Protein AF-A0A511XG27-F1 (afdb_monomer_lite)

Sequence (443 aa):
MTQASDDLPLTAGFSCRASVPPVSAVSIGLAVGVGIIAGVAGLLQQAGVLPDALNRQAVWFHPVAMLLFVAVPAFLGGFGRLFLARELADSTQDNGGLASLPRMDAISLVLMLTSLAIFISGKGTENSVAAGLLVWSLGAVLQATAIITIILDSCARAGSVALRGYDKHPQVAAFSLLVWTQLFAATGLLFAAPVLAASATRALLGFSGMESIFSSFAMPVTLIVLVAAFGLAAQIFDSAVPPSARSRLIAAAVAGITADGGAVVWARGIFAHQPQSMIMLGVSCLAFVASLAFAGLWMRTLWCRTVSLHKRAGVPLLWVSAFFVLLAGGWCMEMKSGQGLHTAVLSGAVFVLFGAFYSWLETASDTRYSTGLARFQFALLFAGALLSAAGGVVAHSPIQIAGDAAMAVSLGVFLAVLVSALKQHEMGTRLQEPLFSGVEKTR

Structure (mmCIF, N/CA/C/O backbone):
data_AF-A0A511XG27-F1
#
_entry.id   AF-A0A511XG27-F1
#
loop_
_atom_site.group_PDB
_atom_site.id
_atom_site.type_symbol
_atom_site.label_atom_id
_atom_site.label_alt_id
_atom_site.label_comp_id
_atom_site.label_asym_id
_atom_site.label_entity_id
_atom_site.label_seq_id
_atom_site.pdbx_PDB_ins_code
_atom_site.Cartn_x
_atom_site.Cartn_y
_atom_site.Cartn_z
_atom_site.occupancy
_atom_site.B_iso_or_equiv
_atom_site.auth_seq_id
_atom_site.auth_comp_id
_atom_site.auth_asym_id
_atom_site.auth_atom_id
_atom_site.pdbx_PDB_model_num
ATOM 1 N N . MET A 1 1 ? -24.959 30.943 36.941 1.00 36.47 1 MET A N 1
ATOM 2 C CA . MET A 1 1 ? -25.927 31.348 35.897 1.00 36.47 1 MET A CA 1
ATOM 3 C C . MET A 1 1 ? -25.118 31.698 34.657 1.00 36.47 1 MET A C 1
ATOM 5 O O . MET A 1 1 ? -24.391 32.670 34.725 1.00 36.47 1 MET A O 1
ATOM 9 N N . THR A 1 2 ? -25.058 30.941 33.569 1.00 34.50 2 THR A N 1
ATOM 10 C CA . THR A 1 2 ? -25.713 29.699 33.137 1.00 34.50 2 THR A CA 1
ATOM 11 C C . THR A 1 2 ? -24.625 28.805 32.537 1.00 34.50 2 THR A C 1
ATOM 13 O O . THR A 1 2 ? -23.905 29.200 31.627 1.00 34.50 2 THR A O 1
ATOM 16 N N . GLN A 1 3 ? -24.472 27.620 33.119 1.00 30.30 3 GLN A N 1
ATOM 17 C CA . GLN A 1 3 ? -23.530 26.580 32.731 1.00 30.30 3 GLN A CA 1
ATOM 18 C C . GLN A 1 3 ? -24.190 25.815 31.578 1.00 30.30 3 GLN A C 1
ATOM 20 O O . GLN A 1 3 ? -25.187 25.132 31.797 1.00 30.30 3 GLN A O 1
ATOM 25 N N . ALA A 1 4 ? -23.722 26.021 30.347 1.00 31.75 4 ALA A N 1
ATOM 26 C CA . ALA A 1 4 ? -24.174 25.234 29.206 1.00 31.75 4 ALA A CA 1
ATOM 27 C C . ALA A 1 4 ? -23.554 23.835 29.321 1.00 31.75 4 ALA A C 1
ATOM 29 O O . ALA A 1 4 ? -22.334 23.696 29.371 1.00 31.75 4 ALA A O 1
ATOM 30 N N . SER A 1 5 ? -24.404 22.822 29.464 1.00 32.06 5 SER A N 1
ATOM 31 C CA . SER A 1 5 ? -24.021 21.417 29.544 1.00 32.06 5 SER A CA 1
ATOM 32 C C . SER A 1 5 ? -23.531 20.931 28.178 1.00 32.06 5 SER A C 1
ATOM 34 O O . SER A 1 5 ? -24.335 20.741 27.264 1.00 32.06 5 SER A O 1
ATOM 36 N N . ASP A 1 6 ? -22.227 20.697 28.058 1.00 31.08 6 ASP A N 1
ATOM 37 C CA . ASP A 1 6 ? -21.594 19.971 26.949 1.00 31.08 6 ASP A CA 1
ATOM 38 C C . ASP A 1 6 ? -21.829 18.450 27.075 1.00 31.08 6 ASP A C 1
ATOM 40 O O . ASP A 1 6 ? -20.898 17.648 27.044 1.00 31.08 6 ASP A O 1
ATOM 44 N N . ASP A 1 7 ? -23.090 18.036 27.202 1.00 32.88 7 ASP A N 1
ATOM 45 C CA . ASP A 1 7 ? -23.492 16.631 27.087 1.00 32.88 7 ASP A CA 1
ATOM 46 C C . ASP A 1 7 ? -23.886 16.345 25.632 1.00 32.88 7 ASP A C 1
ATOM 48 O O . ASP A 1 7 ? -25.049 16.139 25.283 1.00 32.88 7 ASP A O 1
ATOM 52 N N . LEU A 1 8 ? -22.888 16.361 24.745 1.00 33.62 8 LEU A N 1
ATOM 53 C CA . LEU A 1 8 ? -23.013 15.732 23.432 1.00 33.62 8 LEU A CA 1
ATOM 54 C C . LEU A 1 8 ? -22.993 14.210 23.640 1.00 33.62 8 LEU A C 1
ATOM 56 O O . LEU A 1 8 ? -22.051 13.699 24.252 1.00 33.62 8 LEU A O 1
ATOM 60 N N . PRO A 1 9 ? -23.993 13.459 23.143 1.00 31.72 9 PRO A N 1
ATOM 61 C CA . PRO A 1 9 ? -24.032 12.020 23.326 1.00 31.72 9 PRO A CA 1
ATOM 62 C C . PRO A 1 9 ? -22.806 11.381 22.670 1.00 31.72 9 PRO A C 1
ATOM 64 O O . PRO A 1 9 ? -22.596 11.442 21.457 1.00 31.72 9 PRO A O 1
ATOM 67 N N . LEU A 1 10 ? -21.993 10.772 23.530 1.00 33.72 10 LEU A N 1
ATOM 68 C CA . LEU A 1 10 ? -20.873 9.905 23.210 1.00 33.72 10 LEU A CA 1
ATOM 69 C C . LEU A 1 10 ? -21.296 8.845 22.189 1.00 33.72 10 LEU A C 1
ATOM 71 O O . LEU A 1 10 ? -22.101 7.969 22.493 1.00 33.72 10 LEU A O 1
ATOM 75 N N . THR A 1 11 ? -20.713 8.944 20.993 1.00 37.12 11 THR A N 1
ATOM 76 C CA . THR A 1 11 ? -20.371 7.838 20.088 1.00 37.12 11 THR A CA 1
ATOM 77 C C . THR A 1 11 ? -21.288 6.618 20.202 1.00 37.12 11 THR A C 1
ATOM 79 O O . THR A 1 11 ? -20.919 5.597 20.791 1.00 37.12 11 THR A O 1
ATOM 82 N N . ALA A 1 12 ? -22.464 6.696 19.579 1.00 30.20 12 ALA A N 1
ATOM 83 C CA . ALA A 1 12 ? -23.122 5.490 19.110 1.00 30.20 12 ALA A CA 1
ATOM 84 C C . ALA A 1 12 ? -22.134 4.792 18.167 1.00 30.20 12 ALA A C 1
ATOM 86 O O . ALA A 1 12 ? -21.758 5.334 17.127 1.00 30.20 12 ALA A O 1
ATOM 87 N N . GLY A 1 13 ? -21.644 3.621 18.571 1.00 32.28 13 GLY A N 1
ATOM 88 C CA . GLY A 1 13 ? -20.925 2.730 17.678 1.00 32.28 13 GLY A CA 1
ATOM 89 C C . GLY A 1 13 ? -21.887 2.318 16.576 1.00 32.28 13 GLY A C 1
ATOM 90 O O . GLY A 1 13 ? -22.672 1.391 16.759 1.00 32.28 13 GLY A O 1
ATOM 91 N N . PHE A 1 14 ? -21.864 3.044 15.460 1.00 33.59 14 PHE A N 1
ATOM 92 C CA . PHE A 1 14 ? -22.603 2.689 14.262 1.00 33.59 14 PHE A CA 1
ATOM 93 C C . PHE A 1 14 ? -22.034 1.373 13.733 1.00 33.59 14 PHE A C 1
ATOM 95 O O . PHE A 1 14 ? -21.057 1.338 12.990 1.00 33.59 14 PHE A O 1
ATOM 102 N N . SER A 1 15 ? -22.655 0.266 14.133 1.00 36.56 15 SER A N 1
ATOM 103 C CA . SER A 1 15 ? -22.535 -1.012 13.440 1.00 36.56 15 SER A CA 1
ATOM 104 C C . SER A 1 15 ? -23.406 -0.942 12.184 1.00 36.56 15 SER A C 1
ATOM 106 O O . SER A 1 15 ? -24.447 -1.580 12.080 1.00 36.56 15 SER A O 1
ATOM 108 N N . CYS A 1 16 ? -23.020 -0.090 11.232 1.00 41.25 16 CYS A N 1
ATOM 109 C CA . CYS A 1 16 ? -23.530 -0.216 9.878 1.00 41.25 16 CYS A CA 1
ATOM 110 C C . CYS A 1 16 ? -22.747 -1.367 9.239 1.00 41.25 16 CYS A C 1
ATOM 112 O O . CYS A 1 16 ? -21.544 -1.240 8.986 1.00 41.25 16 CYS A O 1
ATOM 114 N N . ARG A 1 17 ? -23.404 -2.514 9.013 1.00 50.72 17 ARG A N 1
ATOM 115 C CA . ARG A 1 17 ? -22.890 -3.597 8.157 1.00 50.72 17 ARG A CA 1
ATOM 116 C C . ARG A 1 17 ? -22.868 -3.094 6.708 1.00 50.72 17 ARG A C 1
ATOM 118 O O . ARG A 1 17 ? -23.647 -3.531 5.872 1.00 50.72 17 ARG A O 1
ATOM 125 N N . ALA A 1 18 ? -21.987 -2.144 6.405 1.00 53.75 18 ALA A N 1
ATOM 126 C CA . ALA A 1 18 ? -21.738 -1.736 5.034 1.00 53.75 18 ALA A CA 1
ATOM 127 C C . ALA A 1 18 ? -21.182 -2.948 4.274 1.00 53.75 18 ALA A C 1
ATOM 129 O O . ALA A 1 18 ? -20.173 -3.541 4.681 1.00 53.75 18 ALA A O 1
ATOM 130 N N . SER A 1 19 ? -21.864 -3.324 3.190 1.00 67.06 19 SER A N 1
ATOM 131 C CA . SER A 1 19 ? -21.411 -4.363 2.268 1.00 67.06 19 SER A CA 1
ATOM 132 C C . SER A 1 19 ? -20.003 -4.035 1.777 1.00 67.06 19 SER A C 1
ATOM 134 O O . SER A 1 19 ? -19.714 -2.883 1.447 1.00 67.06 19 SER A O 1
ATOM 136 N N . VAL A 1 20 ? -19.124 -5.036 1.714 1.00 78.62 20 VAL A N 1
ATOM 137 C CA . VAL A 1 20 ? -17.768 -4.862 1.174 1.00 78.62 20 VAL A CA 1
ATOM 138 C C . VAL A 1 20 ? -17.876 -4.372 -0.275 1.00 78.62 20 VAL A C 1
ATOM 140 O O . VAL A 1 20 ? -18.481 -5.075 -1.089 1.00 78.62 20 VAL A O 1
ATOM 143 N N . PRO A 1 21 ? -17.301 -3.207 -0.633 1.00 83.25 21 PRO A N 1
ATOM 144 C CA . PRO A 1 21 ? -17.323 -2.744 -2.013 1.00 83.25 21 PRO A CA 1
ATOM 145 C C . PRO A 1 21 ? -16.659 -3.785 -2.930 1.00 83.25 21 PRO A C 1
ATOM 147 O O . PRO A 1 21 ? -15.562 -4.251 -2.604 1.00 83.25 21 PRO A O 1
ATOM 150 N N . PRO A 1 22 ? -17.250 -4.136 -4.090 1.00 86.62 22 PRO A N 1
ATOM 151 C CA . PRO A 1 22 ? -16.668 -5.131 -4.995 1.00 86.62 22 PRO A CA 1
ATOM 152 C C . PRO A 1 22 ? -15.227 -4.799 -5.397 1.00 86.62 22 PRO A C 1
ATOM 154 O O . PRO A 1 22 ? -14.367 -5.676 -5.412 1.00 86.62 22 PRO A O 1
ATOM 157 N N . VAL A 1 23 ? -14.944 -3.512 -5.637 1.00 89.00 23 VAL A N 1
ATOM 158 C CA . VAL A 1 23 ? -13.593 -3.015 -5.938 1.00 89.00 23 VAL A CA 1
ATOM 159 C C . VAL A 1 23 ? -12.596 -3.364 -4.828 1.00 89.00 23 VAL A C 1
ATOM 161 O O . VAL A 1 23 ? -11.504 -3.834 -5.125 1.00 89.00 23 VAL A O 1
ATOM 164 N N . SER A 1 24 ? -12.989 -3.240 -3.556 1.00 90.56 24 SER A N 1
ATOM 165 C CA . SER A 1 24 ? -12.135 -3.575 -2.415 1.00 90.56 24 SER A CA 1
ATOM 166 C C . SER A 1 24 ? -11.796 -5.055 -2.370 1.00 90.56 24 SER A C 1
ATOM 168 O O . SER A 1 24 ? -10.633 -5.411 -2.193 1.00 90.56 24 SER A O 1
ATOM 170 N N . ALA A 1 25 ? -12.797 -5.918 -2.555 1.00 90.38 25 ALA A N 1
ATOM 171 C CA . ALA A 1 25 ? -12.593 -7.361 -2.552 1.00 90.38 25 ALA A CA 1
ATOM 172 C C . ALA A 1 25 ? -11.640 -7.790 -3.678 1.00 90.38 25 ALA A C 1
ATOM 174 O O . ALA A 1 25 ? -10.698 -8.543 -3.431 1.00 90.38 25 ALA A O 1
ATOM 175 N N . VAL A 1 26 ? -11.834 -7.260 -4.892 1.00 92.81 26 VAL A N 1
ATOM 176 C CA . VAL A 1 26 ? -10.975 -7.573 -6.043 1.00 92.81 26 VAL A CA 1
ATOM 177 C C . VAL A 1 26 ? -9.558 -7.029 -5.846 1.00 92.81 26 VAL A C 1
ATOM 179 O O . VAL A 1 26 ? -8.601 -7.756 -6.099 1.00 92.81 26 VAL A O 1
ATOM 182 N N . SER A 1 27 ? -9.390 -5.804 -5.337 1.00 94.56 27 SER A N 1
ATOM 183 C CA . SER A 1 27 ? -8.065 -5.242 -5.035 1.00 94.56 27 SER A CA 1
ATOM 184 C C . SER A 1 27 ? -7.311 -6.035 -3.962 1.00 94.56 27 SER A C 1
ATOM 186 O O . SER A 1 27 ? -6.112 -6.261 -4.109 1.00 94.56 27 SER A O 1
ATOM 188 N N . ILE A 1 28 ? -7.994 -6.481 -2.899 1.00 93.75 28 ILE A N 1
ATOM 189 C CA . ILE A 1 28 ? -7.392 -7.338 -1.864 1.00 93.75 28 ILE A CA 1
ATOM 190 C C . ILE A 1 28 ? -7.020 -8.697 -2.461 1.00 93.75 28 ILE A C 1
ATOM 192 O O . ILE A 1 28 ? -5.909 -9.170 -2.240 1.00 93.75 28 ILE A O 1
ATOM 196 N N . GLY A 1 29 ? -7.915 -9.309 -3.243 1.00 92.62 29 GLY A N 1
ATOM 197 C CA . GLY A 1 29 ? -7.654 -10.581 -3.919 1.00 92.62 29 GLY A CA 1
ATOM 198 C C . GLY A 1 29 ? -6.446 -10.509 -4.856 1.00 92.62 29 GLY A C 1
ATOM 199 O O . GLY A 1 29 ? -5.580 -11.380 -4.802 1.00 92.62 29 GLY A O 1
ATOM 200 N N . LEU A 1 30 ? -6.343 -9.435 -5.646 1.00 93.94 30 LEU A N 1
ATOM 201 C CA . LEU A 1 30 ? -5.184 -9.144 -6.491 1.00 93.94 30 LEU A CA 1
ATOM 202 C C . LEU A 1 30 ? -3.902 -9.047 -5.657 1.00 93.94 30 LEU A C 1
ATOM 204 O O . LEU A 1 30 ? -2.934 -9.750 -5.943 1.00 93.94 30 LEU A O 1
ATOM 208 N N . ALA A 1 31 ? -3.906 -8.221 -4.609 1.00 94.69 31 ALA A N 1
ATOM 209 C CA . ALA A 1 31 ? -2.733 -8.002 -3.772 1.00 94.69 31 ALA A CA 1
ATOM 210 C C . ALA A 1 31 ? -2.275 -9.279 -3.051 1.00 94.69 31 ALA A C 1
ATOM 212 O O . ALA A 1 31 ? -1.083 -9.571 -3.010 1.00 94.69 31 ALA A O 1
ATOM 213 N N . VAL A 1 32 ? -3.209 -10.073 -2.518 1.00 93.00 32 VAL A N 1
ATOM 214 C CA . VAL A 1 32 ? -2.899 -11.355 -1.871 1.00 93.00 32 VAL A CA 1
ATOM 215 C C . VAL A 1 32 ? -2.359 -12.355 -2.892 1.00 93.00 32 VAL A C 1
ATOM 217 O O . VAL A 1 32 ? -1.316 -12.958 -2.651 1.00 93.00 32 VAL A O 1
ATOM 220 N N . GLY A 1 33 ? -3.020 -12.509 -4.043 1.00 93.19 33 GLY A N 1
ATOM 221 C CA . GLY A 1 33 ? -2.594 -13.440 -5.088 1.00 93.19 33 GLY A CA 1
ATOM 222 C C . GLY A 1 33 ? -1.198 -13.118 -5.619 1.00 93.19 33 GLY A C 1
ATOM 223 O O . GLY A 1 33 ? -0.326 -13.986 -5.644 1.00 93.19 33 GLY A O 1
ATOM 224 N N . VAL A 1 34 ? -0.953 -11.855 -5.972 1.00 93.50 34 VAL A N 1
ATOM 225 C CA . VAL A 1 34 ? 0.358 -11.404 -6.457 1.00 93.50 34 VAL A CA 1
ATOM 226 C C . VAL A 1 34 ? 1.414 -11.473 -5.356 1.00 93.50 34 VAL A C 1
ATOM 228 O O . VAL A 1 34 ? 2.526 -11.918 -5.625 1.00 93.50 34 VAL A O 1
ATOM 231 N N . GLY A 1 35 ? 1.075 -11.106 -4.118 1.00 91.38 35 GLY A N 1
ATOM 232 C CA . GLY A 1 35 ? 1.983 -11.194 -2.974 1.00 91.38 35 GLY A CA 1
ATOM 233 C C . GLY A 1 35 ? 2.432 -12.627 -2.680 1.00 91.38 35 GLY A C 1
ATOM 234 O O . GLY A 1 35 ? 3.613 -12.852 -2.425 1.00 91.38 35 GLY A O 1
ATOM 235 N N . ILE A 1 36 ? 1.533 -13.612 -2.788 1.00 90.50 36 ILE A N 1
ATOM 236 C CA . ILE A 1 36 ? 1.881 -15.036 -2.658 1.00 90.50 36 ILE A CA 1
ATOM 237 C C . ILE A 1 36 ? 2.824 -15.458 -3.782 1.00 90.50 36 ILE A C 1
ATOM 239 O O . ILE A 1 36 ? 3.865 -16.049 -3.506 1.00 90.50 36 ILE A O 1
ATOM 243 N N . ILE A 1 37 ? 2.494 -15.138 -5.037 1.00 90.19 37 ILE A N 1
ATOM 244 C CA . ILE A 1 37 ? 3.325 -15.504 -6.193 1.00 90.19 37 ILE A CA 1
ATOM 245 C C . ILE A 1 37 ? 4.728 -14.898 -6.055 1.00 90.19 37 ILE A C 1
ATOM 247 O O . ILE A 1 37 ? 5.723 -15.613 -6.167 1.00 90.19 37 ILE A O 1
ATOM 251 N N . ALA A 1 38 ? 4.816 -13.599 -5.762 1.00 87.88 38 ALA A N 1
ATOM 252 C CA . ALA A 1 38 ? 6.081 -12.887 -5.608 1.00 87.88 38 ALA A CA 1
ATOM 253 C C . ALA A 1 38 ? 6.879 -13.352 -4.376 1.00 87.88 38 ALA A C 1
ATOM 255 O O . ALA A 1 38 ? 8.107 -13.418 -4.440 1.00 87.88 38 ALA A O 1
ATOM 256 N N . GLY A 1 39 ? 6.204 -13.683 -3.272 1.00 85.44 39 GLY A N 1
ATOM 257 C CA . GLY A 1 39 ? 6.828 -14.193 -2.050 1.00 85.44 39 GLY A CA 1
ATOM 258 C C . GLY A 1 39 ? 7.381 -15.609 -2.215 1.00 85.44 39 GLY A C 1
ATOM 259 O O . GLY A 1 39 ? 8.527 -15.864 -1.855 1.00 85.44 39 GLY A O 1
ATOM 260 N N . VAL A 1 40 ? 6.611 -16.518 -2.825 1.00 86.00 40 VAL A N 1
ATOM 261 C CA . VAL A 1 40 ? 7.064 -17.886 -3.131 1.00 86.00 40 VAL A CA 1
ATOM 262 C C . VAL A 1 40 ? 8.224 -17.861 -4.125 1.00 86.00 40 VAL A C 1
ATOM 264 O O . VAL A 1 40 ? 9.213 -18.560 -3.918 1.00 86.00 40 VAL A O 1
ATOM 267 N N . ALA A 1 41 ? 8.142 -17.030 -5.169 1.00 86.06 41 ALA A N 1
ATOM 268 C CA . ALA A 1 41 ? 9.240 -16.857 -6.116 1.00 86.06 41 ALA A CA 1
ATOM 269 C C . ALA A 1 41 ? 10.517 -16.352 -5.422 1.00 86.06 41 ALA A C 1
ATOM 271 O O . ALA A 1 41 ? 11.587 -16.909 -5.659 1.00 86.06 41 ALA A O 1
ATOM 272 N N . GLY A 1 42 ? 10.396 -15.364 -4.526 1.00 83.56 42 GLY A N 1
ATOM 273 C CA . GLY A 1 42 ? 11.515 -14.844 -3.734 1.00 83.56 42 GLY A CA 1
ATOM 274 C C . GLY A 1 42 ? 12.153 -15.903 -2.829 1.00 83.56 42 GLY A C 1
ATOM 275 O O . GLY A 1 42 ? 13.371 -16.061 -2.836 1.00 83.56 42 GLY A O 1
ATOM 276 N N . LEU A 1 43 ? 11.340 -16.698 -2.125 1.00 83.19 43 LEU A N 1
ATOM 277 C CA . LEU A 1 43 ? 11.827 -17.779 -1.262 1.00 83.19 43 LEU A CA 1
ATOM 278 C C . LEU A 1 43 ? 12.579 -18.854 -2.059 1.00 83.19 43 LEU A C 1
ATOM 280 O O . LEU A 1 43 ? 13.677 -19.266 -1.687 1.00 83.19 43 LEU A O 1
ATOM 284 N N . LEU A 1 44 ? 12.000 -19.312 -3.171 1.00 86.31 44 LEU A N 1
ATOM 285 C CA . LEU A 1 44 ? 12.618 -20.332 -4.019 1.00 86.31 44 LEU A CA 1
ATOM 286 C C . LEU A 1 44 ? 13.906 -19.823 -4.688 1.00 86.31 44 LEU A C 1
ATOM 288 O O . LEU A 1 44 ? 14.851 -20.592 -4.877 1.00 86.31 44 LEU A O 1
ATOM 292 N N . GLN A 1 45 ? 13.955 -18.530 -5.020 1.00 84.62 45 GLN A N 1
ATOM 293 C CA . GLN A 1 45 ? 15.161 -17.858 -5.488 1.00 84.62 45 GLN A CA 1
ATOM 294 C C . GLN A 1 45 ? 16.257 -17.865 -4.414 1.00 84.62 45 GLN A C 1
ATOM 296 O O . GLN A 1 45 ? 17.391 -18.242 -4.702 1.00 84.62 45 GLN A O 1
ATOM 301 N N . GLN A 1 46 ? 15.940 -17.484 -3.176 1.00 80.12 46 GLN A N 1
ATOM 302 C CA . GLN A 1 46 ? 16.915 -17.455 -2.080 1.00 80.12 46 GLN A CA 1
ATOM 303 C C . GLN A 1 46 ? 17.422 -18.847 -1.703 1.00 80.12 46 GLN A C 1
ATOM 305 O O . GLN A 1 46 ? 18.591 -18.994 -1.348 1.00 80.12 46 GLN A O 1
ATOM 310 N N . ALA A 1 47 ? 16.564 -19.861 -1.825 1.00 80.69 47 ALA A N 1
ATOM 311 C CA . ALA A 1 47 ? 16.923 -21.261 -1.639 1.00 80.69 47 ALA A CA 1
ATOM 312 C C . ALA A 1 47 ? 17.795 -21.829 -2.778 1.00 80.69 47 ALA A C 1
ATOM 314 O O . ALA A 1 47 ? 18.258 -22.962 -2.675 1.00 80.69 47 ALA A O 1
ATOM 315 N N . GLY A 1 48 ? 18.009 -21.081 -3.869 1.00 83.06 48 GLY A N 1
ATOM 316 C CA . GLY A 1 48 ? 18.798 -21.533 -5.019 1.00 83.06 48 GLY A CA 1
ATOM 317 C C . GLY A 1 48 ? 18.132 -22.651 -5.827 1.00 83.06 48 GLY A C 1
ATOM 318 O O . GLY A 1 48 ? 18.818 -23.395 -6.520 1.00 83.06 48 GLY A O 1
ATOM 319 N N . VAL A 1 49 ? 16.805 -22.793 -5.727 1.00 87.88 49 VAL A N 1
ATOM 320 C CA . VAL A 1 49 ? 16.040 -23.879 -6.373 1.00 87.88 49 VAL A CA 1
ATOM 321 C C . VAL A 1 49 ? 15.443 -23.434 -7.716 1.00 87.88 49 VAL A C 1
ATOM 323 O O . VAL A 1 49 ? 15.030 -24.264 -8.525 1.00 87.88 49 VAL A O 1
ATOM 326 N N . LEU A 1 50 ? 15.391 -22.123 -7.987 1.00 86.75 50 LEU A N 1
ATOM 327 C CA . LEU A 1 50 ? 14.844 -21.596 -9.238 1.00 86.75 50 LEU A CA 1
ATOM 328 C C . LEU A 1 50 ? 15.813 -21.802 -10.422 1.00 86.75 50 LEU A C 1
ATOM 330 O O . LEU A 1 50 ? 16.972 -21.404 -10.323 1.00 86.75 50 LEU A O 1
ATOM 334 N N . PRO A 1 51 ? 15.338 -22.304 -11.579 1.00 88.00 51 PRO A N 1
ATOM 335 C CA . PRO A 1 51 ? 16.108 -22.291 -12.824 1.00 88.00 51 PRO A CA 1
ATOM 336 C C . PRO A 1 51 ? 16.569 -20.875 -13.203 1.00 88.00 51 PRO A C 1
ATOM 338 O O . PRO A 1 51 ? 15.800 -19.927 -13.049 1.00 88.00 51 PRO A O 1
ATOM 341 N N . ASP A 1 52 ? 17.758 -20.722 -13.795 1.00 84.50 52 ASP A N 1
ATOM 342 C CA . ASP A 1 52 ? 18.385 -19.413 -14.087 1.00 84.50 52 ASP A CA 1
ATOM 343 C C . ASP A 1 52 ? 17.498 -18.420 -14.853 1.00 84.50 52 ASP A C 1
ATOM 345 O O . ASP A 1 52 ? 17.566 -17.205 -14.643 1.00 84.50 52 ASP A O 1
ATOM 349 N N . ALA A 1 53 ? 16.667 -18.920 -15.773 1.00 81.62 53 ALA A N 1
ATOM 350 C CA . ALA A 1 53 ? 15.728 -18.095 -16.531 1.00 81.62 53 ALA A CA 1
ATOM 351 C C . ALA A 1 53 ? 14.617 -17.518 -15.636 1.00 81.62 53 ALA A C 1
ATOM 353 O O . ALA A 1 53 ? 14.295 -16.336 -15.738 1.00 81.62 53 ALA A O 1
ATOM 354 N N . LEU A 1 54 ? 14.073 -18.335 -14.730 1.00 83.06 54 LEU A N 1
ATOM 355 C CA . LEU A 1 54 ? 13.065 -17.907 -13.763 1.00 83.06 54 LEU A CA 1
ATOM 356 C C . LEU A 1 54 ? 13.687 -17.065 -12.653 1.00 83.06 54 LEU A C 1
ATOM 358 O O . LEU A 1 54 ? 13.047 -16.135 -12.178 1.00 83.06 54 LEU A O 1
ATOM 362 N N . ASN A 1 55 ? 14.929 -17.357 -12.254 1.00 84.25 55 ASN A N 1
ATOM 363 C CA . ASN A 1 55 ? 15.633 -16.611 -11.215 1.00 84.25 55 ASN A CA 1
ATOM 364 C C . ASN A 1 55 ? 15.803 -15.147 -11.633 1.00 84.25 55 ASN A C 1
ATOM 366 O O . ASN A 1 55 ? 15.370 -14.236 -10.932 1.00 84.25 55 ASN A O 1
ATOM 370 N N . ARG A 1 56 ? 16.312 -14.921 -12.852 1.00 80.38 56 ARG A N 1
ATOM 371 C CA . ARG A 1 56 ? 16.375 -13.577 -13.441 1.00 80.38 56 ARG A CA 1
ATOM 372 C C . ARG A 1 56 ? 15.005 -12.912 -13.482 1.00 80.38 56 ARG A C 1
ATOM 374 O O . ARG A 1 56 ? 14.918 -11.722 -13.207 1.00 80.38 56 ARG A O 1
ATOM 381 N N . GLN A 1 57 ? 13.948 -13.672 -13.778 1.00 79.81 57 GLN A N 1
ATOM 382 C CA . GLN A 1 57 ? 12.590 -13.142 -13.791 1.00 79.81 57 GLN A CA 1
ATOM 383 C C . GLN A 1 57 ? 12.094 -12.714 -12.403 1.00 79.81 57 GLN A C 1
ATOM 385 O O . GLN A 1 57 ? 11.506 -11.644 -12.260 1.00 79.81 57 GLN A O 1
ATOM 390 N N . ALA A 1 58 ? 12.357 -13.523 -11.380 1.00 81.56 58 ALA A N 1
ATOM 391 C CA . ALA A 1 58 ? 11.960 -13.262 -10.003 1.00 81.56 58 ALA A CA 1
ATOM 392 C C . ALA A 1 58 ? 12.645 -12.012 -9.428 1.00 81.56 58 ALA A C 1
ATOM 394 O O . ALA A 1 58 ? 11.962 -11.190 -8.813 1.00 81.56 58 ALA A O 1
ATOM 395 N N . VAL A 1 59 ? 13.944 -11.822 -9.712 1.00 80.88 59 VAL A N 1
ATOM 396 C CA . VAL A 1 59 ? 14.733 -10.653 -9.268 1.00 80.88 59 VAL A CA 1
ATOM 397 C C . VAL A 1 59 ? 14.049 -9.339 -9.641 1.00 80.88 59 VAL A C 1
ATOM 399 O O . VAL A 1 59 ? 13.932 -8.446 -8.803 1.00 80.88 59 VAL A O 1
ATOM 402 N N . TRP A 1 60 ? 13.595 -9.206 -10.891 1.00 77.44 60 TRP A N 1
ATOM 403 C CA . TRP A 1 60 ? 12.982 -7.961 -11.356 1.00 77.44 60 TRP A CA 1
ATOM 404 C C . TRP A 1 60 ? 11.483 -7.894 -11.053 1.00 77.44 60 TRP A C 1
ATOM 406 O O . TRP A 1 60 ? 10.966 -6.816 -10.760 1.00 77.44 60 TRP A O 1
ATOM 416 N N . PHE A 1 61 ? 10.770 -9.024 -11.103 1.00 82.19 61 PHE A N 1
ATOM 417 C CA . PHE A 1 61 ? 9.321 -9.044 -10.908 1.00 82.19 61 PHE A CA 1
ATOM 418 C C . PHE A 1 61 ? 8.939 -8.741 -9.462 1.00 82.19 61 PHE A C 1
ATOM 420 O O . PHE A 1 61 ? 7.980 -8.011 -9.237 1.00 82.19 61 PHE A O 1
ATOM 427 N N . HIS A 1 62 ? 9.686 -9.256 -8.482 1.00 83.94 62 HIS A N 1
ATOM 428 C CA . HIS A 1 62 ? 9.356 -9.104 -7.066 1.00 83.94 62 HIS A CA 1
ATOM 429 C C . HIS A 1 62 ? 9.167 -7.636 -6.616 1.00 83.94 62 HIS A C 1
ATOM 431 O O . HIS A 1 62 ? 8.095 -7.322 -6.092 1.00 83.94 62 HIS A O 1
ATOM 437 N N . PRO A 1 63 ? 10.117 -6.700 -6.832 1.00 81.38 63 PRO A N 1
ATOM 438 C CA . PRO A 1 63 ? 9.933 -5.309 -6.406 1.00 81.38 63 PRO A CA 1
ATOM 439 C C . PRO A 1 63 ? 8.784 -4.603 -7.144 1.00 81.38 63 PRO A C 1
ATOM 441 O O . PRO A 1 63 ? 8.035 -3.841 -6.530 1.00 81.38 63 PRO A O 1
ATOM 444 N N . VAL A 1 64 ? 8.594 -4.888 -8.438 1.00 85.69 64 VAL A N 1
ATOM 445 C CA . VAL A 1 64 ? 7.478 -4.355 -9.240 1.00 85.69 64 VAL A CA 1
ATOM 446 C C . VAL A 1 64 ? 6.140 -4.866 -8.703 1.00 85.69 64 VAL A C 1
ATOM 448 O O . VAL A 1 64 ? 5.223 -4.081 -8.469 1.00 85.69 64 VAL A O 1
ATOM 451 N N . ALA A 1 65 ? 6.045 -6.172 -8.457 1.00 88.69 65 ALA A N 1
ATOM 452 C CA . ALA A 1 65 ? 4.880 -6.845 -7.903 1.00 88.69 65 ALA A CA 1
ATOM 453 C C . ALA A 1 65 ? 4.478 -6.243 -6.554 1.00 88.69 65 ALA A C 1
ATOM 455 O O . ALA A 1 65 ? 3.343 -5.794 -6.388 1.00 88.69 65 ALA A O 1
ATOM 456 N N . MET A 1 66 ? 5.422 -6.168 -5.615 1.00 89.62 66 MET A N 1
ATOM 457 C CA . MET A 1 66 ? 5.151 -5.699 -4.257 1.00 89.62 66 MET A CA 1
ATOM 458 C C . MET A 1 66 ? 4.704 -4.234 -4.220 1.00 89.62 66 MET A C 1
ATOM 460 O O . MET A 1 66 ? 3.807 -3.882 -3.456 1.00 89.62 66 MET A O 1
ATOM 464 N N . LEU A 1 67 ? 5.274 -3.375 -5.064 1.00 89.50 67 LEU A N 1
ATOM 465 C CA . LEU A 1 67 ? 4.939 -1.955 -5.059 1.00 89.50 67 LEU A CA 1
ATOM 466 C C . LEU A 1 67 ? 3.659 -1.646 -5.856 1.00 89.50 67 LEU A C 1
ATOM 468 O O . LEU A 1 67 ? 2.740 -1.006 -5.341 1.00 89.50 67 LEU A O 1
ATOM 472 N N . LEU A 1 68 ? 3.588 -2.110 -7.107 1.00 91.88 68 LEU A N 1
ATOM 473 C CA . LEU A 1 68 ? 2.539 -1.719 -8.055 1.00 91.88 68 LEU A CA 1
ATOM 474 C C . LEU A 1 68 ? 1.270 -2.566 -7.936 1.00 91.88 68 LEU A C 1
ATOM 476 O O . LEU A 1 68 ? 0.174 -2.068 -8.186 1.00 91.88 68 LEU A O 1
ATOM 480 N N . PHE A 1 69 ? 1.409 -3.840 -7.572 1.00 94.25 69 PHE A N 1
ATOM 481 C CA . PHE A 1 69 ? 0.313 -4.812 -7.614 1.00 94.25 69 PHE A CA 1
ATOM 482 C C . PHE A 1 69 ? -0.110 -5.319 -6.234 1.00 94.25 69 PHE A C 1
ATOM 484 O O . PHE A 1 69 ? -1.211 -5.847 -6.096 1.00 94.25 69 PHE A O 1
ATOM 491 N N . VAL A 1 70 ? 0.720 -5.116 -5.208 1.00 94.44 70 VAL A N 1
ATOM 492 C CA . VAL A 1 70 ? 0.369 -5.414 -3.815 1.00 94.44 70 VAL A CA 1
ATOM 493 C C . VAL A 1 70 ? 0.072 -4.130 -3.051 1.00 94.44 70 VAL A C 1
ATOM 495 O O . VAL A 1 70 ? -1.065 -3.937 -2.630 1.00 94.44 70 VAL A O 1
ATOM 498 N N . ALA A 1 71 ? 1.046 -3.228 -2.897 1.00 93.81 71 ALA A N 1
ATOM 499 C CA . ALA A 1 71 ? 0.894 -2.069 -2.023 1.00 93.81 71 ALA A CA 1
ATOM 500 C C . ALA A 1 71 ? -0.206 -1.108 -2.502 1.00 93.81 71 ALA A C 1
ATOM 502 O O . ALA A 1 71 ? -1.174 -0.889 -1.775 1.00 93.81 71 ALA A O 1
ATOM 503 N N . VAL A 1 72 ? -0.111 -0.568 -3.722 1.00 94.56 72 VAL A N 1
ATOM 504 C CA . VAL A 1 72 ? -1.110 0.395 -4.229 1.00 94.56 72 VAL A CA 1
ATOM 505 C C . VAL A 1 72 ? -2.532 -0.198 -4.240 1.00 94.56 72 VAL A C 1
ATOM 507 O O . VAL A 1 72 ? -3.428 0.425 -3.655 1.00 94.56 72 VAL A O 1
ATOM 510 N N . PRO A 1 73 ? -2.777 -1.404 -4.797 1.00 95.50 73 PRO A N 1
ATOM 511 C CA . PRO A 1 73 ? -4.102 -2.007 -4.752 1.00 95.50 73 PRO A CA 1
ATOM 512 C C . PRO A 1 73 ? -4.579 -2.281 -3.329 1.00 95.50 73 PRO A C 1
ATOM 514 O O . PRO A 1 73 ? -5.719 -1.955 -3.033 1.00 95.50 73 PRO A O 1
ATOM 517 N N . ALA A 1 74 ? -3.750 -2.800 -2.418 1.00 96.00 74 ALA A N 1
ATOM 518 C CA . ALA A 1 74 ? -4.193 -3.106 -1.056 1.00 96.00 74 ALA A CA 1
ATOM 519 C C . ALA A 1 74 ? -4.511 -1.849 -0.228 1.00 96.00 74 ALA A C 1
ATOM 521 O O . ALA A 1 74 ? -5.527 -1.818 0.470 1.00 96.00 74 ALA A O 1
ATOM 522 N N . PHE A 1 75 ? -3.665 -0.817 -0.311 1.00 96.81 75 PHE A N 1
ATOM 523 C CA . PHE A 1 75 ? -3.778 0.391 0.510 1.00 96.81 75 PHE A CA 1
ATOM 524 C C . PHE A 1 75 ? -4.826 1.377 0.019 1.00 96.81 75 PHE A C 1
ATOM 526 O O . PHE A 1 75 ? -5.548 1.928 0.845 1.00 96.81 75 PHE A O 1
ATOM 533 N N . LEU A 1 76 ? -4.897 1.617 -1.291 1.00 95.00 76 LEU A N 1
ATOM 534 C CA . LEU A 1 76 ? -5.833 2.581 -1.868 1.00 95.00 76 LEU A CA 1
ATOM 535 C C . LEU A 1 76 ? -7.124 1.903 -2.327 1.00 95.00 76 LEU A C 1
ATOM 537 O O . LEU A 1 76 ? -8.205 2.437 -2.109 1.00 95.00 76 LEU A O 1
ATOM 541 N N . GLY A 1 77 ? -7.026 0.729 -2.958 1.00 92.88 77 GLY A N 1
ATOM 542 C CA . GLY A 1 77 ? -8.164 0.008 -3.545 1.00 92.88 77 GLY A CA 1
ATOM 543 C C . GLY A 1 77 ? -8.875 -0.911 -2.551 1.00 92.88 77 GLY A C 1
ATOM 544 O O . GLY A 1 77 ? -10.093 -0.899 -2.435 1.00 92.88 77 GLY A O 1
ATOM 545 N N . GLY A 1 78 ? -8.105 -1.690 -1.799 1.00 94.12 78 GLY A N 1
ATOM 546 C CA . GLY A 1 78 ? -8.567 -2.706 -0.870 1.00 94.12 78 GLY A CA 1
ATOM 547 C C . GLY A 1 78 ? -9.091 -2.107 0.425 1.00 94.12 78 GLY A C 1
ATOM 548 O O . GLY A 1 78 ? -10.231 -1.647 0.496 1.00 94.12 78 GLY A O 1
ATOM 549 N N . PHE A 1 79 ? -8.241 -2.105 1.454 1.00 94.56 79 PHE A N 1
ATOM 550 C CA . PHE A 1 79 ? -8.594 -1.587 2.775 1.00 94.56 79 PHE A CA 1
ATOM 551 C C . PHE A 1 79 ? -8.894 -0.087 2.748 1.00 94.56 79 PHE A C 1
ATOM 553 O O . PHE A 1 79 ? -9.812 0.342 3.441 1.00 94.56 79 PHE A O 1
ATOM 560 N N . GLY A 1 80 ? -8.204 0.686 1.900 1.00 93.31 80 GLY A N 1
ATOM 561 C CA . GLY A 1 80 ? -8.494 2.105 1.677 1.00 93.31 80 GLY A CA 1
ATOM 562 C C . GLY A 1 80 ? -9.954 2.343 1.312 1.00 93.31 80 GLY A C 1
ATOM 563 O O . GLY A 1 80 ? -10.676 2.947 2.098 1.00 93.31 80 GLY A O 1
ATOM 564 N N . ARG A 1 81 ? -10.433 1.807 0.177 1.00 90.62 81 ARG A N 1
ATOM 565 C CA . ARG A 1 81 ? -11.849 1.956 -0.220 1.00 90.62 81 ARG A CA 1
ATOM 566 C C . ARG A 1 81 ? -12.811 1.330 0.779 1.00 90.62 81 ARG A C 1
ATOM 568 O O . ARG A 1 81 ? -13.876 1.894 0.994 1.00 90.62 81 ARG A O 1
ATOM 575 N N . LEU A 1 82 ? -12.466 0.182 1.359 1.00 91.00 82 LEU A N 1
ATOM 576 C CA . LEU A 1 82 ? -13.344 -0.533 2.284 1.00 91.00 82 LEU A CA 1
ATOM 577 C C . LEU A 1 82 ? -13.669 0.317 3.511 1.00 91.00 82 LEU A C 1
ATOM 579 O O . LEU A 1 82 ? -14.828 0.450 3.898 1.00 91.00 82 LEU A O 1
ATOM 583 N N . PHE A 1 83 ? -12.643 0.898 4.121 1.00 89.75 83 PHE A N 1
ATOM 584 C CA . PHE A 1 83 ? -12.815 1.733 5.296 1.00 89.75 83 PHE A CA 1
ATOM 585 C C . PHE A 1 83 ? -13.287 3.141 4.950 1.00 89.75 83 PHE A C 1
ATOM 587 O O . PHE A 1 83 ? -14.112 3.687 5.675 1.00 89.75 83 PHE A O 1
ATOM 594 N N . LEU A 1 84 ? -12.860 3.686 3.810 1.00 87.88 84 LEU A N 1
ATOM 595 C CA . LEU A 1 84 ? -13.357 4.958 3.301 1.00 87.88 84 LEU A CA 1
ATOM 596 C C . LEU A 1 84 ? -14.868 4.913 3.048 1.00 87.88 84 LEU A C 1
ATOM 598 O O . LEU A 1 84 ? -15.585 5.816 3.461 1.00 87.88 84 LEU A O 1
ATOM 602 N N . ALA A 1 85 ? -15.364 3.840 2.426 1.00 83.81 85 ALA A N 1
ATOM 603 C CA . ALA A 1 85 ? -16.793 3.641 2.213 1.00 83.81 85 ALA A CA 1
ATOM 604 C C . ALA A 1 85 ? -17.553 3.577 3.541 1.00 83.81 85 ALA A C 1
ATOM 606 O O . ALA A 1 85 ? -18.627 4.145 3.644 1.00 83.81 85 ALA A O 1
ATOM 607 N N . ARG A 1 86 ? -16.989 2.944 4.577 1.00 80.06 86 ARG A N 1
ATOM 608 C CA . ARG A 1 86 ? -17.613 2.888 5.909 1.00 80.06 86 ARG A CA 1
ATOM 609 C C . ARG A 1 86 ? -17.661 4.243 6.610 1.00 80.06 86 ARG A C 1
ATOM 611 O O . ARG A 1 86 ? -18.634 4.514 7.299 1.00 80.06 86 ARG A O 1
ATOM 618 N N . GLU A 1 87 ? -16.624 5.064 6.467 1.00 79.81 87 GLU A N 1
ATOM 619 C CA . GLU A 1 87 ? -16.567 6.382 7.113 1.00 79.81 87 GLU A CA 1
ATOM 620 C C . GLU A 1 87 ? -17.400 7.444 6.395 1.00 79.81 87 GLU A C 1
ATOM 622 O O . GLU A 1 87 ? -17.884 8.375 7.035 1.00 79.81 87 GLU A O 1
ATOM 627 N N . LEU A 1 88 ? -17.553 7.316 5.077 1.00 77.75 88 LEU A N 1
ATOM 628 C CA . LEU A 1 88 ? -18.306 8.264 4.260 1.00 77.75 88 LEU A CA 1
ATOM 629 C C . LEU A 1 88 ? -19.763 7.830 4.018 1.00 77.75 88 LEU A C 1
ATOM 631 O O . LEU A 1 88 ? -20.541 8.639 3.518 1.00 77.75 88 LEU A O 1
ATOM 635 N N . ALA A 1 89 ? -20.139 6.585 4.342 1.00 69.19 89 ALA A N 1
ATOM 636 C CA . ALA A 1 89 ? -21.491 6.087 4.101 1.00 69.19 89 ALA A CA 1
ATOM 637 C C . ALA A 1 89 ? -22.537 6.703 5.044 1.00 69.19 89 ALA A C 1
ATOM 639 O O . ALA A 1 89 ? -22.384 6.716 6.264 1.00 69.19 89 ALA A O 1
ATOM 640 N N . ASP A 1 90 ? -23.652 7.128 4.458 1.00 59.12 90 ASP A N 1
ATOM 641 C CA . ASP A 1 90 ? -24.893 7.506 5.121 1.00 59.12 90 ASP A CA 1
ATOM 642 C C . ASP A 1 90 ? -25.667 6.253 5.565 1.00 59.12 90 ASP A C 1
ATOM 644 O O . ASP A 1 90 ? -26.143 5.470 4.744 1.00 59.12 90 ASP A O 1
ATOM 648 N N . SER A 1 91 ? -25.839 6.075 6.876 1.00 53.25 91 SER A N 1
ATOM 649 C CA . SER A 1 91 ? -26.576 4.945 7.461 1.00 53.25 91 SER A CA 1
ATOM 650 C C . SER A 1 91 ? -28.070 4.891 7.109 1.00 53.25 91 SER A C 1
ATOM 652 O O . SER A 1 91 ? -28.725 3.911 7.452 1.00 53.25 91 SER A O 1
ATOM 654 N N . THR A 1 92 ? -28.627 5.936 6.488 1.00 47.59 92 THR A N 1
ATOM 655 C CA . THR A 1 92 ? -30.061 6.056 6.178 1.00 47.59 92 THR A CA 1
ATOM 656 C C . THR A 1 92 ? -30.430 5.707 4.733 1.00 47.59 92 THR A C 1
ATOM 658 O O . THR A 1 92 ? -31.615 5.632 4.419 1.00 47.59 92 THR A O 1
ATOM 661 N N . GLN A 1 93 ? -29.452 5.451 3.855 1.00 49.03 93 GLN A N 1
ATOM 662 C CA . GLN A 1 93 ? -29.699 5.049 2.465 1.00 49.03 93 GLN A CA 1
ATOM 663 C C . GLN A 1 93 ? -29.294 3.593 2.207 1.00 49.03 93 GLN A C 1
ATOM 665 O O . GLN A 1 93 ? -28.223 3.168 2.633 1.00 49.03 93 GLN A O 1
ATOM 670 N N . ASP A 1 94 ? -30.087 2.864 1.412 1.00 44.53 94 ASP A N 1
ATOM 671 C CA . ASP A 1 94 ? -29.848 1.448 1.063 1.00 44.53 94 ASP A CA 1
ATOM 672 C C . ASP A 1 94 ? -28.478 1.186 0.397 1.00 44.53 94 ASP A C 1
ATOM 674 O O . ASP A 1 94 ? -27.943 0.086 0.492 1.00 44.53 94 ASP A O 1
ATOM 678 N N . ASN A 1 95 ? -27.871 2.205 -0.228 1.00 47.31 95 ASN A N 1
ATOM 679 C CA . ASN A 1 95 ? -26.523 2.149 -0.820 1.00 47.31 95 ASN A CA 1
ATOM 680 C C . ASN A 1 95 ? -25.481 2.990 -0.060 1.00 47.31 95 ASN A C 1
ATOM 682 O O . ASN A 1 95 ? -24.413 3.295 -0.593 1.00 47.31 95 ASN A O 1
ATOM 686 N N . GLY A 1 96 ? -25.792 3.434 1.157 1.00 50.25 96 GLY A N 1
ATOM 687 C CA . GLY A 1 96 ? -24.888 4.253 1.955 1.00 50.25 96 GLY A CA 1
ATOM 688 C C . GLY A 1 96 ? -24.638 5.665 1.411 1.00 50.25 96 GLY A C 1
ATOM 689 O O . GLY A 1 96 ? -23.693 6.305 1.845 1.00 50.25 96 GLY A O 1
ATOM 690 N N . GLY A 1 97 ? -25.385 6.159 0.417 1.00 51.59 97 GLY A N 1
ATOM 691 C CA . GLY A 1 97 ? -25.252 7.529 -0.109 1.00 51.59 97 GLY A CA 1
ATOM 692 C C . GLY A 1 97 ? -23.905 7.913 -0.743 1.00 51.59 97 GLY A C 1
ATOM 693 O O . GLY A 1 97 ? -23.729 9.073 -1.112 1.00 51.59 97 GLY A O 1
ATOM 694 N N . LEU A 1 98 ? -22.962 6.976 -0.905 1.00 61.03 98 LEU A N 1
ATOM 695 C CA . LEU A 1 98 ? -21.697 7.226 -1.598 1.00 61.03 9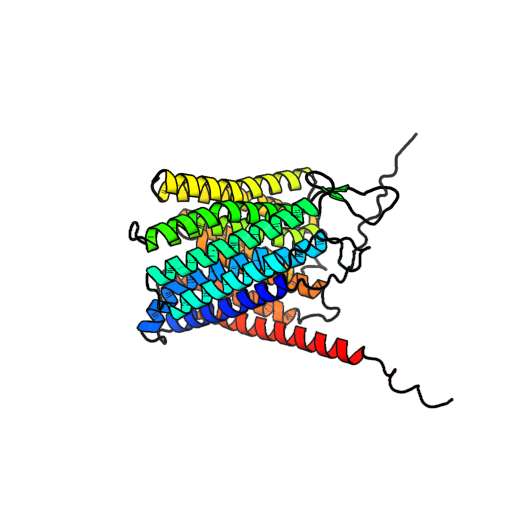8 LEU A CA 1
ATOM 696 C C . LEU A 1 98 ? -21.929 7.357 -3.105 1.00 61.03 98 LEU A C 1
ATOM 698 O O . LEU A 1 98 ? -22.557 6.485 -3.714 1.00 61.03 98 LEU A O 1
ATOM 702 N N . ALA A 1 99 ? -21.287 8.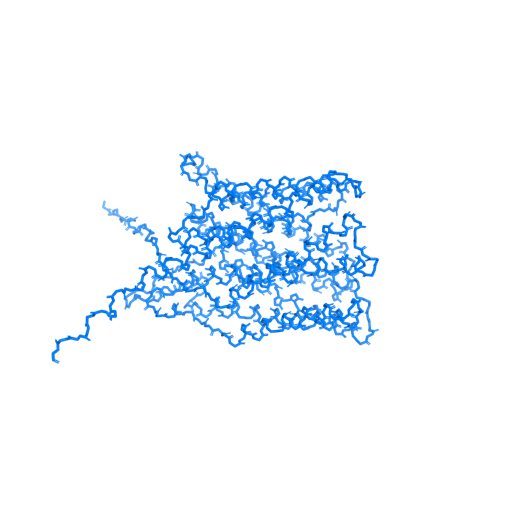340 -3.742 1.00 62.12 99 ALA A N 1
ATOM 703 C CA . ALA A 1 99 ? -20.996 8.224 -5.164 1.00 62.12 99 ALA A CA 1
ATOM 704 C C . ALA A 1 99 ? -20.230 6.918 -5.393 1.00 62.12 99 ALA A C 1
ATOM 706 O O . ALA A 1 99 ? -19.133 6.716 -4.879 1.00 62.12 99 ALA A O 1
ATOM 707 N N . SER A 1 100 ? -20.816 5.999 -6.148 1.00 68.50 100 SER A N 1
ATOM 708 C CA . SER A 1 100 ? -20.088 4.849 -6.663 1.00 68.50 100 SER A CA 1
ATOM 709 C C . SER A 1 100 ? -19.801 5.111 -8.133 1.00 68.50 100 SER A C 1
ATOM 711 O O . SER A 1 100 ? -20.685 5.492 -8.900 1.00 68.50 100 SER A O 1
ATOM 713 N N . LEU A 1 101 ? -18.549 4.906 -8.539 1.00 82.62 101 LEU A N 1
ATOM 714 C CA . LEU A 1 101 ? -18.137 4.954 -9.940 1.00 82.62 101 LEU A CA 1
ATOM 715 C C . LEU A 1 101 ? -17.765 3.536 -10.395 1.00 82.62 101 LEU A C 1
ATOM 717 O O . LEU A 1 101 ? -16.624 3.300 -10.795 1.00 82.62 101 LEU A O 1
ATOM 721 N N . PRO A 1 102 ? -18.710 2.570 -10.353 1.00 84.19 102 PRO A N 1
ATOM 722 C CA . PRO A 1 102 ? -18.406 1.146 -10.497 1.00 84.19 102 PRO A CA 1
ATOM 723 C C . PRO A 1 102 ? -17.757 0.820 -11.843 1.00 84.19 102 PRO A C 1
ATOM 725 O O . PRO A 1 102 ? -16.903 -0.057 -11.922 1.00 84.19 102 PRO A O 1
ATOM 728 N N . ARG A 1 103 ? -18.116 1.553 -12.905 1.00 88.94 103 ARG A N 1
ATOM 729 C CA . ARG A 1 103 ? -17.483 1.410 -14.224 1.00 88.94 103 ARG A CA 1
ATOM 730 C C . ARG A 1 103 ? -16.026 1.860 -14.206 1.00 88.94 103 ARG A C 1
ATOM 732 O O . ARG A 1 103 ? -15.185 1.181 -14.776 1.00 88.94 103 ARG A O 1
ATOM 739 N N . MET A 1 104 ? -15.728 2.983 -13.558 1.00 91.25 104 MET A N 1
ATOM 740 C CA . MET A 1 104 ? -14.368 3.516 -13.493 1.00 91.25 104 MET A CA 1
ATOM 741 C C . MET A 1 104 ? -13.467 2.623 -12.638 1.00 91.25 104 MET A C 1
ATOM 743 O O . MET A 1 104 ? -12.347 2.325 -13.043 1.00 91.25 104 MET A O 1
ATOM 747 N N . ASP A 1 105 ? -13.997 2.117 -11.522 1.00 91.50 105 ASP A N 1
ATOM 748 C CA . ASP A 1 105 ? -13.329 1.121 -10.682 1.00 91.50 105 ASP A CA 1
ATOM 749 C C . ASP A 1 105 ? -13.065 -0.185 -11.443 1.00 91.50 105 ASP A C 1
ATOM 751 O O . ASP A 1 105 ? -11.952 -0.710 -11.412 1.00 91.50 105 ASP A O 1
ATOM 755 N N . ALA A 1 106 ? -14.059 -0.692 -12.178 1.00 92.69 106 ALA A N 1
ATOM 756 C CA . ALA A 1 106 ? -13.898 -1.894 -12.989 1.00 92.69 106 ALA A CA 1
ATOM 757 C C . ALA A 1 106 ? -12.843 -1.702 -14.088 1.00 92.69 106 ALA A C 1
ATOM 759 O O . ALA A 1 106 ? -11.969 -2.550 -14.243 1.00 92.69 106 ALA A O 1
ATOM 760 N N . ILE A 1 107 ? -12.879 -0.581 -14.819 1.00 96.25 107 ILE A N 1
ATOM 761 C CA . ILE A 1 107 ? -11.887 -0.274 -15.862 1.00 96.25 107 ILE A CA 1
ATOM 762 C C . ILE A 1 107 ? -10.490 -0.155 -15.248 1.00 96.25 107 ILE A C 1
ATOM 764 O O . ILE A 1 107 ? -9.544 -0.728 -15.782 1.00 96.25 107 ILE A O 1
ATOM 768 N N . SER A 1 108 ? -10.355 0.540 -14.116 1.00 95.81 108 SER A N 1
ATOM 769 C CA . SER A 1 108 ? -9.086 0.661 -13.397 1.00 95.81 108 SER A CA 1
ATOM 770 C C . SER A 1 108 ? -8.495 -0.710 -13.047 1.00 95.81 108 SER A C 1
ATOM 772 O O . SER A 1 108 ? -7.345 -0.993 -13.391 1.00 95.81 108 SER A O 1
ATOM 774 N N . LEU A 1 109 ? -9.299 -1.598 -12.453 1.00 94.88 109 LEU A N 1
ATOM 775 C CA . LEU A 1 109 ? -8.883 -2.957 -12.104 1.00 94.88 109 LEU A CA 1
ATOM 776 C C . LEU A 1 109 ? -8.528 -3.797 -13.333 1.00 94.88 109 LEU A C 1
ATOM 778 O O . LEU A 1 109 ? -7.518 -4.498 -13.320 1.00 94.88 109 LEU A O 1
ATOM 782 N N . VAL A 1 110 ? -9.325 -3.718 -14.401 1.00 96.94 110 VAL A N 1
ATOM 783 C CA . VAL A 1 110 ? -9.049 -4.420 -15.663 1.00 96.94 110 VAL A CA 1
ATOM 784 C C . VAL A 1 110 ? -7.719 -3.960 -16.251 1.00 96.94 110 VAL A C 1
ATOM 786 O O . VAL A 1 110 ? -6.932 -4.798 -16.686 1.00 96.94 110 VAL A O 1
ATOM 789 N N . LEU A 1 111 ? -7.423 -2.660 -16.226 1.00 97.75 111 LEU A N 1
ATOM 790 C CA . LEU A 1 111 ? -6.139 -2.131 -16.684 1.00 97.75 111 LEU A CA 1
ATOM 791 C C . LEU A 1 111 ? -4.985 -2.635 -15.810 1.00 97.75 111 LEU A C 1
ATOM 793 O O . LEU A 1 111 ? -3.989 -3.113 -16.346 1.00 97.75 111 LEU A O 1
ATOM 797 N N . MET A 1 112 ? -5.121 -2.630 -14.482 1.00 96.00 112 MET A N 1
ATOM 798 C CA . MET A 1 112 ? -4.091 -3.188 -13.597 1.00 96.00 112 MET A CA 1
ATOM 799 C C . MET A 1 112 ? -3.863 -4.688 -13.841 1.00 96.00 112 MET A C 1
ATOM 801 O O . MET A 1 112 ? -2.721 -5.124 -13.954 1.00 96.00 112 MET A O 1
ATOM 805 N N . LEU A 1 113 ? -4.922 -5.483 -14.003 1.00 95.56 113 LEU A N 1
ATOM 806 C CA . LEU A 1 113 ? -4.809 -6.909 -14.332 1.00 95.56 113 LEU A CA 1
ATOM 807 C C . LEU A 1 113 ? -4.171 -7.139 -15.707 1.00 95.56 113 LEU A C 1
ATOM 809 O O . LEU A 1 113 ? -3.325 -8.019 -15.862 1.00 95.56 113 LEU A O 1
ATOM 813 N N . THR A 1 114 ? -4.536 -6.323 -16.695 1.00 96.88 114 THR A N 1
ATOM 814 C CA . THR A 1 114 ? -3.953 -6.375 -18.042 1.00 96.88 114 THR A CA 1
ATOM 815 C C . THR A 1 114 ? -2.464 -6.048 -17.991 1.00 96.88 114 THR A C 1
ATOM 817 O O . THR A 1 114 ? -1.655 -6.749 -18.591 1.00 96.88 114 THR A O 1
ATOM 820 N N . SER A 1 115 ? -2.080 -5.031 -17.221 1.00 95.50 115 SER A N 1
ATOM 821 C CA . SER A 1 115 ? -0.680 -4.689 -16.987 1.00 95.50 115 SER A CA 1
ATOM 822 C C . SER A 1 115 ? 0.098 -5.848 -16.358 1.00 95.50 115 SER A C 1
ATOM 824 O O . SER A 1 115 ? 1.161 -6.216 -16.859 1.00 95.50 115 SER A O 1
ATOM 826 N N . LEU A 1 116 ? -0.454 -6.488 -15.321 1.00 93.38 116 LEU A N 1
ATOM 827 C CA . LEU A 1 116 ? 0.148 -7.671 -14.704 1.00 93.38 116 LEU A CA 1
ATOM 828 C C . LEU A 1 116 ? 0.357 -8.800 -15.727 1.00 93.38 116 LEU A C 1
ATOM 830 O O . LEU A 1 116 ? 1.430 -9.402 -15.773 1.00 93.38 116 LEU A O 1
ATOM 834 N N . ALA A 1 117 ? -0.638 -9.061 -16.580 1.00 93.81 117 ALA A N 1
ATOM 835 C CA . ALA A 1 117 ? -0.535 -10.061 -17.639 1.00 93.81 117 ALA A CA 1
ATOM 836 C C . ALA A 1 117 ? 0.572 -9.724 -18.654 1.00 93.81 117 ALA A C 1
ATOM 838 O O . ALA A 1 117 ? 1.298 -10.625 -19.083 1.00 93.81 117 ALA A O 1
ATOM 839 N N . ILE A 1 118 ? 0.746 -8.441 -18.996 1.00 93.06 118 ILE A N 1
ATOM 840 C CA . ILE A 1 118 ? 1.841 -7.968 -19.855 1.00 93.06 118 ILE A CA 1
ATOM 841 C C . ILE A 1 118 ? 3.198 -8.230 -19.190 1.00 93.06 118 ILE A C 1
ATOM 843 O O . ILE A 1 118 ? 4.083 -8.782 -19.843 1.00 93.06 118 ILE A O 1
ATOM 847 N N . PHE A 1 119 ? 3.363 -7.911 -17.900 1.00 88.38 119 PHE A N 1
ATOM 848 C CA . PHE A 1 119 ? 4.613 -8.180 -17.177 1.00 88.38 119 PHE A CA 1
ATOM 849 C C . PHE A 1 119 ? 4.965 -9.671 -17.166 1.00 88.38 119 PHE A C 1
ATOM 851 O O . PHE A 1 119 ? 6.100 -10.044 -17.462 1.00 88.38 119 PHE A O 1
ATOM 858 N N . ILE A 1 120 ? 3.993 -10.535 -16.868 1.00 87.62 120 ILE A N 1
ATOM 859 C CA . ILE A 1 120 ? 4.214 -11.985 -16.805 1.00 87.62 120 ILE A CA 1
ATOM 860 C C . ILE A 1 120 ? 4.552 -12.547 -18.195 1.00 87.62 120 ILE A C 1
ATOM 862 O O . ILE A 1 120 ? 5.500 -13.321 -18.338 1.00 87.62 120 ILE A O 1
ATOM 866 N N . SER A 1 121 ? 3.810 -12.137 -19.228 1.00 88.19 121 SER A N 1
ATOM 867 C CA . SER A 1 121 ? 3.950 -12.673 -20.592 1.00 88.19 121 SER A CA 1
ATOM 868 C C . SER A 1 121 ? 5.168 -12.119 -21.333 1.00 88.19 121 SER A C 1
ATOM 870 O O . SER A 1 121 ? 5.741 -12.790 -22.189 1.00 88.19 121 SER A O 1
ATOM 872 N N . GLY A 1 122 ? 5.576 -10.895 -21.002 1.00 79.62 122 GLY A N 1
ATOM 873 C CA . GLY A 1 122 ? 6.613 -10.133 -21.690 1.00 79.62 122 GLY A CA 1
ATOM 874 C C . GLY A 1 122 ? 8.050 -10.590 -21.448 1.00 79.62 122 GLY A C 1
ATOM 875 O O . GLY A 1 122 ? 8.974 -10.039 -22.053 1.00 79.62 122 GLY A O 1
ATOM 876 N N . LYS A 1 123 ? 8.249 -11.582 -20.565 1.00 75.88 123 LYS A N 1
ATOM 877 C CA . LYS A 1 123 ? 9.555 -12.161 -20.191 1.00 75.88 123 LYS A CA 1
ATOM 878 C C . LYS A 1 123 ? 10.604 -11.116 -19.770 1.00 75.88 123 LYS A C 1
ATOM 880 O O . LYS A 1 123 ? 11.798 -11.358 -19.911 1.00 75.88 123 LYS A O 1
ATOM 885 N N . GLY A 1 124 ? 10.170 -9.959 -19.266 1.00 71.75 124 GLY A N 1
ATOM 886 C CA . GLY A 1 124 ? 11.061 -8.879 -18.832 1.00 71.75 124 GLY A CA 1
ATOM 887 C C . GLY A 1 124 ? 11.746 -8.117 -19.970 1.00 71.75 124 GLY A C 1
ATOM 888 O O . GLY A 1 124 ? 12.742 -7.445 -19.728 1.00 71.75 124 GLY A O 1
ATOM 889 N N . THR A 1 125 ? 11.246 -8.209 -21.208 1.00 81.81 125 THR A N 1
ATOM 890 C CA . THR A 1 125 ? 11.729 -7.333 -22.290 1.00 81.81 125 THR A CA 1
ATOM 891 C C . THR A 1 125 ? 11.398 -5.881 -21.960 1.00 81.81 125 THR A C 1
ATOM 893 O O . THR A 1 125 ? 10.295 -5.606 -21.481 1.00 81.81 125 THR A O 1
ATOM 896 N N . GLU A 1 126 ? 12.311 -4.957 -22.262 1.00 82.62 126 GLU A N 1
ATOM 897 C CA . GLU A 1 126 ? 12.115 -3.522 -22.025 1.00 82.62 126 GLU A CA 1
ATOM 898 C C . GLU A 1 126 ? 10.747 -3.058 -22.552 1.00 82.62 126 GLU A C 1
ATOM 900 O O . GLU A 1 126 ? 9.907 -2.590 -21.789 1.00 82.62 126 GLU A O 1
ATOM 905 N N . ASN A 1 127 ? 10.429 -3.328 -23.819 1.00 86.56 127 ASN A N 1
ATOM 906 C CA . ASN A 1 127 ? 9.146 -2.924 -24.405 1.00 86.56 127 ASN A CA 1
ATOM 907 C C . ASN A 1 127 ? 7.922 -3.458 -23.645 1.00 86.56 127 ASN A C 1
ATOM 909 O O . ASN A 1 127 ? 6.949 -2.728 -23.458 1.00 86.56 127 ASN A O 1
ATOM 913 N N . SER A 1 128 ? 7.955 -4.708 -23.173 1.00 87.62 128 SER A N 1
ATOM 914 C CA . SER A 1 128 ? 6.845 -5.257 -22.387 1.00 87.62 128 SER A CA 1
ATOM 915 C C . SER A 1 128 ? 6.705 -4.585 -21.023 1.00 87.62 128 SER A C 1
ATOM 917 O O . SER A 1 128 ? 5.592 -4.301 -20.592 1.00 87.62 128 SER A O 1
ATOM 919 N N . VAL A 1 129 ? 7.824 -4.270 -20.369 1.00 86.31 129 VAL A N 1
ATOM 920 C CA . VAL A 1 129 ? 7.844 -3.593 -19.072 1.00 86.31 129 VAL A CA 1
ATOM 921 C C . VAL A 1 129 ? 7.297 -2.175 -19.230 1.00 86.31 129 VAL A C 1
ATOM 923 O O . VAL A 1 129 ? 6.405 -1.794 -18.478 1.00 86.31 129 VAL A O 1
ATOM 926 N N . ALA A 1 130 ? 7.718 -1.414 -20.246 1.00 89.25 130 ALA A N 1
ATOM 927 C CA . ALA A 1 130 ? 7.144 -0.088 -20.483 1.00 89.25 130 ALA A CA 1
ATOM 928 C C . ALA A 1 130 ? 5.663 -0.134 -20.873 1.00 89.25 130 ALA A C 1
ATOM 930 O O . ALA A 1 130 ? 4.884 0.666 -20.358 1.00 89.25 130 ALA A O 1
ATOM 931 N N . ALA A 1 131 ? 5.246 -1.069 -21.730 1.00 92.19 131 ALA A N 1
ATOM 932 C CA . ALA A 1 131 ? 3.831 -1.237 -22.056 1.00 92.19 131 ALA A CA 1
ATOM 933 C C . ALA A 1 131 ? 3.008 -1.569 -20.799 1.00 92.19 131 ALA A C 1
ATOM 935 O O . ALA A 1 131 ? 1.965 -0.961 -20.560 1.00 92.19 131 ALA A O 1
ATOM 936 N N . GLY A 1 132 ? 3.515 -2.471 -19.954 1.00 92.94 132 GLY A N 1
ATOM 937 C CA . GLY A 1 132 ? 2.927 -2.807 -18.661 1.00 92.94 132 GLY A CA 1
ATOM 938 C C . GLY A 1 132 ? 2.806 -1.585 -17.751 1.00 92.94 132 GLY A C 1
ATOM 939 O O . GLY A 1 132 ? 1.716 -1.312 -17.251 1.00 92.94 132 GLY A O 1
ATOM 940 N N . LEU A 1 133 ? 3.877 -0.804 -17.580 1.00 92.44 133 LEU A N 1
ATOM 941 C CA . LEU A 1 133 ? 3.874 0.417 -16.764 1.00 92.44 133 LEU A CA 1
ATOM 942 C C . LEU A 1 133 ? 2.892 1.468 -17.293 1.00 92.44 133 LEU A C 1
ATOM 944 O O . LEU A 1 133 ? 2.186 2.082 -16.501 1.00 92.44 133 LEU A O 1
ATOM 948 N N . LEU A 1 134 ? 2.795 1.651 -18.613 1.00 94.38 134 LEU A N 1
ATOM 949 C CA . LEU A 1 134 ? 1.853 2.587 -19.231 1.00 94.38 134 LEU A CA 1
ATOM 950 C C . LEU A 1 134 ? 0.404 2.190 -18.923 1.00 94.38 134 LEU A C 1
ATOM 952 O O . LEU A 1 134 ? -0.380 3.016 -18.452 1.00 94.38 134 LEU A O 1
ATOM 956 N N . VAL A 1 135 ? 0.063 0.916 -19.135 1.00 97.06 135 VAL A N 1
ATOM 957 C CA . VAL A 1 135 ? -1.274 0.382 -18.835 1.00 97.06 135 VAL A CA 1
ATOM 958 C C . VAL A 1 135 ? -1.570 0.470 -17.332 1.00 97.06 135 VAL A C 1
ATOM 960 O O . VAL A 1 135 ? -2.672 0.866 -16.946 1.00 97.06 135 VAL A O 1
ATOM 963 N N . TRP A 1 136 ? -0.583 0.175 -16.476 1.00 96.81 136 TRP A N 1
ATOM 964 C CA . TRP A 1 136 ? -0.716 0.304 -15.023 1.00 96.81 136 TRP A CA 1
ATOM 965 C C . TRP A 1 136 ? -0.985 1.749 -14.608 1.00 96.81 136 TRP A C 1
ATOM 967 O O . TRP A 1 136 ? -1.919 1.994 -13.850 1.00 96.81 136 TRP A O 1
ATOM 977 N N . SER A 1 137 ? -0.217 2.707 -15.135 1.00 96.62 137 SER A N 1
ATOM 978 C CA . SER A 1 137 ? -0.389 4.133 -14.852 1.00 96.62 137 SER A CA 1
ATOM 979 C C . SER A 1 137 ? -1.790 4.615 -15.200 1.00 96.62 137 SER A C 1
ATOM 981 O O . SER A 1 137 ? -2.377 5.383 -14.444 1.00 96.62 137 SER A O 1
ATOM 983 N N . LEU A 1 138 ? -2.349 4.148 -16.317 1.00 97.44 138 LEU A N 1
ATOM 984 C CA . LEU A 1 138 ? -3.708 4.491 -16.723 1.00 97.44 138 LEU A CA 1
ATOM 985 C C . LEU A 1 138 ? -4.741 3.959 -15.717 1.00 97.44 138 LEU A C 1
ATOM 987 O O . LEU A 1 138 ? -5.628 4.696 -15.287 1.00 97.44 138 LEU A O 1
ATOM 991 N N . GLY A 1 139 ? -4.579 2.708 -15.274 1.00 97.38 139 GLY A N 1
ATOM 992 C CA . GLY A 1 139 ? -5.392 2.128 -14.204 1.00 97.38 139 GLY A CA 1
ATOM 993 C C . GLY A 1 139 ? -5.252 2.885 -12.879 1.00 97.38 139 GLY A C 1
ATOM 994 O O . GLY A 1 139 ? -6.259 3.190 -12.238 1.00 97.38 139 GLY A O 1
ATOM 995 N N . ALA A 1 140 ? -4.027 3.247 -12.496 1.00 97.00 140 ALA A N 1
ATOM 996 C CA . ALA A 1 140 ? -3.714 3.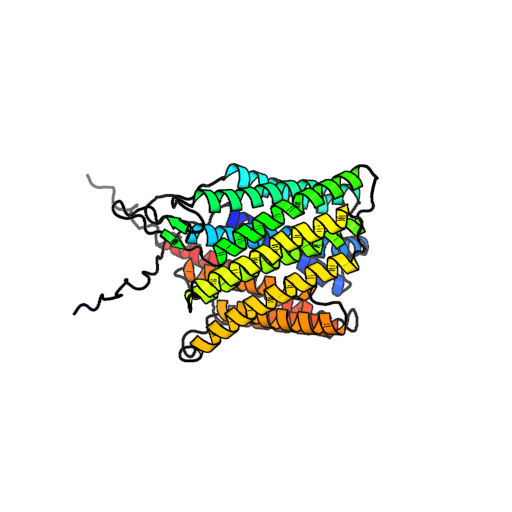988 -11.276 1.00 97.00 140 ALA A CA 1
ATOM 997 C C . ALA A 1 140 ? -4.317 5.402 -11.273 1.00 97.00 140 ALA A C 1
ATOM 999 O O . ALA A 1 140 ? -4.862 5.823 -10.254 1.00 97.00 140 ALA A O 1
ATOM 1000 N N . VAL A 1 141 ? -4.289 6.106 -12.411 1.00 97.44 141 VAL A N 1
ATOM 1001 C CA . VAL A 1 141 ? -4.954 7.409 -12.579 1.00 97.44 141 VAL A CA 1
ATOM 1002 C C . VAL A 1 141 ? -6.458 7.270 -12.372 1.00 97.44 141 VAL A C 1
ATOM 1004 O O . VAL A 1 141 ? -7.019 8.001 -11.563 1.00 97.44 141 VAL A O 1
ATOM 1007 N N . LEU A 1 142 ? -7.109 6.298 -13.022 1.00 96.81 142 LEU A N 1
ATOM 1008 C CA . LEU A 1 142 ? -8.548 6.076 -12.840 1.00 96.81 142 LEU A CA 1
ATOM 1009 C C . LEU A 1 142 ? -8.903 5.725 -11.389 1.00 96.81 142 LEU A C 1
ATOM 1011 O O . LEU A 1 142 ? -9.903 6.219 -10.871 1.00 96.81 142 LEU A O 1
ATOM 1015 N N . GLN A 1 143 ? -8.074 4.922 -10.714 1.00 95.62 143 GLN A N 1
ATOM 1016 C CA . GLN A 1 143 ? -8.265 4.595 -9.300 1.00 95.62 143 GLN A CA 1
ATOM 1017 C C . GLN A 1 143 ? -8.143 5.836 -8.411 1.00 95.62 143 GLN A C 1
ATOM 1019 O O . GLN A 1 143 ? -8.986 6.064 -7.542 1.00 95.62 143 GLN A O 1
ATOM 1024 N N . ALA A 1 144 ? -7.100 6.639 -8.624 1.00 96.56 144 ALA A N 1
ATOM 1025 C CA . ALA A 1 144 ? -6.871 7.875 -7.891 1.00 96.56 144 ALA A CA 1
ATOM 1026 C C . ALA A 1 144 ? -8.028 8.859 -8.093 1.00 96.56 144 ALA A C 1
ATOM 1028 O O . ALA A 1 144 ? -8.579 9.371 -7.119 1.00 96.56 144 ALA A O 1
ATOM 1029 N N . THR A 1 145 ? -8.457 9.061 -9.342 1.00 95.44 145 THR A N 1
ATOM 1030 C CA . THR A 1 145 ? -9.619 9.890 -9.671 1.00 95.44 145 THR A CA 1
ATOM 1031 C C . THR A 1 145 ? -10.877 9.371 -8.984 1.00 95.44 145 THR A C 1
ATOM 1033 O O . THR A 1 145 ? -11.603 10.169 -8.406 1.00 95.44 145 THR A O 1
ATOM 1036 N N . ALA A 1 146 ? -11.113 8.054 -8.956 1.00 92.69 146 ALA A N 1
ATOM 1037 C CA . ALA A 1 146 ? -12.280 7.480 -8.284 1.00 92.69 146 ALA A CA 1
ATOM 1038 C C . ALA A 1 146 ? -12.286 7.815 -6.794 1.00 92.69 146 ALA A C 1
ATOM 1040 O O . ALA A 1 146 ? -13.292 8.286 -6.275 1.00 92.69 146 ALA A O 1
ATOM 1041 N N . ILE A 1 147 ? -11.154 7.624 -6.114 1.00 92.31 147 ILE A N 1
ATOM 1042 C CA . ILE A 1 147 ? -11.015 7.937 -4.687 1.00 92.31 147 ILE A CA 1
ATOM 1043 C C . ILE A 1 147 ? -11.275 9.420 -4.431 1.00 92.31 147 ILE A C 1
ATOM 1045 O O . ILE A 1 147 ? -12.084 9.757 -3.570 1.00 92.31 147 ILE A O 1
ATOM 1049 N N . ILE A 1 148 ? -10.628 10.300 -5.197 1.00 92.69 148 ILE A N 1
ATOM 1050 C CA . ILE A 1 148 ? -10.769 11.751 -5.045 1.00 92.69 148 ILE A CA 1
ATOM 1051 C C . ILE A 1 148 ? -12.219 12.173 -5.280 1.00 92.69 148 ILE A C 1
ATOM 1053 O O . ILE A 1 148 ? -12.780 12.887 -4.453 1.00 92.69 148 ILE A O 1
ATOM 1057 N N . THR A 1 149 ? -12.850 11.712 -6.363 1.00 89.50 149 THR A N 1
ATOM 1058 C CA . THR A 1 149 ? -14.246 12.046 -6.663 1.00 89.50 149 THR A CA 1
ATOM 1059 C C . THR A 1 149 ? -15.172 11.588 -5.549 1.00 89.50 149 THR A C 1
ATOM 1061 O O . THR A 1 149 ? -16.034 12.351 -5.147 1.00 89.50 149 THR A O 1
ATOM 1064 N N . ILE A 1 150 ? -14.971 10.396 -4.994 1.00 85.56 150 ILE A N 1
ATOM 1065 C CA . ILE A 1 150 ? -15.818 9.874 -3.915 1.00 85.56 150 ILE A CA 1
ATOM 1066 C C . ILE A 1 150 ? -15.675 10.701 -2.641 1.00 85.56 150 ILE A C 1
ATOM 1068 O O . ILE A 1 150 ? -16.675 11.043 -2.015 1.00 85.56 150 ILE A O 1
ATOM 1072 N N . ILE A 1 151 ? -14.446 11.072 -2.277 1.00 86.50 151 ILE A N 1
ATOM 1073 C CA . ILE A 1 151 ? -14.192 11.917 -1.105 1.00 86.50 151 ILE A CA 1
ATOM 1074 C C . ILE A 1 151 ? -14.803 13.306 -1.306 1.00 86.50 151 ILE A C 1
ATOM 1076 O O . ILE A 1 151 ? -15.500 13.804 -0.425 1.00 86.50 151 ILE A O 1
ATOM 1080 N N . LEU A 1 152 ? -14.577 13.932 -2.462 1.00 84.19 152 LEU A N 1
ATOM 1081 C CA . LEU A 1 152 ? -15.073 15.280 -2.738 1.00 84.19 152 LEU A CA 1
ATOM 1082 C C . LEU A 1 152 ? -16.596 15.326 -2.919 1.00 84.19 152 LEU A C 1
ATOM 1084 O O . LEU A 1 152 ? -17.216 16.274 -2.449 1.00 84.19 152 LEU A O 1
ATOM 1088 N N . ASP A 1 153 ? -17.205 14.314 -3.537 1.00 76.88 153 ASP A N 1
ATOM 1089 C CA . ASP A 1 153 ? -18.658 14.250 -3.756 1.00 76.88 153 ASP A CA 1
ATOM 1090 C C . ASP A 1 153 ? -19.428 13.889 -2.476 1.00 76.88 153 ASP A C 1
ATOM 1092 O O . ASP A 1 153 ? -20.536 14.372 -2.250 1.00 76.88 153 ASP A O 1
ATOM 1096 N N . SER A 1 154 ? -18.804 13.137 -1.559 1.00 67.00 154 SER A N 1
ATOM 1097 C CA . SER A 1 154 ? -19.360 12.898 -0.217 1.00 67.00 154 SER A CA 1
ATOM 1098 C C . SER A 1 154 ? -19.449 14.167 0.656 1.00 67.00 154 SER A C 1
ATOM 1100 O O . SER A 1 154 ? -20.049 14.153 1.734 1.00 67.00 154 SER A O 1
ATOM 1102 N N . CYS A 1 155 ? -18.881 15.293 0.205 1.00 58.00 155 CYS A N 1
ATOM 1103 C CA . CYS A 1 155 ? -18.908 16.564 0.922 1.00 58.00 155 CYS A CA 1
ATOM 1104 C C . CYS A 1 155 ? -20.133 17.412 0.560 1.00 58.00 155 CYS A C 1
ATOM 1106 O O . CYS A 1 155 ? -20.371 17.717 -0.604 1.00 58.00 155 CYS A O 1
ATOM 1108 N N . ALA A 1 156 ? -20.809 17.967 1.574 1.00 45.06 156 ALA A N 1
ATOM 1109 C CA . ALA A 1 156 ? -21.576 19.209 1.399 1.00 45.06 156 ALA A CA 1
ATOM 1110 C C . ALA A 1 156 ? -20.774 20.477 1.788 1.00 45.06 156 ALA A C 1
ATOM 1112 O O . ALA A 1 156 ? -21.298 21.582 1.650 1.00 45.06 156 ALA A O 1
ATOM 1113 N N . ARG A 1 157 ? -19.513 20.369 2.264 1.00 46.84 157 ARG A N 1
ATOM 1114 C CA . ARG A 1 157 ? -18.581 21.510 2.458 1.00 46.84 157 ARG A CA 1
ATOM 1115 C C . ARG A 1 157 ? -17.125 21.076 2.726 1.00 46.84 157 ARG A C 1
ATOM 1117 O O . ARG A 1 157 ? -16.885 19.964 3.187 1.00 46.84 157 ARG A O 1
ATOM 1124 N N . ALA A 1 158 ? -16.163 21.974 2.472 1.00 48.03 158 ALA A N 1
ATOM 1125 C CA . ALA A 1 158 ? -14.713 21.747 2.588 1.00 48.03 158 ALA A CA 1
ATOM 1126 C C . ALA A 1 158 ? -14.264 21.125 3.930 1.00 48.03 158 ALA A C 1
ATOM 1128 O O . ALA A 1 158 ? -14.394 21.748 4.982 1.00 48.03 158 ALA A O 1
ATOM 1129 N N . GLY A 1 159 ? -13.672 19.925 3.870 1.00 49.78 159 GLY A N 1
ATOM 1130 C CA . GLY A 1 159 ? -13.073 19.236 5.024 1.00 49.78 159 GLY A CA 1
ATOM 1131 C C . GLY A 1 159 ? -14.079 18.609 5.989 1.00 49.78 159 GLY A C 1
ATOM 1132 O O . GLY A 1 159 ? -13.721 18.281 7.126 1.00 49.78 159 GLY A O 1
ATOM 1133 N N . SER A 1 160 ? -15.327 18.453 5.551 1.00 50.78 160 SER A N 1
ATOM 1134 C CA . SER A 1 160 ? -16.398 17.947 6.389 1.00 50.78 160 SER A CA 1
ATOM 1135 C C . SER A 1 160 ? -17.364 17.025 5.654 1.00 50.78 160 SER A C 1
ATOM 1137 O O . SER A 1 160 ? -17.799 17.328 4.544 1.00 50.78 160 SER A O 1
ATOM 1139 N N . VAL A 1 161 ? -17.742 15.933 6.314 1.00 53.66 161 VAL A N 1
ATOM 1140 C CA . VAL A 1 161 ? -18.829 15.049 5.897 1.00 53.66 161 VAL A CA 1
ATOM 1141 C C . VAL A 1 161 ? -20.130 15.673 6.380 1.00 53.66 161 VAL A C 1
ATOM 1143 O O . VAL A 1 161 ? -20.275 15.964 7.569 1.00 53.66 161 VAL A O 1
ATOM 1146 N N . ALA A 1 162 ? -21.079 15.893 5.475 1.00 49.75 162 ALA A N 1
ATOM 1147 C CA . ALA A 1 162 ? -22.452 16.116 5.897 1.00 49.75 162 ALA A CA 1
ATOM 1148 C C . ALA A 1 162 ? -23.056 14.746 6.185 1.00 49.75 162 ALA A C 1
ATOM 1150 O O . ALA A 1 162 ? -23.252 13.968 5.256 1.00 49.75 162 ALA A O 1
ATOM 1151 N N . LEU A 1 163 ? -23.339 14.454 7.454 1.00 49.94 163 LEU A N 1
ATOM 1152 C CA . LEU A 1 163 ? -24.194 13.325 7.808 1.00 49.94 163 LEU A CA 1
ATOM 1153 C C . LEU A 1 163 ? -25.578 13.615 7.212 1.00 49.94 163 LEU A C 1
ATOM 1155 O O . LEU A 1 163 ? -26.354 14.400 7.762 1.00 49.94 163 LEU A O 1
ATOM 1159 N N . ARG A 1 164 ? -25.845 13.070 6.022 1.00 48.97 164 ARG A N 1
ATOM 1160 C CA . ARG A 1 164 ? -27.182 13.068 5.425 1.00 48.97 164 ARG A CA 1
ATOM 1161 C C . ARG A 1 164 ? -28.036 12.054 6.204 1.00 48.97 164 ARG A C 1
ATOM 1163 O O . ARG A 1 164 ? -27.496 11.147 6.826 1.00 48.97 164 ARG A O 1
ATOM 1170 N N . GLY A 1 165 ? -29.336 12.330 6.331 1.00 44.31 165 GLY A N 1
ATOM 1171 C CA . GLY A 1 165 ? -30.261 11.546 7.167 1.00 44.31 165 GLY A CA 1
ATOM 1172 C C . GLY A 1 165 ? -30.872 12.275 8.376 1.00 44.31 165 GLY A C 1
ATOM 1173 O O . GLY A 1 165 ? -31.782 11.740 9.003 1.00 44.31 165 GLY A O 1
ATOM 1174 N N . TYR A 1 166 ? -30.448 13.506 8.697 1.00 41.50 166 TYR A N 1
ATOM 1175 C CA . TYR A 1 166 ? -31.139 14.365 9.674 1.00 41.50 166 TYR A CA 1
ATOM 1176 C C . TYR A 1 166 ? -31.800 15.560 8.979 1.00 41.50 166 TYR A C 1
ATOM 1178 O O . TYR A 1 166 ? -31.185 16.612 8.810 1.00 41.50 166 TYR A O 1
ATOM 1186 N N . ASP A 1 167 ? -33.090 15.428 8.659 1.00 47.53 167 ASP A N 1
ATOM 1187 C CA . ASP A 1 167 ? -33.924 16.445 7.986 1.00 47.53 167 ASP A CA 1
ATOM 1188 C C . ASP A 1 167 ? -34.089 17.774 8.751 1.00 47.53 167 ASP A C 1
ATOM 1190 O O . ASP A 1 167 ? -34.805 18.668 8.305 1.00 47.53 167 ASP A O 1
ATOM 1194 N N . LYS A 1 168 ? -33.444 17.947 9.912 1.00 45.16 168 LYS A N 1
ATOM 1195 C CA . LYS A 1 168 ? -33.565 19.178 10.709 1.00 45.16 168 LYS A CA 1
ATOM 1196 C C . LYS A 1 168 ? -32.253 19.894 11.010 1.00 45.16 168 LYS A C 1
ATOM 1198 O O . LYS A 1 168 ? -32.300 21.103 11.195 1.00 45.16 168 LYS A O 1
ATOM 1203 N N . HIS A 1 169 ? -31.098 19.223 10.966 1.00 43.03 169 HIS A N 1
ATOM 1204 C CA . HIS A 1 169 ? -29.782 19.865 11.074 1.00 43.03 169 HIS A CA 1
ATOM 1205 C C . HIS A 1 169 ? -28.713 18.976 10.415 1.00 43.03 169 HIS A C 1
ATOM 1207 O O . HIS A 1 169 ? -28.399 17.929 10.983 1.00 43.03 169 HIS A O 1
ATOM 1213 N N . PRO A 1 170 ? -28.119 19.356 9.266 1.00 50.44 170 PRO A N 1
ATOM 1214 C CA . PRO A 1 170 ? -26.980 18.621 8.728 1.00 50.44 170 PRO A CA 1
ATOM 1215 C C . PRO A 1 170 ? -25.824 18.719 9.729 1.00 50.44 170 PRO A C 1
ATOM 1217 O O . PRO A 1 170 ? -25.229 19.784 9.900 1.00 50.44 170 PRO A O 1
ATOM 1220 N N . GLN A 1 171 ? -25.526 17.626 10.435 1.00 51.62 171 GLN A N 1
ATOM 1221 C CA . GLN A 1 171 ? -24.345 17.563 11.287 1.00 51.62 171 GLN A CA 1
ATOM 1222 C C . GLN A 1 171 ? -23.115 17.439 10.389 1.00 51.62 171 GLN A C 1
ATOM 1224 O O . GLN A 1 171 ? -22.979 16.512 9.592 1.00 51.62 171 GLN A O 1
ATOM 1229 N N . VAL A 1 172 ? -22.239 18.430 10.499 1.00 56.97 172 VAL A N 1
ATOM 1230 C CA . VAL A 1 172 ? -21.015 18.563 9.717 1.00 56.97 172 VAL A CA 1
ATOM 1231 C C . VAL A 1 172 ? -19.875 17.970 10.547 1.00 56.97 172 VAL A C 1
ATOM 1233 O O . VAL A 1 172 ? -19.448 18.573 11.530 1.00 56.97 172 VAL A O 1
ATOM 1236 N N . ALA A 1 173 ? -19.397 16.778 10.188 1.00 62.00 173 ALA A N 1
ATOM 1237 C CA . ALA A 1 173 ? -18.306 16.100 10.888 1.00 62.00 173 ALA A CA 1
ATOM 1238 C C . ALA A 1 173 ? -16.974 16.322 10.162 1.00 62.00 173 ALA A C 1
ATOM 1240 O O . ALA A 1 173 ? -16.884 16.141 8.952 1.00 62.00 173 ALA A O 1
ATOM 1241 N N . ALA A 1 174 ? -15.916 16.704 10.883 1.00 73.06 174 ALA A N 1
ATOM 1242 C CA . ALA A 1 174 ? -14.589 16.857 10.286 1.00 73.06 174 ALA A CA 1
ATOM 1243 C C . ALA A 1 174 ? -14.050 15.507 9.785 1.00 73.06 174 ALA A C 1
ATOM 1245 O O . ALA A 1 174 ? -14.164 14.502 10.490 1.00 73.06 174 ALA A O 1
ATOM 1246 N N . PHE A 1 175 ? -13.392 15.508 8.622 1.00 79.88 175 PHE A N 1
ATOM 1247 C CA . PHE A 1 175 ? -12.718 14.325 8.076 1.00 79.88 175 PHE A CA 1
ATOM 1248 C C . PHE A 1 175 ? -11.819 13.632 9.110 1.00 79.88 175 PHE A C 1
ATOM 1250 O O . PHE A 1 175 ? -11.140 14.285 9.916 1.00 79.88 175 PHE A O 1
ATOM 1257 N N . SER A 1 176 ? -11.822 12.299 9.087 1.00 87.56 176 SER A N 1
ATOM 1258 C CA . SER A 1 176 ? -10.881 11.472 9.842 1.00 87.56 176 SER A CA 1
ATOM 1259 C C . SER A 1 176 ? -9.470 11.589 9.246 1.00 87.56 176 SER A C 1
ATOM 1261 O O . SER A 1 176 ? -9.280 12.097 8.134 1.00 87.56 176 SER A O 1
ATOM 1263 N N . LEU A 1 177 ? -8.457 11.097 9.966 1.00 90.81 177 LEU A N 1
ATOM 1264 C CA . LEU A 1 177 ? -7.111 10.985 9.395 1.00 90.81 177 LEU A CA 1
ATOM 1265 C C . LEU A 1 177 ? -7.053 9.999 8.229 1.00 90.81 177 LEU A C 1
ATOM 1267 O O . LEU A 1 177 ? -6.281 10.223 7.297 1.00 90.81 177 LEU A O 1
ATOM 1271 N N . LEU A 1 178 ? -7.877 8.950 8.244 1.00 93.19 178 LEU A N 1
ATOM 1272 C CA . LEU A 1 178 ? -7.971 8.009 7.136 1.00 93.19 178 LEU A CA 1
ATOM 1273 C C . LEU A 1 178 ? -8.443 8.714 5.857 1.00 93.19 178 LEU A C 1
ATOM 1275 O O . LEU A 1 178 ? -7.783 8.589 4.832 1.00 93.19 178 LEU A O 1
ATOM 1279 N N . VAL A 1 179 ? -9.525 9.500 5.911 1.00 92.06 179 VAL A N 1
ATOM 1280 C CA . VAL A 1 179 ? -10.028 10.224 4.727 1.00 92.06 179 VAL A CA 1
ATOM 1281 C C . VAL A 1 179 ? -8.965 11.176 4.179 1.00 92.06 179 VAL A C 1
ATOM 1283 O O . VAL A 1 179 ? -8.692 11.164 2.980 1.00 92.06 179 VAL A O 1
ATOM 1286 N N . TRP A 1 180 ? -8.317 11.964 5.046 1.00 93.62 180 TRP A N 1
ATOM 1287 C CA . TRP A 1 180 ? -7.264 12.896 4.625 1.00 93.62 180 TRP A CA 1
ATOM 1288 C C . TRP A 1 180 ? -6.086 12.188 3.960 1.00 93.62 180 TRP A C 1
ATOM 1290 O O . TRP A 1 180 ? -5.648 12.577 2.882 1.00 93.62 180 TRP A O 1
ATOM 1300 N N . THR A 1 181 ? -5.565 11.143 4.593 1.00 96.06 181 THR A N 1
ATOM 1301 C CA . THR A 1 181 ? -4.415 10.400 4.064 1.00 96.06 181 THR A CA 1
ATOM 1302 C C . THR A 1 181 ? -4.751 9.658 2.774 1.00 96.06 181 THR A C 1
ATOM 1304 O O . THR A 1 181 ? -3.915 9.633 1.880 1.00 96.06 181 THR A O 1
ATOM 1307 N N . GLN A 1 182 ? -5.965 9.118 2.623 1.00 96.19 182 GLN A N 1
ATOM 1308 C CA . GLN A 1 182 ? -6.421 8.509 1.368 1.00 96.19 182 GLN A CA 1
ATOM 1309 C C . GLN A 1 182 ? -6.571 9.551 0.254 1.00 96.19 182 GLN A C 1
ATOM 1311 O O . GLN A 1 182 ? -6.144 9.295 -0.871 1.00 96.19 182 GLN A O 1
ATOM 1316 N N . LEU A 1 183 ? -7.102 10.741 0.563 1.00 95.62 183 LEU A N 1
ATOM 1317 C CA . LEU A 1 183 ? -7.191 11.853 -0.387 1.00 95.62 183 LEU A CA 1
ATOM 1318 C C . LEU A 1 183 ? -5.804 12.272 -0.893 1.00 95.62 183 LEU A C 1
ATOM 1320 O O . LEU A 1 183 ? -5.597 12.370 -2.102 1.00 95.62 183 LEU A O 1
ATOM 1324 N N . PHE A 1 184 ? -4.850 12.485 0.015 1.00 97.38 184 PHE A N 1
ATOM 1325 C CA . PHE A 1 184 ? -3.490 12.894 -0.346 1.00 97.38 184 PHE A CA 1
ATOM 1326 C C . PHE A 1 184 ? -2.697 11.767 -1.012 1.00 97.38 184 PHE A C 1
ATOM 1328 O O . PHE A 1 184 ? -1.981 11.998 -1.975 1.00 97.38 184 PHE A O 1
ATOM 1335 N N . ALA A 1 185 ? -2.855 10.517 -0.584 1.00 97.50 185 ALA A N 1
ATOM 1336 C CA . ALA A 1 185 ? -2.219 9.392 -1.261 1.00 97.50 185 ALA A CA 1
ATOM 1337 C C . ALA A 1 185 ? -2.756 9.218 -2.699 1.00 97.50 185 ALA A C 1
ATOM 1339 O O . ALA A 1 185 ? -1.974 9.016 -3.629 1.00 97.50 185 ALA A O 1
ATOM 1340 N N . ALA A 1 186 ? -4.068 9.366 -2.913 1.00 97.25 186 ALA A N 1
ATOM 1341 C CA . ALA A 1 186 ? -4.656 9.364 -4.251 1.00 97.25 186 ALA A CA 1
ATOM 1342 C C . ALA A 1 186 ? -4.193 10.567 -5.092 1.00 97.25 186 ALA A C 1
ATOM 1344 O O . ALA A 1 186 ? -3.874 10.401 -6.266 1.00 97.25 186 ALA A O 1
ATOM 1345 N N . THR A 1 187 ? -4.095 11.759 -4.501 1.00 97.12 187 THR A N 1
ATOM 1346 C CA . THR A 1 187 ? -3.621 12.973 -5.190 1.00 97.12 187 THR A CA 1
ATOM 1347 C C . THR A 1 187 ? -2.145 12.854 -5.585 1.00 97.12 187 THR A C 1
ATOM 1349 O O . THR A 1 187 ? -1.800 13.066 -6.747 1.00 97.12 187 THR A O 1
ATOM 1352 N N . GLY A 1 188 ? -1.280 12.393 -4.680 1.00 96.62 188 GLY A N 1
ATOM 1353 C CA . GLY A 1 188 ? 0.113 12.076 -4.984 1.00 96.62 188 GLY A CA 1
ATOM 1354 C C . GLY A 1 188 ? 0.242 11.042 -6.106 1.00 96.62 188 GLY A C 1
ATOM 1355 O O . GLY A 1 188 ? 1.055 11.220 -7.016 1.00 96.62 188 GLY A O 1
ATOM 1356 N N . LEU A 1 189 ? -0.597 9.997 -6.110 1.00 96.56 189 LEU A N 1
ATOM 1357 C CA . LEU A 1 189 ? -0.628 9.009 -7.195 1.00 96.56 189 LEU A CA 1
ATOM 1358 C C . LEU A 1 189 ? -1.077 9.627 -8.526 1.00 96.56 189 LEU A C 1
ATOM 1360 O O . LEU A 1 189 ? -0.501 9.305 -9.566 1.00 96.56 189 LEU A O 1
ATOM 1364 N N . LEU A 1 190 ? -2.044 10.547 -8.493 1.00 96.38 190 LEU A N 1
ATOM 1365 C CA . LEU A 1 190 ? -2.510 11.289 -9.664 1.00 96.38 190 LEU A CA 1
ATOM 1366 C C . LEU A 1 190 ? -1.407 12.174 -10.268 1.00 96.38 190 LEU A C 1
ATOM 1368 O O . LEU A 1 190 ? -1.384 12.354 -11.481 1.00 96.38 190 LEU A O 1
ATOM 1372 N N . PHE A 1 191 ? -0.467 12.679 -9.462 1.00 94.25 191 PHE A N 1
ATOM 1373 C CA . PHE A 1 191 ? 0.715 13.388 -9.966 1.00 94.25 191 PHE A CA 1
ATOM 1374 C C . PHE A 1 191 ? 1.819 12.446 -10.454 1.00 94.25 191 PHE A C 1
ATOM 1376 O O . PHE A 1 191 ? 2.446 12.708 -11.481 1.00 94.25 191 PHE A O 1
ATOM 1383 N N . ALA A 1 192 ? 2.069 11.346 -9.743 1.00 94.25 192 ALA A N 1
ATOM 1384 C CA . ALA A 1 192 ? 3.192 10.462 -10.037 1.00 94.25 192 ALA A CA 1
ATOM 1385 C C . ALA A 1 192 ? 2.937 9.545 -11.251 1.00 94.25 192 ALA A C 1
ATOM 1387 O O . ALA A 1 192 ? 3.822 9.361 -12.092 1.00 94.25 192 ALA A O 1
ATOM 1388 N N . ALA A 1 193 ? 1.732 8.978 -11.376 1.00 94.94 193 ALA A N 1
ATOM 1389 C CA . ALA A 1 193 ? 1.410 7.993 -12.411 1.00 94.94 193 ALA A CA 1
ATOM 1390 C C . ALA A 1 193 ? 1.501 8.537 -13.857 1.00 94.94 193 ALA A C 1
ATOM 1392 O O . ALA A 1 193 ? 2.038 7.820 -14.710 1.00 94.94 193 ALA A O 1
ATOM 1393 N N . PRO A 1 194 ? 1.073 9.779 -14.174 1.00 94.81 194 PRO A N 1
ATOM 1394 C CA . PRO A 1 194 ? 1.253 10.355 -15.510 1.00 94.81 194 PRO A CA 1
ATOM 1395 C C . PRO A 1 194 ? 2.720 10.558 -15.900 1.00 94.81 194 PRO A C 1
ATOM 1397 O O . PRO A 1 194 ? 3.088 10.343 -17.052 1.00 94.81 194 PRO A O 1
ATOM 1400 N N . VAL A 1 195 ? 3.580 10.926 -14.947 1.00 92.50 195 VAL A N 1
ATOM 1401 C CA . VAL A 1 195 ? 5.023 11.086 -15.196 1.00 92.50 195 VAL A CA 1
ATOM 1402 C C . VAL A 1 195 ? 5.663 9.732 -15.506 1.00 92.50 195 VAL A C 1
ATOM 1404 O O . VAL A 1 195 ? 6.478 9.630 -16.428 1.00 92.50 195 VAL A O 1
ATOM 1407 N N . LEU A 1 196 ? 5.245 8.671 -14.806 1.00 91.38 196 LEU A N 1
ATOM 1408 C CA . LEU A 1 196 ? 5.637 7.301 -15.140 1.00 91.38 196 LEU A CA 1
ATOM 1409 C C . LEU A 1 196 ? 5.151 6.902 -16.540 1.00 91.38 196 LEU A C 1
ATOM 1411 O O . LEU A 1 196 ? 5.936 6.360 -17.313 1.00 91.38 196 LEU A O 1
ATOM 1415 N N . ALA A 1 197 ? 3.900 7.210 -16.895 1.00 93.19 197 ALA A N 1
ATOM 1416 C CA . ALA A 1 197 ? 3.349 6.903 -18.216 1.00 93.19 197 ALA A CA 1
ATOM 1417 C C . ALA A 1 197 ? 4.120 7.615 -19.338 1.00 93.19 197 ALA A C 1
ATOM 1419 O O . ALA A 1 197 ? 4.455 7.001 -20.352 1.00 93.19 197 ALA A O 1
ATOM 1420 N N . ALA A 1 198 ? 4.456 8.893 -19.146 1.00 90.94 198 ALA A N 1
ATOM 1421 C CA . ALA A 1 198 ? 5.264 9.659 -20.090 1.00 90.94 198 ALA A CA 1
ATOM 1422 C C . ALA A 1 198 ? 6.669 9.053 -20.243 1.00 90.94 198 ALA A C 1
ATOM 1424 O O . ALA A 1 198 ? 7.167 8.900 -21.358 1.00 90.94 198 ALA A O 1
ATOM 1425 N N . SER A 1 199 ? 7.283 8.643 -19.133 1.00 88.06 199 SER A N 1
ATOM 1426 C CA . SER A 1 199 ? 8.599 7.994 -19.128 1.00 88.06 199 SER A CA 1
ATOM 1427 C C . SER A 1 199 ? 8.570 6.626 -19.823 1.00 88.06 199 SER A C 1
ATOM 1429 O O . SER A 1 199 ? 9.429 6.335 -20.652 1.00 88.06 199 SER A O 1
ATOM 1431 N N . ALA A 1 200 ? 7.540 5.816 -19.567 1.00 90.19 200 ALA A N 1
ATOM 1432 C CA . ALA A 1 200 ? 7.321 4.540 -20.242 1.00 90.19 200 ALA A CA 1
ATOM 1433 C C . ALA A 1 200 ? 7.087 4.726 -21.752 1.00 90.19 200 ALA A C 1
ATOM 1435 O O . ALA A 1 200 ? 7.657 4.001 -22.563 1.00 90.19 200 ALA A O 1
ATOM 1436 N N . THR A 1 201 ? 6.325 5.752 -22.142 1.00 91.88 201 THR A N 1
ATOM 1437 C CA . THR A 1 201 ? 6.108 6.107 -23.554 1.00 91.88 201 THR A CA 1
ATOM 1438 C C . THR A 1 201 ? 7.425 6.470 -24.238 1.00 91.88 201 THR A C 1
ATOM 1440 O O . THR A 1 201 ? 7.707 5.989 -25.331 1.00 91.88 201 THR A O 1
ATOM 1443 N N . ARG A 1 202 ? 8.280 7.267 -23.586 1.00 88.62 202 ARG A N 1
ATOM 1444 C CA . ARG A 1 202 ? 9.610 7.602 -24.118 1.00 88.62 202 ARG A CA 1
ATOM 1445 C C . ARG A 1 202 ? 10.496 6.373 -24.301 1.00 88.62 202 ARG A C 1
ATOM 1447 O O . ARG A 1 202 ? 11.198 6.297 -25.306 1.00 88.62 202 ARG A O 1
ATOM 1454 N N . ALA A 1 203 ? 10.446 5.423 -23.369 1.00 87.69 203 ALA A N 1
ATOM 1455 C CA . ALA A 1 203 ? 11.186 4.172 -23.484 1.00 87.69 203 ALA A CA 1
ATOM 1456 C C . ALA A 1 203 ? 10.683 3.313 -24.659 1.00 87.69 203 ALA A C 1
ATOM 1458 O O . ALA A 1 203 ? 11.497 2.835 -25.441 1.00 87.69 203 ALA A O 1
ATOM 1459 N N . LEU A 1 204 ? 9.362 3.205 -24.862 1.00 89.44 204 LEU A N 1
ATOM 1460 C CA . LEU A 1 204 ? 8.778 2.506 -26.022 1.00 89.44 204 LEU A CA 1
ATOM 1461 C C . LEU A 1 204 ? 9.189 3.117 -27.365 1.00 89.44 204 LEU A C 1
ATOM 1463 O O . LEU A 1 204 ? 9.293 2.410 -28.363 1.00 89.44 204 LEU A O 1
ATOM 1467 N N . LEU A 1 205 ? 9.420 4.429 -27.390 1.00 90.81 205 LEU A N 1
ATOM 1468 C CA . LEU A 1 205 ? 9.883 5.151 -28.573 1.00 90.81 205 LEU A CA 1
ATOM 1469 C C . LEU A 1 205 ? 11.415 5.109 -28.749 1.00 90.81 205 LEU A C 1
ATOM 1471 O O . LEU A 1 205 ? 11.931 5.705 -29.690 1.00 90.81 205 LEU A O 1
ATOM 1475 N N . GLY A 1 206 ? 12.150 4.430 -27.860 1.00 84.75 206 GLY A N 1
ATOM 1476 C CA . GLY A 1 206 ? 13.608 4.287 -27.936 1.00 84.75 206 GLY A CA 1
ATOM 1477 C C . GLY A 1 206 ? 14.403 5.507 -27.455 1.00 84.75 206 GLY A C 1
ATOM 1478 O O . GLY A 1 206 ? 15.600 5.596 -27.715 1.00 84.75 206 GLY A O 1
ATOM 1479 N N . PHE A 1 207 ? 13.773 6.455 -26.752 1.00 79.00 207 PHE A N 1
ATOM 1480 C CA . PHE A 1 207 ? 14.419 7.704 -26.320 1.00 79.00 207 PHE A CA 1
ATOM 1481 C C . PHE A 1 207 ? 15.079 7.645 -24.930 1.00 79.00 207 PHE A C 1
ATOM 1483 O O . PHE A 1 207 ? 15.669 8.641 -24.503 1.00 79.00 207 PHE A O 1
ATOM 1490 N N . SER A 1 208 ? 14.939 6.549 -24.177 1.00 69.62 208 SER A N 1
ATOM 1491 C CA . SER A 1 208 ? 15.474 6.429 -22.808 1.00 69.62 208 SER A CA 1
ATOM 1492 C C . SER A 1 208 ? 15.556 4.980 -22.320 1.00 69.62 208 SER A C 1
ATOM 1494 O O . SER A 1 208 ? 14.667 4.190 -22.628 1.00 69.62 208 SER A O 1
ATOM 1496 N N . GLY A 1 209 ? 16.561 4.667 -21.492 1.00 66.56 209 GLY A N 1
ATOM 1497 C CA . GLY A 1 209 ? 16.699 3.371 -20.810 1.00 66.56 209 GLY A CA 1
ATOM 1498 C C . GLY A 1 209 ? 15.754 3.208 -19.609 1.00 66.56 209 GLY A C 1
ATOM 1499 O O . GLY A 1 209 ? 15.436 4.174 -18.914 1.00 66.56 209 GLY A O 1
ATOM 1500 N N . MET A 1 210 ? 15.301 1.976 -19.361 1.00 61.94 210 MET A N 1
ATOM 1501 C CA . MET A 1 210 ? 14.169 1.672 -18.472 1.00 61.94 210 MET A CA 1
ATOM 1502 C C . MET A 1 210 ? 14.516 1.508 -16.989 1.00 61.94 210 MET A C 1
ATOM 1504 O O . MET A 1 210 ? 13.723 1.894 -16.126 1.00 61.94 210 MET A O 1
ATOM 1508 N N . GLU A 1 211 ? 15.698 0.970 -16.678 1.00 61.91 211 GLU A N 1
ATOM 1509 C CA . GLU A 1 211 ? 16.127 0.693 -15.296 1.00 61.91 211 GLU A CA 1
ATOM 1510 C C . GLU A 1 211 ? 16.191 1.962 -14.428 1.00 61.91 211 GLU A C 1
ATOM 1512 O O . GLU A 1 211 ? 15.842 1.945 -13.245 1.00 61.91 211 GLU A O 1
ATOM 1517 N N . SER A 1 212 ? 16.553 3.096 -15.032 1.00 62.91 212 SER A N 1
ATOM 1518 C CA . SER A 1 212 ? 16.575 4.414 -14.383 1.00 62.91 212 SER A CA 1
ATOM 1519 C C . SER A 1 212 ? 15.174 4.902 -13.987 1.00 62.91 212 SER A C 1
ATOM 1521 O O . SER A 1 212 ? 15.012 5.555 -12.955 1.00 62.91 212 SER A O 1
ATOM 1523 N N . ILE A 1 213 ? 14.150 4.580 -14.781 1.00 66.62 213 ILE A N 1
ATOM 1524 C CA . ILE A 1 213 ? 12.796 5.123 -14.615 1.00 66.62 213 ILE A CA 1
ATOM 1525 C C . ILE A 1 213 ? 12.079 4.426 -13.458 1.00 66.62 213 ILE A C 1
ATOM 1527 O O . ILE A 1 213 ? 11.511 5.095 -12.594 1.00 66.62 213 ILE A O 1
ATOM 1531 N N . PHE A 1 214 ? 12.126 3.090 -13.409 1.00 68.12 214 PHE A N 1
ATOM 1532 C CA . PHE A 1 214 ? 11.444 2.331 -12.357 1.00 68.12 214 PHE A CA 1
ATOM 1533 C C . PHE A 1 214 ? 12.092 2.545 -10.983 1.00 68.12 214 PHE A C 1
ATOM 1535 O O . PHE A 1 214 ? 11.393 2.830 -10.011 1.00 68.12 214 PHE A O 1
ATOM 1542 N N . SER A 1 215 ? 13.427 2.491 -10.912 1.00 69.06 215 SER A N 1
ATOM 1543 C CA . SER A 1 215 ? 14.167 2.772 -9.672 1.00 69.06 215 SER A CA 1
ATOM 1544 C C . SER A 1 215 ? 13.890 4.183 -9.142 1.00 69.06 215 SER A C 1
ATOM 1546 O O . SER A 1 215 ? 13.761 4.377 -7.935 1.00 69.06 215 SER A O 1
ATOM 1548 N N . SER A 1 216 ? 13.703 5.158 -10.036 1.00 72.38 216 SER A N 1
ATOM 1549 C CA . SER A 1 216 ? 13.311 6.516 -9.656 1.00 72.38 216 SER A CA 1
ATOM 1550 C C . SER A 1 216 ? 11.856 6.607 -9.187 1.00 72.38 216 SER A C 1
ATOM 1552 O O . SER A 1 216 ? 11.565 7.375 -8.274 1.00 72.38 216 SER A O 1
ATOM 1554 N N . PHE A 1 217 ? 10.933 5.845 -9.782 1.00 83.31 217 PHE A N 1
ATOM 1555 C CA . PHE A 1 217 ? 9.505 5.862 -9.436 1.00 83.31 217 PHE A CA 1
ATOM 1556 C C . PHE A 1 217 ? 9.177 5.165 -8.109 1.00 83.31 217 PHE A C 1
ATOM 1558 O O . PHE A 1 217 ? 8.165 5.475 -7.480 1.00 83.31 217 PHE A O 1
ATOM 1565 N N . ALA A 1 218 ? 10.035 4.256 -7.646 1.00 86.06 218 ALA A N 1
ATOM 1566 C CA . ALA A 1 218 ? 9.817 3.540 -6.393 1.00 86.06 218 ALA A CA 1
ATOM 1567 C C . ALA A 1 218 ? 9.590 4.486 -5.195 1.00 86.06 218 ALA A C 1
ATOM 1569 O O . ALA A 1 218 ? 8.775 4.225 -4.310 1.00 86.06 218 ALA A O 1
ATOM 1570 N N . MET A 1 219 ? 10.260 5.636 -5.208 1.00 85.38 219 MET A N 1
ATOM 1571 C CA . MET A 1 219 ? 10.266 6.603 -4.115 1.00 85.38 219 MET A CA 1
ATOM 1572 C C . MET A 1 219 ? 8.962 7.390 -3.928 1.00 85.38 219 MET A C 1
ATOM 1574 O O . MET A 1 219 ? 8.420 7.341 -2.821 1.00 85.38 219 MET A O 1
ATOM 1578 N N . PRO A 1 220 ? 8.404 8.091 -4.939 1.00 90.62 220 PRO A N 1
ATOM 1579 C CA . PRO A 1 220 ? 7.112 8.760 -4.777 1.00 90.62 220 PRO A CA 1
ATOM 1580 C C . PRO A 1 220 ? 6.005 7.771 -4.391 1.00 90.62 220 PRO A C 1
ATOM 1582 O O . PRO A 1 220 ? 5.192 8.083 -3.525 1.00 90.62 220 PRO A O 1
ATOM 1585 N N . VAL A 1 221 ? 6.006 6.549 -4.939 1.00 91.81 221 VAL A N 1
ATOM 1586 C CA . VAL A 1 221 ? 5.028 5.526 -4.531 1.00 91.81 221 VAL A CA 1
ATOM 1587 C C . VAL A 1 221 ? 5.245 5.072 -3.096 1.00 91.81 221 VAL A C 1
ATOM 1589 O O . VAL A 1 221 ? 4.273 4.893 -2.373 1.00 91.81 221 VAL A O 1
ATOM 1592 N N . THR A 1 222 ? 6.490 4.945 -2.644 1.00 91.56 222 THR A N 1
ATOM 1593 C CA . THR A 1 222 ? 6.783 4.629 -1.240 1.00 91.56 222 THR A CA 1
ATOM 1594 C C . THR A 1 222 ? 6.222 5.692 -0.299 1.00 91.56 222 THR A C 1
ATOM 1596 O O . THR A 1 222 ? 5.638 5.332 0.719 1.00 91.56 222 THR A O 1
ATOM 1599 N N . LEU A 1 223 ? 6.311 6.983 -0.642 1.00 94.56 223 LEU A N 1
ATOM 1600 C CA . LEU A 1 223 ? 5.672 8.050 0.141 1.00 94.56 223 LEU A CA 1
ATOM 1601 C C . LEU A 1 223 ? 4.144 7.956 0.127 1.00 94.56 223 LEU A C 1
ATOM 1603 O O . LEU A 1 223 ? 3.513 8.101 1.172 1.00 94.56 223 LEU A O 1
ATOM 1607 N N . ILE A 1 224 ? 3.551 7.691 -1.038 1.00 96.19 224 ILE A N 1
ATOM 1608 C CA . ILE A 1 224 ? 2.101 7.503 -1.193 1.00 96.19 224 ILE A CA 1
ATOM 1609 C C . ILE A 1 224 ? 1.619 6.337 -0.318 1.00 96.19 224 ILE A C 1
ATOM 1611 O O . ILE A 1 224 ? 0.659 6.479 0.440 1.00 96.19 224 ILE A O 1
ATOM 1615 N N . VAL A 1 225 ? 2.315 5.200 -0.376 1.00 95.56 225 VAL A N 1
ATOM 1616 C CA . VAL A 1 225 ? 2.031 4.008 0.433 1.00 95.56 225 VAL A CA 1
ATOM 1617 C C . VAL A 1 225 ? 2.245 4.293 1.916 1.00 95.56 225 VAL A C 1
ATOM 1619 O O . VAL A 1 225 ? 1.411 3.901 2.725 1.00 95.56 225 VAL A O 1
ATOM 1622 N N . LEU A 1 226 ? 3.309 5.009 2.287 1.00 95.94 226 LEU A N 1
ATOM 1623 C CA . LEU A 1 226 ? 3.579 5.407 3.669 1.00 95.94 226 LEU A CA 1
ATOM 1624 C C . LEU A 1 226 ? 2.437 6.257 4.238 1.00 95.94 226 LEU A C 1
ATOM 1626 O O . LEU A 1 226 ? 1.955 5.989 5.337 1.00 95.94 226 LEU A O 1
ATOM 1630 N N . VAL A 1 227 ? 1.972 7.252 3.481 1.00 97.12 227 VAL A N 1
ATOM 1631 C CA . VAL A 1 227 ? 0.850 8.109 3.878 1.00 97.12 227 VAL A CA 1
ATOM 1632 C C . VAL A 1 227 ? -0.444 7.302 3.994 1.00 97.12 227 VAL A C 1
ATOM 1634 O O . VAL A 1 227 ? -1.141 7.420 5.002 1.00 97.12 227 VAL A O 1
ATOM 1637 N N . ALA A 1 228 ? -0.743 6.425 3.033 1.00 97.12 228 ALA A N 1
ATOM 1638 C CA . ALA A 1 228 ? -1.905 5.541 3.117 1.00 97.12 228 ALA A CA 1
ATOM 1639 C C . ALA A 1 228 ? -1.821 4.578 4.320 1.00 97.12 228 ALA A C 1
ATOM 1641 O O . ALA A 1 228 ? -2.824 4.332 4.995 1.00 97.12 228 ALA A O 1
ATOM 1642 N N . ALA A 1 229 ? -0.622 4.079 4.636 1.00 96.88 229 ALA A N 1
ATOM 1643 C CA . ALA A 1 229 ? -0.366 3.248 5.805 1.00 96.88 229 ALA A CA 1
ATOM 1644 C C . ALA A 1 229 ? -0.577 4.016 7.111 1.00 96.88 229 ALA A C 1
ATOM 1646 O O . ALA A 1 229 ? -1.211 3.490 8.024 1.00 96.88 229 ALA A O 1
ATOM 1647 N N . PHE A 1 230 ? -0.149 5.278 7.195 1.00 96.31 230 PHE A N 1
ATOM 1648 C CA . PHE A 1 230 ? -0.483 6.128 8.336 1.00 96.31 230 PHE A CA 1
ATOM 1649 C C . PHE A 1 230 ? -1.990 6.319 8.505 1.00 96.31 230 PHE A C 1
ATOM 1651 O O . PHE A 1 230 ? -2.466 6.323 9.636 1.00 96.31 230 PHE A O 1
ATOM 1658 N N . GLY A 1 231 ? -2.744 6.414 7.410 1.00 95.12 231 GLY A N 1
ATOM 1659 C CA . GLY A 1 231 ? -4.206 6.463 7.430 1.00 95.12 231 GLY A CA 1
ATOM 1660 C C . GLY A 1 231 ? -4.857 5.239 8.053 1.00 95.12 231 GLY A C 1
ATOM 1661 O O . GLY A 1 231 ? -5.639 5.356 8.996 1.00 95.12 231 GLY A O 1
ATOM 1662 N N . LEU A 1 232 ? -4.506 4.056 7.544 1.00 95.12 232 LEU A N 1
ATOM 1663 C CA . LEU A 1 232 ? -5.020 2.783 8.062 1.00 95.12 232 LEU A CA 1
ATOM 1664 C C . LEU A 1 232 ? -4.582 2.542 9.512 1.00 95.12 232 LEU A C 1
ATOM 1666 O O . LEU A 1 232 ? -5.367 2.074 10.334 1.00 95.12 232 LEU A O 1
ATOM 1670 N N . ALA A 1 233 ? -3.344 2.905 9.850 1.00 94.06 233 ALA A N 1
ATOM 1671 C CA . ALA A 1 233 ? -2.853 2.872 11.219 1.00 94.06 233 ALA A CA 1
ATOM 1672 C C . ALA A 1 233 ? -3.682 3.797 12.124 1.00 94.06 233 ALA A C 1
ATOM 1674 O O . ALA A 1 233 ? -4.164 3.364 13.171 1.00 94.06 233 ALA A O 1
ATOM 1675 N N . ALA A 1 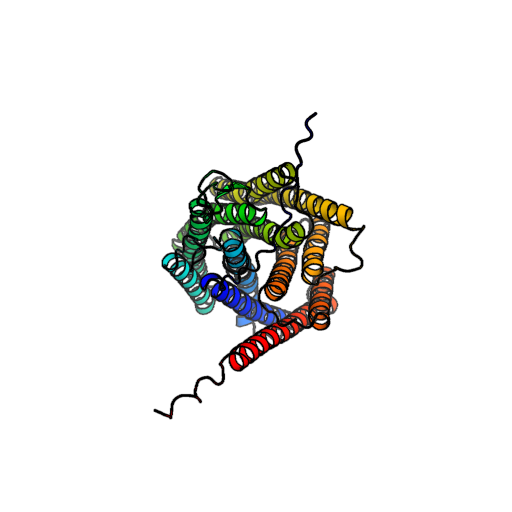234 ? -3.888 5.051 11.708 1.00 90.81 234 ALA A N 1
ATOM 1676 C CA . ALA A 1 234 ? -4.660 6.042 12.450 1.00 90.81 234 ALA A CA 1
ATOM 1677 C C . ALA A 1 234 ? -6.098 5.584 12.685 1.00 90.81 234 ALA A C 1
ATOM 1679 O O . ALA A 1 234 ? -6.578 5.733 13.796 1.00 90.81 234 ALA A O 1
ATOM 1680 N N . GLN A 1 235 ? -6.754 4.936 11.721 1.00 89.19 235 GLN A N 1
ATOM 1681 C CA . GLN A 1 235 ? -8.095 4.383 11.923 1.00 89.19 235 GLN A CA 1
ATOM 1682 C C . GLN A 1 235 ? -8.172 3.428 13.132 1.00 89.19 235 GLN A C 1
ATOM 1684 O O . GLN A 1 235 ? -9.114 3.479 13.927 1.00 89.19 235 GLN A O 1
ATOM 1689 N N . ILE A 1 236 ? -7.155 2.579 13.305 1.00 86.75 236 ILE A N 1
ATOM 1690 C CA . ILE A 1 236 ? -7.091 1.619 14.412 1.00 86.75 236 ILE A CA 1
ATOM 1691 C C . ILE A 1 236 ? -6.894 2.353 15.752 1.00 86.75 236 ILE A C 1
ATOM 1693 O O . ILE A 1 236 ? -7.507 1.969 16.750 1.00 86.75 236 ILE A O 1
ATOM 1697 N N . PHE A 1 237 ? -6.117 3.442 15.797 1.00 80.12 237 PHE A N 1
ATOM 1698 C CA . PHE A 1 237 ? -5.891 4.220 17.030 1.00 80.12 237 PHE A CA 1
ATOM 1699 C C . PHE A 1 237 ? -6.948 5.285 17.331 1.00 80.12 237 PHE A C 1
ATOM 1701 O O . PHE A 1 237 ? -7.217 5.550 18.501 1.00 80.12 237 PHE A O 1
ATOM 1708 N N . ASP A 1 238 ? -7.557 5.894 16.320 1.00 78.12 238 ASP A N 1
ATOM 1709 C CA . ASP A 1 238 ? -8.568 6.943 16.468 1.00 78.12 238 ASP A CA 1
ATOM 1710 C C . ASP A 1 238 ? -9.823 6.366 17.132 1.00 78.12 238 ASP A C 1
ATOM 1712 O O . ASP A 1 238 ? -10.429 7.018 17.983 1.00 78.12 238 ASP A O 1
ATOM 1716 N N . SER A 1 239 ? -10.142 5.095 16.842 1.00 69.81 239 SER A N 1
ATOM 1717 C CA . SER A 1 239 ? -11.173 4.326 17.559 1.00 69.81 239 SER A CA 1
ATOM 1718 C C . SER A 1 239 ? -10.882 4.189 19.062 1.00 69.81 239 SER A C 1
ATOM 1720 O O . SER A 1 239 ? -11.776 3.959 19.879 1.00 69.81 239 SER A O 1
ATOM 1722 N N . ALA A 1 240 ? -9.612 4.329 19.441 1.00 69.19 240 ALA A N 1
ATOM 1723 C CA . ALA A 1 240 ? -9.141 4.231 20.801 1.00 69.19 240 ALA A CA 1
ATOM 1724 C C . ALA A 1 240 ? -9.100 5.605 21.500 1.00 69.19 240 ALA A C 1
ATOM 1726 O O . ALA A 1 240 ? -9.706 5.774 22.562 1.00 69.19 240 ALA A O 1
ATOM 1727 N N . VAL A 1 241 ? -8.376 6.581 20.961 1.00 72.56 241 VAL A N 1
ATOM 1728 C CA . VAL A 1 241 ? -8.357 7.953 21.489 1.00 72.56 241 VAL A CA 1
ATOM 1729 C C . VAL A 1 241 ? -8.379 8.911 20.309 1.00 72.56 241 VAL A C 1
ATOM 1731 O O . VAL A 1 241 ? -7.349 9.059 19.648 1.00 72.56 241 VAL A O 1
ATOM 1734 N N . PRO A 1 242 ? -9.508 9.588 20.046 1.00 76.75 242 PRO A N 1
ATOM 1735 C CA . PRO A 1 242 ? -9.586 10.490 18.916 1.00 76.75 242 PRO A CA 1
ATOM 1736 C C . PRO A 1 242 ? -8.602 11.654 19.111 1.00 76.75 242 PRO A C 1
ATOM 1738 O O . PRO A 1 242 ? -8.558 12.266 20.186 1.00 76.75 242 PRO A O 1
ATOM 1741 N N . PRO A 1 243 ? -7.798 11.999 18.092 1.00 80.62 243 PRO A N 1
ATOM 1742 C CA . PRO A 1 243 ? -6.889 13.125 18.177 1.00 80.62 243 PRO A CA 1
ATOM 1743 C C . PRO A 1 243 ? -7.683 14.431 18.234 1.00 80.62 243 PRO A C 1
ATOM 1745 O O . PRO A 1 243 ? -8.725 14.576 17.585 1.00 80.62 243 PRO A O 1
ATOM 1748 N N . SER A 1 244 ? -7.145 15.416 18.959 1.00 85.94 244 SER A N 1
ATOM 1749 C CA . SER A 1 244 ? -7.685 16.777 18.936 1.00 85.94 244 SER A CA 1
ATOM 1750 C C . SER A 1 244 ? -7.727 17.328 17.506 1.00 85.94 244 SER A C 1
ATOM 1752 O O . SER A 1 244 ? -6.866 17.006 16.681 1.00 85.94 244 SER A O 1
ATOM 1754 N N . ALA A 1 245 ? -8.698 18.200 17.218 1.00 85.06 245 ALA A N 1
ATOM 1755 C CA . ALA A 1 245 ? -8.897 18.772 15.883 1.00 85.06 245 ALA A CA 1
ATOM 1756 C C . ALA A 1 245 ? -7.615 19.413 15.318 1.00 85.06 245 ALA A C 1
ATOM 1758 O O . ALA A 1 245 ? -7.250 19.180 14.168 1.00 85.06 245 ALA A O 1
ATOM 1759 N N . ARG A 1 246 ? -6.865 20.142 16.156 1.00 87.44 246 ARG A N 1
ATOM 1760 C CA . ARG A 1 246 ? -5.582 20.745 15.767 1.00 87.44 246 ARG A CA 1
ATOM 1761 C C . ARG A 1 246 ? -4.540 19.698 15.373 1.00 87.44 246 ARG A C 1
ATOM 1763 O O . ARG A 1 246 ? -3.895 19.849 14.342 1.00 87.44 246 ARG A O 1
ATOM 1770 N N . SER A 1 247 ? -4.363 18.641 16.170 1.00 88.75 247 SER A N 1
ATOM 1771 C CA . SER A 1 247 ? -3.415 17.569 15.836 1.00 88.75 247 SER A CA 1
ATOM 1772 C C . SER A 1 247 ? -3.811 16.840 14.559 1.00 88.75 247 SER A C 1
ATOM 1774 O O . SER A 1 247 ? -2.936 16.476 13.781 1.00 88.75 247 SER A O 1
ATOM 1776 N N . ARG A 1 248 ? -5.117 16.679 14.325 1.00 88.75 248 ARG A N 1
ATOM 1777 C CA . ARG A 1 248 ? -5.644 16.082 13.102 1.00 88.75 248 ARG A CA 1
ATOM 1778 C C . ARG A 1 248 ? -5.281 16.900 11.866 1.00 88.75 248 ARG A C 1
ATOM 1780 O O . ARG A 1 248 ? -4.759 16.346 10.909 1.00 88.75 248 ARG A O 1
ATOM 1787 N N . LEU A 1 249 ? -5.499 18.214 11.913 1.00 88.81 249 LEU A N 1
ATOM 1788 C CA . LEU A 1 249 ? -5.159 19.121 10.814 1.00 88.81 249 LEU A CA 1
ATOM 1789 C C . LEU A 1 249 ? -3.652 19.171 10.549 1.00 88.81 249 LEU A C 1
ATOM 1791 O O . LEU A 1 249 ? -3.242 19.166 9.395 1.00 88.81 249 LEU A O 1
ATOM 1795 N N . ILE A 1 250 ? -2.824 19.173 11.599 1.00 92.12 250 ILE A N 1
ATOM 1796 C CA . ILE A 1 250 ? -1.363 19.125 11.444 1.00 92.12 250 ILE A CA 1
ATOM 1797 C C . ILE A 1 250 ? -0.940 17.814 10.774 1.00 92.12 250 ILE A C 1
ATOM 1799 O O . ILE A 1 250 ? -0.175 17.844 9.816 1.00 92.12 250 ILE A O 1
ATOM 1803 N N . ALA A 1 251 ? -1.449 16.670 11.236 1.00 92.88 251 ALA A N 1
ATOM 1804 C CA . ALA A 1 251 ? -1.131 15.373 10.640 1.00 92.88 251 ALA A CA 1
ATOM 1805 C C . ALA A 1 251 ? -1.624 15.269 9.186 1.00 92.88 251 ALA A C 1
ATOM 1807 O O . ALA A 1 251 ? -0.898 14.761 8.335 1.00 92.88 251 ALA A O 1
ATOM 1808 N N . ALA A 1 252 ? -2.804 15.815 8.877 1.00 92.75 252 ALA A N 1
ATOM 1809 C CA . ALA A 1 252 ? -3.307 15.923 7.510 1.00 92.75 252 ALA A CA 1
ATOM 1810 C C . ALA A 1 252 ? -2.395 16.802 6.634 1.00 92.75 252 ALA A C 1
ATOM 1812 O O . ALA A 1 252 ? -2.028 16.396 5.538 1.00 92.75 252 ALA A O 1
ATOM 1813 N N . ALA A 1 253 ? -1.960 17.964 7.129 1.00 94.62 253 ALA A N 1
ATOM 1814 C CA . ALA A 1 253 ? -1.034 18.833 6.404 1.00 94.62 253 ALA A CA 1
ATOM 1815 C C . ALA A 1 253 ? 0.310 18.140 6.136 1.00 94.62 253 ALA A C 1
ATOM 1817 O O . ALA A 1 253 ? 0.816 18.191 5.018 1.00 94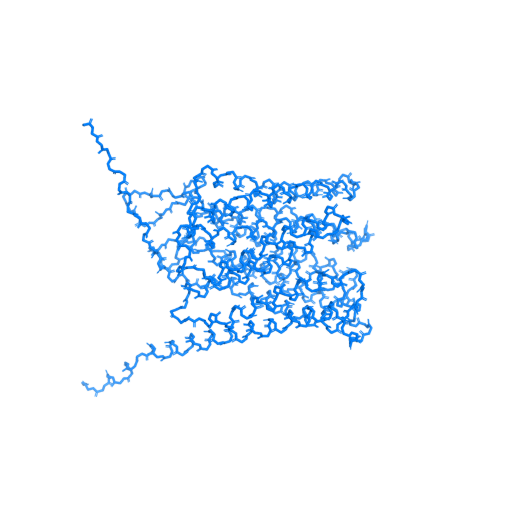.62 253 ALA A O 1
ATOM 1818 N N . VAL A 1 254 ? 0.865 17.441 7.132 1.00 96.56 254 VAL A N 1
ATOM 1819 C CA . VAL A 1 254 ? 2.092 16.648 6.966 1.00 96.56 254 VAL A CA 1
ATOM 1820 C C . VAL A 1 254 ? 1.889 15.534 5.937 1.00 96.56 254 VAL A C 1
ATOM 1822 O O . VAL A 1 254 ? 2.751 15.344 5.082 1.00 96.56 254 VAL A O 1
ATOM 1825 N N . ALA A 1 255 ? 0.751 14.835 5.964 1.00 96.25 255 ALA A N 1
ATOM 1826 C CA . ALA A 1 255 ? 0.412 13.814 4.976 1.00 96.25 255 ALA A CA 1
ATOM 1827 C C . ALA A 1 255 ? 0.360 14.381 3.546 1.00 96.25 255 ALA A C 1
ATOM 1829 O O . ALA A 1 255 ? 0.980 13.805 2.655 1.00 96.25 255 ALA A O 1
ATOM 1830 N N . GLY A 1 256 ? -0.300 15.526 3.341 1.00 96.00 256 GLY A N 1
ATOM 1831 C CA . GLY A 1 256 ? -0.366 16.200 2.039 1.00 96.00 256 GLY A CA 1
ATOM 1832 C C . GLY A 1 256 ? 0.997 16.675 1.542 1.00 96.00 256 GLY A C 1
ATOM 1833 O O . GLY A 1 256 ? 1.395 16.363 0.423 1.00 96.00 256 GLY A O 1
ATOM 1834 N N . ILE A 1 257 ? 1.778 17.341 2.398 1.00 96.44 257 ILE A N 1
ATOM 1835 C CA . ILE A 1 257 ? 3.151 17.763 2.067 1.00 96.44 257 ILE A CA 1
ATOM 1836 C C . ILE A 1 257 ? 4.021 16.554 1.687 1.00 96.44 257 ILE A C 1
ATOM 1838 O O . ILE A 1 257 ? 4.864 16.651 0.798 1.00 96.44 257 ILE A O 1
ATOM 1842 N N . THR A 1 258 ? 3.806 15.409 2.332 1.00 96.25 258 THR A N 1
ATOM 1843 C CA . THR A 1 258 ? 4.583 14.195 2.076 1.00 96.25 258 THR A CA 1
ATOM 1844 C C . THR A 1 258 ? 4.172 13.522 0.771 1.00 96.25 258 THR A C 1
ATOM 1846 O O . THR A 1 258 ? 5.016 13.361 -0.101 1.00 96.25 258 THR A O 1
ATOM 1849 N N . ALA A 1 259 ? 2.902 13.147 0.598 1.00 95.69 259 ALA A N 1
ATOM 1850 C CA . ALA A 1 259 ? 2.457 12.436 -0.603 1.00 95.69 259 ALA A CA 1
ATOM 1851 C C . ALA A 1 259 ? 2.486 13.337 -1.849 1.00 95.69 259 ALA A C 1
ATOM 1853 O O . ALA A 1 259 ? 3.150 13.004 -2.833 1.00 95.69 259 ALA A O 1
ATOM 1854 N N . ASP A 1 260 ? 1.824 14.494 -1.794 1.00 94.88 260 ASP A N 1
ATOM 1855 C CA . ASP A 1 260 ? 1.695 15.387 -2.948 1.00 94.88 260 ASP A CA 1
ATOM 1856 C C . ASP A 1 260 ? 3.001 16.134 -3.193 1.00 94.88 260 ASP A C 1
ATOM 1858 O O . ASP A 1 260 ? 3.529 16.133 -4.305 1.00 94.88 260 ASP A O 1
ATOM 1862 N N . GLY A 1 261 ? 3.562 16.736 -2.139 1.00 93.38 261 GLY A N 1
ATOM 1863 C CA . GLY A 1 261 ? 4.832 17.453 -2.232 1.00 93.38 261 GLY A CA 1
ATOM 1864 C C . GLY A 1 261 ? 5.970 16.528 -2.656 1.00 93.38 261 GLY A C 1
ATOM 1865 O O . GLY A 1 261 ? 6.770 16.905 -3.509 1.00 93.38 261 GLY A O 1
ATOM 1866 N N . GLY A 1 262 ? 6.000 15.290 -2.157 1.00 93.19 262 GLY A N 1
ATOM 1867 C CA . GLY A 1 262 ? 6.960 14.274 -2.581 1.00 93.19 262 GLY A CA 1
ATOM 1868 C C . GLY A 1 262 ? 6.828 13.897 -4.054 1.00 93.19 262 GLY A C 1
ATOM 1869 O O . GLY A 1 262 ? 7.831 13.894 -4.770 1.00 93.19 262 GLY A O 1
ATOM 1870 N N . ALA A 1 263 ? 5.605 13.648 -4.534 1.00 93.69 263 ALA A N 1
ATOM 1871 C CA . ALA A 1 263 ? 5.346 13.364 -5.945 1.00 93.69 263 ALA A CA 1
ATOM 1872 C C . ALA A 1 263 ? 5.740 14.541 -6.856 1.00 93.69 263 ALA A C 1
ATOM 1874 O O . ALA A 1 263 ? 6.374 14.333 -7.891 1.00 93.69 263 ALA A O 1
ATOM 1875 N N . VAL A 1 264 ? 5.431 15.779 -6.456 1.00 92.19 264 VAL A N 1
ATOM 1876 C CA . VAL A 1 264 ? 5.765 16.996 -7.215 1.00 92.19 264 VAL A CA 1
ATOM 1877 C C . VAL A 1 264 ? 7.272 17.263 -7.230 1.00 92.19 264 VAL A C 1
ATOM 1879 O O . VAL A 1 264 ? 7.829 17.537 -8.294 1.00 92.19 264 VAL A O 1
ATOM 1882 N N . VAL A 1 265 ? 7.950 17.173 -6.081 1.00 91.31 265 VAL A N 1
ATOM 1883 C CA . VAL A 1 265 ? 9.411 17.350 -5.980 1.00 91.31 265 VAL A CA 1
ATOM 1884 C C . VAL A 1 265 ? 10.127 16.309 -6.831 1.00 91.31 265 VAL A C 1
ATOM 1886 O O . VAL A 1 265 ? 11.035 16.658 -7.587 1.00 91.31 265 VAL A O 1
ATOM 1889 N N . TRP A 1 266 ? 9.685 15.052 -6.762 1.00 92.38 266 TRP A N 1
ATOM 1890 C CA . TRP A 1 266 ? 10.207 13.983 -7.601 1.00 92.38 266 TRP A CA 1
ATOM 1891 C C . TRP A 1 266 ? 9.998 14.273 -9.091 1.00 92.38 266 TRP A C 1
ATOM 1893 O O . TRP A 1 266 ? 10.970 14.294 -9.846 1.00 92.38 266 TRP A O 1
ATOM 1903 N N . ALA A 1 267 ? 8.766 14.571 -9.513 1.00 89.62 267 ALA A N 1
ATOM 1904 C CA . ALA A 1 267 ? 8.445 14.851 -10.911 1.00 89.62 267 ALA A CA 1
ATOM 1905 C C . ALA A 1 267 ? 9.275 16.020 -11.455 1.00 89.62 267 ALA A C 1
ATOM 1907 O O . ALA A 1 267 ? 9.885 15.919 -12.520 1.00 89.62 267 ALA A O 1
ATOM 1908 N N . ARG A 1 268 ? 9.367 17.116 -10.690 1.00 89.12 268 ARG A N 1
ATOM 1909 C CA . ARG A 1 268 ? 10.208 18.268 -11.031 1.00 89.12 268 ARG A CA 1
ATOM 1910 C C . ARG A 1 268 ? 11.674 17.868 -11.156 1.00 89.12 268 ARG A C 1
ATOM 1912 O O . ARG A 1 268 ? 12.326 18.310 -12.094 1.00 89.12 268 ARG A O 1
ATOM 1919 N N . GLY A 1 269 ? 12.188 17.056 -10.235 1.00 86.69 269 GLY A N 1
ATOM 1920 C CA . GLY A 1 269 ? 13.559 16.555 -10.277 1.00 86.69 269 GLY A CA 1
ATOM 1921 C C . GLY A 1 269 ? 13.856 15.774 -11.558 1.00 86.69 269 GLY A C 1
ATOM 1922 O O . GLY A 1 269 ? 14.873 16.031 -12.199 1.00 86.69 269 GLY A O 1
ATOM 1923 N N . ILE A 1 270 ? 12.934 14.898 -11.970 1.00 84.50 270 ILE A N 1
ATOM 1924 C CA . ILE A 1 270 ? 13.035 14.130 -13.219 1.00 84.50 270 ILE A CA 1
ATOM 1925 C C . ILE A 1 270 ? 13.036 15.053 -14.444 1.00 84.50 270 ILE A C 1
ATOM 1927 O O . ILE A 1 270 ? 13.915 14.932 -15.297 1.00 84.50 270 ILE A O 1
ATOM 1931 N N . PHE A 1 271 ? 12.100 16.005 -14.527 1.00 84.00 271 PHE A N 1
ATOM 1932 C CA . PHE A 1 271 ? 12.022 16.935 -15.662 1.00 84.00 271 PHE A CA 1
ATOM 1933 C C . PHE A 1 271 ? 13.187 17.927 -15.720 1.00 84.00 271 PHE A C 1
ATOM 1935 O O . PHE A 1 271 ? 13.599 18.325 -16.804 1.00 84.00 271 PHE A O 1
ATOM 1942 N N . ALA A 1 272 ? 13.733 18.317 -14.569 1.00 87.06 272 ALA A N 1
ATOM 1943 C CA . ALA A 1 272 ? 14.882 19.211 -14.476 1.00 87.06 272 ALA A CA 1
ATOM 1944 C C . ALA A 1 272 ? 16.232 18.472 -14.530 1.00 87.06 272 ALA A C 1
ATOM 1946 O O . ALA A 1 272 ? 17.257 19.092 -14.244 1.00 87.06 272 ALA A O 1
ATOM 1947 N N . HIS A 1 273 ? 16.232 17.169 -14.845 1.00 83.69 273 HIS A N 1
ATOM 1948 C CA . HIS A 1 273 ? 17.423 16.315 -14.916 1.00 83.69 273 HIS A CA 1
ATOM 1949 C C . HIS A 1 273 ? 18.341 16.439 -13.688 1.00 83.69 273 HIS A C 1
ATOM 1951 O O . HIS A 1 273 ? 19.566 16.426 -13.800 1.00 83.69 273 HIS A O 1
ATOM 1957 N N . GLN A 1 274 ? 17.743 16.591 -12.504 1.00 86.44 274 GLN A N 1
ATOM 1958 C CA . GLN A 1 274 ? 18.486 16.707 -11.253 1.00 86.44 274 GLN A CA 1
ATOM 1959 C C . GLN A 1 274 ? 19.170 15.379 -10.913 1.00 86.44 274 GLN A C 1
ATOM 1961 O O . GLN A 1 274 ? 18.636 14.311 -11.234 1.00 86.44 274 GLN A O 1
ATOM 1966 N N . PRO A 1 275 ? 20.328 15.412 -10.229 1.00 85.56 275 PRO A N 1
ATOM 1967 C CA . PRO A 1 275 ? 20.975 14.190 -9.783 1.00 85.56 275 PRO A CA 1
ATOM 1968 C C . PRO A 1 275 ? 20.044 13.424 -8.840 1.00 85.56 275 PRO A C 1
ATOM 1970 O O . PRO A 1 275 ? 19.431 14.008 -7.941 1.00 85.56 275 PRO A O 1
ATOM 1973 N N . GLN A 1 276 ? 19.967 12.102 -9.022 1.00 82.81 276 GLN A N 1
ATOM 1974 C CA . GLN A 1 276 ? 19.069 11.241 -8.250 1.00 82.81 276 GLN A CA 1
ATOM 1975 C C . GLN A 1 276 ? 19.274 11.424 -6.741 1.00 82.81 276 GLN A C 1
ATOM 1977 O O . GLN A 1 276 ? 18.296 11.531 -6.014 1.00 82.81 276 GLN A O 1
ATOM 1982 N N . SER A 1 277 ? 20.515 11.584 -6.273 1.00 85.06 277 SER A N 1
ATOM 1983 C CA . SER A 1 277 ? 20.834 11.835 -4.859 1.00 85.06 277 SER A CA 1
ATOM 1984 C C . SER A 1 277 ? 20.121 13.056 -4.262 1.00 85.06 277 SER A C 1
ATOM 1986 O O . SER A 1 277 ? 19.675 12.995 -3.118 1.00 85.06 277 SER A O 1
ATOM 1988 N N . MET A 1 278 ? 19.953 14.144 -5.023 1.00 85.94 278 MET A N 1
ATOM 1989 C CA . MET A 1 278 ? 19.238 15.339 -4.560 1.00 85.94 278 MET A CA 1
ATOM 1990 C C . MET A 1 278 ? 17.729 15.085 -4.464 1.00 85.94 278 MET A C 1
ATOM 1992 O O . MET A 1 278 ? 17.091 15.514 -3.502 1.00 85.94 278 MET A O 1
ATOM 1996 N N . ILE A 1 279 ? 17.168 14.351 -5.429 1.00 86.00 279 ILE A N 1
ATOM 1997 C CA . ILE A 1 279 ? 15.759 13.937 -5.406 1.00 86.00 279 ILE A CA 1
ATOM 1998 C C . ILE A 1 279 ? 15.505 13.021 -4.199 1.00 86.00 279 ILE A C 1
ATOM 2000 O O . ILE A 1 279 ? 14.554 13.247 -3.448 1.00 86.00 279 ILE A O 1
ATOM 2004 N N . MET A 1 280 ? 16.386 12.037 -3.976 1.00 84.69 280 MET A N 1
ATOM 2005 C CA . MET A 1 280 ? 16.313 11.113 -2.840 1.00 84.69 280 MET A CA 1
ATOM 2006 C C . MET A 1 280 ? 16.372 11.864 -1.513 1.00 84.69 280 MET A C 1
ATOM 2008 O O . MET A 1 280 ? 15.550 11.607 -0.644 1.00 84.69 280 MET A O 1
ATOM 2012 N N . LEU A 1 281 ? 17.287 12.828 -1.367 1.00 86.94 281 LEU A N 1
ATOM 2013 C CA . LEU A 1 281 ? 17.409 13.616 -0.143 1.00 86.94 281 LEU A CA 1
ATOM 2014 C C . LEU A 1 281 ? 16.104 14.350 0.193 1.00 86.94 281 LEU A C 1
ATOM 2016 O O . LEU A 1 281 ? 15.624 14.262 1.322 1.00 86.94 281 LEU A O 1
ATOM 2020 N N . GLY A 1 282 ? 15.509 15.044 -0.783 1.00 86.44 282 GLY A N 1
ATOM 2021 C CA . GLY A 1 282 ? 14.251 15.767 -0.580 1.00 86.44 282 GLY A CA 1
ATOM 2022 C C . GLY A 1 282 ? 13.106 14.839 -0.169 1.00 86.44 282 GLY A C 1
ATOM 2023 O O . GLY A 1 282 ? 12.402 15.107 0.804 1.00 86.44 282 GLY A O 1
ATOM 2024 N N . VAL A 1 283 ? 12.959 13.713 -0.868 1.00 87.44 283 VAL A N 1
ATOM 2025 C CA . VAL A 1 283 ? 11.934 12.702 -0.582 1.00 87.44 283 VAL A CA 1
ATOM 2026 C C . VAL A 1 283 ? 12.145 12.039 0.786 1.00 87.44 283 VAL A C 1
ATOM 2028 O O . VAL A 1 283 ? 11.187 11.888 1.545 1.00 87.44 283 VAL A O 1
ATOM 2031 N N . SER A 1 284 ? 13.383 11.696 1.146 1.00 87.88 284 SER A N 1
ATOM 2032 C CA . SER A 1 284 ? 13.714 11.121 2.453 1.00 87.88 284 SER A CA 1
ATOM 2033 C C . SER A 1 284 ? 13.444 12.112 3.587 1.00 87.88 284 SER A C 1
ATOM 2035 O O . SER A 1 284 ? 12.872 11.728 4.603 1.00 87.88 284 SER A O 1
ATOM 2037 N N . CYS A 1 285 ? 13.745 13.402 3.417 1.00 90.12 285 CYS A N 1
ATOM 2038 C CA . CYS A 1 285 ? 13.381 14.421 4.406 1.00 90.12 285 CYS A CA 1
ATOM 2039 C C . CYS A 1 285 ? 11.864 14.474 4.647 1.00 90.12 285 CYS A C 1
ATOM 2041 O O . CYS A 1 285 ? 11.425 14.529 5.797 1.00 90.12 285 CYS A O 1
ATOM 2043 N N . LEU A 1 286 ? 11.056 14.402 3.584 1.00 92.69 286 LEU A N 1
ATOM 2044 C CA . LEU A 1 286 ? 9.595 14.351 3.700 1.00 92.69 286 LEU A CA 1
ATOM 2045 C C . LEU A 1 286 ? 9.131 13.086 4.435 1.00 92.69 286 LEU A C 1
ATOM 2047 O O . LEU A 1 286 ? 8.352 13.181 5.385 1.00 92.69 286 LEU A O 1
ATOM 2051 N N . ALA A 1 287 ? 9.663 11.916 4.063 1.00 91.62 287 ALA A N 1
ATOM 2052 C CA . ALA A 1 287 ? 9.382 10.659 4.755 1.00 91.62 287 ALA A CA 1
ATOM 2053 C C . ALA A 1 287 ? 9.726 10.739 6.249 1.00 91.62 287 ALA A C 1
ATOM 2055 O O . ALA A 1 287 ? 8.977 10.225 7.083 1.00 91.62 287 ALA A O 1
ATOM 2056 N N . PHE A 1 288 ? 10.852 11.370 6.596 1.00 91.31 288 PHE A N 1
ATOM 2057 C CA . PHE A 1 288 ? 11.331 11.494 7.973 1.00 91.31 288 PHE A CA 1
ATOM 2058 C C . PHE A 1 288 ? 10.384 12.336 8.812 1.00 91.31 288 PHE A C 1
ATOM 2060 O O . PHE A 1 288 ? 9.933 11.899 9.871 1.00 91.31 288 PHE A O 1
ATOM 2067 N N . VAL A 1 289 ? 10.029 13.519 8.307 1.00 92.81 289 VAL A N 1
ATOM 2068 C CA . VAL A 1 289 ? 9.097 14.430 8.977 1.00 92.81 289 VAL A CA 1
ATOM 2069 C C . VAL A 1 289 ? 7.739 13.758 9.173 1.00 92.81 289 VAL A C 1
ATOM 2071 O O . VAL A 1 289 ? 7.183 13.822 10.271 1.00 92.81 289 VAL A O 1
ATOM 2074 N N . ALA A 1 290 ? 7.233 13.055 8.157 1.00 94.25 290 ALA A N 1
ATOM 2075 C CA . ALA A 1 290 ? 5.988 12.300 8.258 1.00 94.25 290 ALA A CA 1
ATOM 2076 C C . ALA A 1 290 ? 6.063 11.194 9.314 1.00 94.25 290 ALA A C 1
ATOM 2078 O O . ALA A 1 290 ? 5.205 11.113 10.193 1.00 94.25 290 ALA A O 1
ATOM 2079 N N . SER A 1 291 ? 7.126 10.388 9.267 1.00 93.38 291 SER A N 1
ATOM 2080 C CA . SER A 1 291 ? 7.372 9.305 10.222 1.00 93.38 291 SER A CA 1
ATOM 2081 C C . SER A 1 291 ? 7.407 9.821 11.651 1.00 93.38 291 SER A C 1
ATOM 2083 O O . SER A 1 291 ? 6.739 9.264 12.518 1.00 93.38 291 SER A O 1
ATOM 2085 N N . LEU A 1 292 ?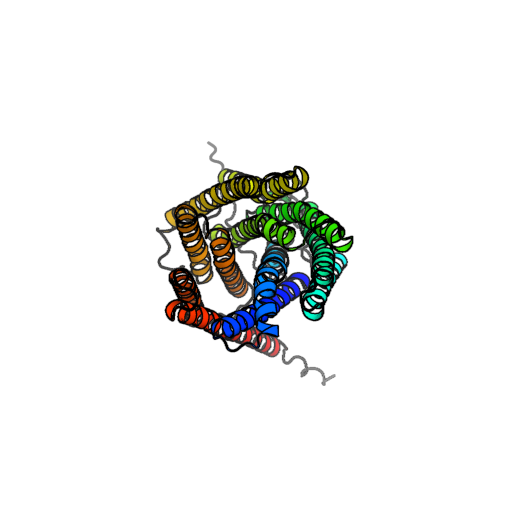 8.128 10.916 11.896 1.00 92.62 292 LEU A N 1
ATOM 2086 C CA . LEU A 1 292 ? 8.246 11.511 13.220 1.00 92.62 292 LEU A CA 1
ATOM 2087 C C . LEU A 1 292 ? 6.912 12.092 13.705 1.00 92.62 292 LEU A C 1
ATOM 2089 O O . LEU A 1 292 ? 6.535 11.881 14.857 1.00 92.62 292 LEU A O 1
ATOM 2093 N N . ALA A 1 293 ? 6.174 12.785 12.834 1.00 93.00 293 ALA A N 1
ATOM 2094 C CA . ALA A 1 293 ? 4.880 13.367 13.177 1.00 93.00 293 ALA A CA 1
ATOM 2095 C C . ALA A 1 293 ? 3.847 12.291 13.551 1.00 93.00 293 ALA A C 1
ATOM 2097 O O . ALA A 1 293 ? 3.202 12.391 14.598 1.00 93.00 293 ALA A O 1
ATOM 2098 N N . PHE A 1 294 ? 3.714 11.242 12.734 1.00 93.31 294 PHE A N 1
ATOM 2099 C CA . PHE A 1 294 ? 2.761 10.160 12.986 1.00 93.31 294 PHE A CA 1
ATOM 2100 C C . PHE A 1 294 ? 3.200 9.244 14.132 1.00 93.31 294 PHE A C 1
ATOM 2102 O O . PHE A 1 294 ? 2.357 8.857 14.939 1.00 93.31 294 PHE A O 1
ATOM 2109 N N . ALA A 1 295 ? 4.498 8.963 14.287 1.00 91.81 295 ALA A N 1
ATOM 2110 C CA . ALA A 1 295 ? 5.008 8.243 15.455 1.00 91.81 295 ALA A CA 1
ATOM 2111 C C . ALA A 1 295 ? 4.811 9.049 16.748 1.00 91.81 295 ALA A C 1
ATOM 2113 O O . ALA A 1 295 ? 4.433 8.490 17.772 1.00 91.81 295 ALA A O 1
ATOM 2114 N N . GLY A 1 296 ? 5.003 10.371 16.712 1.00 90.50 296 GLY A N 1
ATOM 2115 C CA . GLY A 1 296 ? 4.725 11.254 17.844 1.00 90.50 296 GLY A CA 1
ATOM 2116 C C . GLY A 1 296 ? 3.240 11.280 18.207 1.00 90.50 296 GLY A C 1
ATOM 2117 O O . GLY A 1 296 ? 2.887 11.185 19.385 1.00 90.50 296 GLY A O 1
ATOM 2118 N N . LEU A 1 297 ? 2.357 11.338 17.203 1.00 88.88 297 LEU A N 1
ATOM 2119 C CA . LEU A 1 297 ? 0.913 11.220 17.407 1.00 88.88 297 LEU A CA 1
ATOM 2120 C C . LEU A 1 297 ? 0.559 9.872 18.049 1.00 88.88 297 LEU A C 1
ATOM 2122 O O . LEU A 1 297 ? -0.180 9.842 19.034 1.00 88.88 297 LEU A O 1
ATOM 2126 N N . TRP A 1 298 ? 1.142 8.787 17.542 1.00 87.00 298 TRP A N 1
ATOM 2127 C CA . TRP A 1 298 ? 0.980 7.435 18.065 1.00 87.00 298 TRP A CA 1
ATOM 2128 C C . TRP A 1 298 ? 1.450 7.313 19.519 1.00 87.00 298 TRP A C 1
ATOM 2130 O O . TRP A 1 298 ? 0.664 6.932 20.388 1.00 87.00 298 TRP A O 1
ATOM 2140 N N . MET A 1 299 ? 2.681 7.724 19.825 1.00 87.31 299 MET A N 1
ATOM 2141 C CA . MET A 1 299 ? 3.227 7.708 21.185 1.00 87.31 299 MET A CA 1
ATOM 2142 C C . MET A 1 299 ? 2.358 8.515 22.143 1.00 87.31 299 MET A C 1
ATOM 2144 O O . MET A 1 299 ? 2.074 8.054 23.245 1.00 87.31 299 MET A O 1
ATOM 2148 N N . ARG A 1 300 ? 1.861 9.682 21.713 1.00 84.62 300 ARG A N 1
ATOM 2149 C CA . ARG A 1 300 ? 0.922 10.478 22.508 1.00 84.62 300 ARG A CA 1
ATOM 2150 C C . ARG A 1 300 ? -0.364 9.703 22.800 1.00 84.62 300 ARG A C 1
ATOM 2152 O O . ARG A 1 300 ? -0.798 9.673 23.948 1.00 84.62 300 ARG A O 1
ATOM 2159 N N . THR A 1 301 ? -0.965 9.064 21.792 1.00 77.44 301 THR A N 1
ATOM 2160 C CA . THR A 1 301 ? -2.194 8.270 21.988 1.00 77.44 301 THR A CA 1
ATOM 2161 C C . THR A 1 301 ? -1.978 7.082 22.924 1.00 77.44 301 THR A C 1
ATOM 2163 O O . THR A 1 301 ? -2.812 6.836 23.795 1.00 77.44 301 THR A O 1
ATOM 2166 N N . LEU A 1 302 ? -0.843 6.383 22.807 1.00 77.31 302 LEU A N 1
ATOM 2167 C CA . LEU A 1 302 ? -0.484 5.284 23.701 1.00 77.31 302 LEU A CA 1
ATOM 2168 C C . LEU A 1 302 ? -0.215 5.763 25.126 1.00 77.31 302 LEU A C 1
ATOM 2170 O O . LEU A 1 302 ? -0.697 5.140 26.070 1.00 77.31 302 LEU A O 1
ATOM 2174 N N . TRP A 1 303 ? 0.500 6.877 25.288 1.00 79.88 303 TRP A N 1
ATOM 2175 C CA . TRP A 1 303 ? 0.810 7.459 26.593 1.00 79.88 303 TRP A CA 1
ATOM 2176 C C . TRP A 1 303 ? -0.453 7.860 27.354 1.00 79.88 303 TRP A C 1
ATOM 2178 O O . TRP A 1 303 ? -0.591 7.553 28.532 1.00 79.88 303 TRP A O 1
ATOM 2188 N N . CYS A 1 304 ? -1.435 8.461 26.677 1.00 70.75 304 CYS A N 1
ATOM 2189 C CA . CYS A 1 304 ? -2.738 8.747 27.282 1.00 70.75 304 CYS A CA 1
ATOM 2190 C C . CYS A 1 304 ? -3.513 7.473 27.677 1.00 70.75 304 CYS A C 1
ATOM 2192 O O . CYS A 1 304 ? -4.432 7.540 28.492 1.00 70.75 304 CYS A O 1
ATOM 2194 N N . ARG A 1 305 ? -3.162 6.308 27.113 1.00 63.56 305 ARG A N 1
ATOM 2195 C CA . ARG A 1 305 ? -3.849 5.026 27.322 1.00 63.56 305 ARG A CA 1
ATOM 2196 C C . ARG A 1 305 ? -3.175 4.054 28.277 1.00 63.56 305 ARG A C 1
ATOM 2198 O O . ARG A 1 305 ? -3.849 3.101 28.673 1.00 63.56 305 ARG A O 1
ATOM 2205 N N . THR A 1 306 ? -1.927 4.262 28.695 1.00 55.62 306 THR A N 1
ATOM 2206 C CA . THR A 1 306 ? -1.250 3.390 29.681 1.00 55.62 306 THR A CA 1
ATOM 2207 C C . THR A 1 306 ? -2.034 3.243 30.995 1.00 55.62 306 THR A C 1
ATOM 2209 O O . THR A 1 306 ? -1.848 2.260 31.702 1.00 55.62 306 THR A O 1
ATOM 2212 N N . VAL A 1 307 ? -3.019 4.113 31.249 1.00 46.25 307 VAL A N 1
ATOM 2213 C CA . VAL A 1 307 ? -3.974 4.046 32.370 1.00 46.25 307 VAL A CA 1
ATOM 2214 C C . VAL A 1 307 ? -5.112 3.006 32.180 1.00 46.25 307 VAL A C 1
ATOM 2216 O O . VAL A 1 307 ? -5.781 2.658 33.145 1.00 46.25 307 VAL A O 1
ATOM 2219 N N . SER A 1 308 ? -5.341 2.441 30.979 1.00 47.66 308 SER A N 1
ATOM 2220 C CA . SER A 1 308 ? -6.472 1.511 30.704 1.00 47.66 308 SER A CA 1
ATOM 2221 C C . SER A 1 308 ? -6.141 0.227 29.913 1.00 47.66 308 SER A C 1
ATOM 2223 O O . SER A 1 308 ? -7.022 -0.603 29.672 1.00 47.66 308 SER A O 1
ATOM 2225 N N . LEU A 1 309 ? -4.884 0.024 29.499 1.00 47.59 309 LEU A N 1
ATOM 2226 C CA . LEU A 1 309 ? -4.501 -1.004 28.512 1.00 47.59 309 LEU A CA 1
ATOM 2227 C C . LEU A 1 309 ? -4.552 -2.465 28.995 1.00 47.59 309 LEU A C 1
ATOM 2229 O O . LEU A 1 309 ? -4.466 -3.371 28.166 1.00 47.59 309 LEU A O 1
ATOM 2233 N N . HIS A 1 310 ? -4.772 -2.728 30.285 1.00 45.38 310 HIS A N 1
ATOM 2234 C CA . HIS A 1 310 ? -4.759 -4.094 30.828 1.00 45.38 310 HIS A CA 1
ATOM 2235 C C . HIS A 1 310 ? -5.875 -5.009 30.268 1.00 45.38 310 HIS A C 1
ATOM 2237 O O . HIS A 1 310 ? -5.788 -6.225 30.392 1.00 45.38 310 HIS A O 1
ATOM 2243 N N . LYS A 1 311 ? -6.914 -4.462 29.611 1.00 44.81 311 LYS A N 1
ATOM 2244 C CA . LYS A 1 311 ? -8.059 -5.244 29.093 1.00 44.81 311 LYS A CA 1
ATOM 2245 C C . LYS A 1 311 ? -8.260 -5.212 27.565 1.00 44.81 311 LYS A C 1
ATOM 2247 O O . LYS A 1 311 ? -9.187 -5.855 27.084 1.00 44.81 311 LYS A O 1
ATOM 2252 N N . ARG A 1 312 ? -7.448 -4.474 26.787 1.00 48.41 312 ARG A N 1
ATOM 2253 C CA . ARG A 1 312 ? -7.744 -4.168 25.360 1.00 48.41 312 ARG A CA 1
ATOM 2254 C C . ARG A 1 312 ? -6.543 -4.149 24.394 1.00 48.41 312 ARG A C 1
ATOM 2256 O O . ARG A 1 312 ? -6.641 -3.531 23.338 1.00 48.41 312 ARG A O 1
ATOM 2263 N N . ALA A 1 313 ? -5.426 -4.819 24.689 1.00 55.31 313 ALA A N 1
ATOM 2264 C CA . ALA A 1 313 ? -4.371 -5.020 23.683 1.00 55.31 313 ALA A CA 1
ATOM 2265 C C . ALA A 1 313 ? -4.860 -5.979 22.568 1.00 55.31 313 ALA A C 1
ATOM 2267 O O . ALA A 1 313 ? -4.613 -7.188 22.601 1.00 55.31 313 ALA A O 1
ATOM 2268 N N . GLY A 1 314 ? -5.638 -5.433 21.629 1.00 79.06 314 GLY A N 1
ATOM 2269 C CA . GLY A 1 314 ? -6.183 -6.135 20.471 1.00 79.06 314 GLY A CA 1
ATOM 2270 C C . GLY A 1 314 ? -5.090 -6.498 19.472 1.00 79.06 314 GLY A C 1
ATOM 2271 O O . GLY A 1 314 ? -4.049 -5.844 19.397 1.00 79.06 314 GLY A O 1
ATOM 2272 N N . VAL A 1 315 ? -5.321 -7.551 18.693 1.00 88.81 315 VAL A N 1
ATOM 2273 C CA . VAL A 1 315 ? -4.385 -8.002 17.653 1.00 88.81 315 VAL A CA 1
ATOM 2274 C C . VAL A 1 315 ? -4.090 -6.898 16.629 1.00 88.81 315 VAL A C 1
ATOM 2276 O O . VAL A 1 315 ? -2.907 -6.693 16.367 1.00 88.81 315 VAL A O 1
ATOM 2279 N N . PRO A 1 316 ? -5.063 -6.117 16.110 1.00 90.56 316 PRO A N 1
ATOM 2280 C CA . PRO A 1 316 ? -4.767 -5.033 15.167 1.00 90.56 316 PRO A CA 1
ATOM 2281 C C . PRO A 1 316 ? -3.751 -4.020 15.706 1.00 90.56 316 PRO A C 1
ATOM 2283 O O . PRO A 1 316 ? -2.843 -3.598 14.995 1.00 90.56 316 PRO A O 1
ATOM 2286 N N . LEU A 1 317 ? -3.856 -3.684 16.995 1.00 88.81 317 LEU A N 1
ATOM 2287 C CA . LEU A 1 317 ? -2.963 -2.743 17.665 1.00 88.81 317 LEU A CA 1
ATOM 2288 C C . LEU A 1 317 ? -1.514 -3.253 17.708 1.00 88.81 317 LEU A C 1
ATOM 2290 O O . LEU A 1 317 ? -0.582 -2.472 17.518 1.00 88.81 317 LEU A O 1
ATOM 2294 N N . LEU A 1 318 ? -1.326 -4.557 17.934 1.00 91.56 318 LEU A N 1
ATOM 2295 C CA . LEU A 1 318 ? -0.015 -5.213 17.923 1.00 91.56 318 LEU A CA 1
ATOM 2296 C C . LEU A 1 318 ? 0.651 -5.097 16.543 1.00 91.56 318 LEU A C 1
ATOM 2298 O O . LEU A 1 318 ? 1.805 -4.680 16.450 1.00 91.56 318 LEU A O 1
ATOM 2302 N N . TRP A 1 319 ? -0.100 -5.394 15.480 1.00 94.88 319 TRP A N 1
ATOM 2303 C CA . TRP A 1 319 ? 0.364 -5.280 14.096 1.00 94.88 319 TRP A CA 1
ATOM 2304 C C . TRP A 1 319 ? 0.803 -3.855 13.750 1.00 94.88 319 TRP A C 1
ATOM 2306 O O . TRP A 1 319 ? 1.922 -3.644 13.287 1.00 94.88 319 TRP A O 1
ATOM 2316 N N . VAL A 1 320 ? -0.026 -2.855 14.047 1.00 92.50 320 VAL A N 1
ATOM 2317 C CA . VAL A 1 320 ? 0.318 -1.460 13.742 1.00 92.50 320 VAL A CA 1
ATOM 2318 C C . VAL A 1 320 ? 1.466 -0.940 14.616 1.00 92.50 320 VAL A C 1
ATOM 2320 O O . VAL A 1 320 ? 2.270 -0.126 14.171 1.00 92.50 320 VAL A O 1
ATOM 2323 N N . SER A 1 321 ? 1.607 -1.433 15.846 1.00 92.12 321 SER A N 1
ATOM 2324 C CA . SER A 1 321 ? 2.760 -1.085 16.688 1.00 92.12 321 SER A CA 1
ATOM 2325 C C . SER A 1 321 ? 4.075 -1.580 16.073 1.00 92.12 321 SER A C 1
ATOM 2327 O O . SER A 1 321 ? 5.061 -0.845 16.067 1.00 92.12 321 SER A O 1
ATOM 2329 N N . ALA A 1 322 ? 4.094 -2.785 15.488 1.00 93.44 322 ALA A N 1
ATOM 2330 C CA . ALA A 1 322 ? 5.275 -3.287 14.782 1.00 93.44 322 ALA A CA 1
ATOM 2331 C C . ALA A 1 322 ? 5.653 -2.441 13.565 1.00 93.44 322 ALA A C 1
ATOM 2333 O O . ALA A 1 322 ? 6.842 -2.269 13.309 1.00 93.44 322 ALA A O 1
ATOM 2334 N N . PHE A 1 323 ? 4.678 -1.865 12.856 1.00 94.75 323 PHE A N 1
ATOM 2335 C CA . PHE A 1 323 ? 4.956 -0.917 11.777 1.00 94.75 323 PHE A CA 1
ATOM 2336 C C . PHE A 1 323 ? 5.818 0.259 12.258 1.00 94.75 323 PHE A C 1
ATOM 2338 O O . PHE A 1 323 ? 6.851 0.530 11.652 1.00 94.75 323 PHE A O 1
ATOM 2345 N N . PHE A 1 324 ? 5.466 0.907 13.375 1.00 93.19 324 PHE A N 1
ATOM 2346 C CA . PHE A 1 324 ? 6.269 2.014 13.915 1.00 93.19 324 PHE A CA 1
ATOM 2347 C C . PHE A 1 324 ? 7.650 1.568 14.405 1.00 93.19 324 PHE A C 1
ATOM 2349 O O . PHE A 1 324 ? 8.626 2.294 14.221 1.00 93.19 324 PHE A O 1
ATOM 2356 N N . VAL A 1 325 ? 7.754 0.368 14.985 1.00 92.50 325 VAL A N 1
ATOM 2357 C CA . VAL A 1 325 ? 9.043 -0.206 15.407 1.00 92.50 325 VAL A CA 1
ATOM 2358 C C . VAL A 1 325 ? 9.956 -0.454 14.204 1.00 92.50 325 VAL A C 1
ATOM 2360 O O . VAL A 1 325 ? 11.117 -0.048 14.221 1.00 92.50 325 VAL A O 1
ATOM 2363 N N . LEU A 1 326 ? 9.437 -1.074 13.142 1.00 91.69 326 LEU A N 1
ATOM 2364 C CA . LEU A 1 326 ? 10.195 -1.328 11.915 1.00 91.69 326 LEU A CA 1
ATOM 2365 C C . LEU A 1 326 ? 10.553 -0.033 11.190 1.00 91.69 326 LEU A C 1
ATOM 2367 O O . LEU A 1 326 ? 11.668 0.089 10.694 1.00 91.69 326 LEU A O 1
ATOM 2371 N N . LEU A 1 327 ? 9.655 0.953 11.183 1.00 91.69 327 LEU A N 1
ATOM 2372 C CA . LEU A 1 327 ? 9.923 2.271 10.617 1.00 91.69 327 LEU A CA 1
ATOM 2373 C C . LEU A 1 327 ? 11.065 2.975 11.366 1.00 91.69 327 LEU A C 1
ATOM 2375 O O . LEU A 1 327 ? 11.984 3.491 10.734 1.00 91.69 327 LEU A O 1
ATOM 2379 N N . ALA A 1 328 ? 11.062 2.940 12.702 1.00 90.81 328 ALA A N 1
ATOM 2380 C CA . ALA A 1 328 ? 12.154 3.473 13.519 1.00 90.81 328 ALA A CA 1
ATOM 2381 C C . ALA A 1 328 ? 13.483 2.732 13.272 1.00 90.81 328 ALA A C 1
ATOM 2383 O O . ALA A 1 328 ? 14.529 3.366 13.124 1.00 90.81 328 ALA A O 1
ATOM 2384 N N . GLY A 1 329 ? 13.445 1.398 13.172 1.00 87.81 329 GLY A N 1
ATOM 2385 C CA . GLY A 1 329 ? 14.608 0.586 12.802 1.00 87.81 329 GLY A CA 1
ATOM 2386 C C . GLY A 1 329 ? 15.149 0.933 11.411 1.00 87.81 329 GLY A C 1
ATOM 2387 O O . GLY A 1 329 ? 16.356 1.096 11.244 1.00 87.81 329 GLY A O 1
ATOM 2388 N N . GLY A 1 330 ? 14.256 1.132 10.440 1.00 87.75 330 GLY A N 1
ATOM 2389 C CA . GLY A 1 330 ? 14.576 1.565 9.081 1.00 87.75 330 GLY A CA 1
ATOM 2390 C C . GLY A 1 330 ? 15.316 2.891 9.033 1.00 87.75 330 GLY A C 1
ATOM 2391 O O . GLY A 1 330 ? 16.334 2.992 8.358 1.00 87.75 330 GLY A O 1
ATOM 2392 N N . TRP A 1 331 ? 14.865 3.879 9.809 1.00 89.50 331 TRP A N 1
ATOM 2393 C CA . TRP A 1 331 ? 15.568 5.155 9.954 1.00 89.50 331 TRP A CA 1
ATOM 2394 C C . TRP A 1 331 ? 16.958 5.003 10.566 1.00 89.50 331 TRP A C 1
ATOM 2396 O O . TRP A 1 331 ? 17.901 5.641 10.106 1.00 89.50 331 TRP A O 1
ATOM 2406 N N . CYS A 1 332 ? 17.110 4.139 11.572 1.00 86.12 332 CYS A N 1
ATOM 2407 C CA . CYS A 1 332 ? 18.420 3.866 12.158 1.00 86.12 332 CYS A CA 1
ATOM 2408 C C . CYS A 1 332 ? 19.388 3.259 11.129 1.00 86.12 332 CYS A C 1
ATOM 2410 O O . CYS A 1 332 ? 20.566 3.615 11.119 1.00 86.12 332 CYS A O 1
ATOM 2412 N N . MET A 1 333 ? 18.896 2.374 10.256 1.00 83.38 333 MET A N 1
ATOM 2413 C CA . MET A 1 333 ? 19.698 1.795 9.175 1.00 83.38 333 MET A CA 1
ATOM 2414 C C . MET A 1 333 ? 20.008 2.823 8.091 1.00 83.38 333 MET A C 1
ATOM 2416 O O . MET A 1 333 ? 21.172 2.998 7.753 1.00 83.38 333 MET A O 1
ATOM 2420 N N . GLU A 1 334 ? 19.013 3.584 7.637 1.00 85.19 334 GLU A N 1
ATOM 2421 C CA . GLU A 1 334 ? 19.194 4.665 6.664 1.00 85.19 334 GLU A CA 1
ATOM 2422 C C . GLU A 1 334 ? 20.278 5.660 7.114 1.00 85.19 334 GLU A C 1
ATOM 2424 O O . GLU A 1 334 ? 21.146 6.025 6.330 1.00 85.19 334 GLU A O 1
ATOM 2429 N N . MET A 1 335 ? 20.303 6.038 8.398 1.00 84.94 335 MET A N 1
ATOM 2430 C CA . MET A 1 335 ? 21.337 6.926 8.947 1.00 84.94 335 MET A CA 1
ATOM 2431 C C . MET A 1 335 ? 22.739 6.295 8.990 1.00 84.94 335 MET A C 1
ATOM 2433 O O . MET A 1 335 ? 23.727 7.024 8.967 1.00 84.94 335 MET A O 1
ATOM 2437 N N . LYS A 1 336 ? 22.847 4.963 9.085 1.00 84.31 336 LYS A N 1
ATOM 2438 C CA . LYS A 1 336 ? 24.132 4.248 9.186 1.00 84.31 336 LYS A CA 1
ATOM 2439 C C . LYS A 1 336 ? 24.724 3.884 7.829 1.00 84.31 336 LYS A C 1
ATOM 2441 O O . LYS A 1 336 ? 25.931 4.003 7.651 1.00 84.31 336 LYS A O 1
ATOM 2446 N N . SER A 1 337 ? 23.900 3.396 6.907 1.00 78.69 337 SER A N 1
ATOM 2447 C CA . SER A 1 337 ? 24.332 2.827 5.624 1.00 78.69 337 SER A CA 1
ATOM 2448 C C . SER A 1 337 ? 23.835 3.612 4.410 1.00 78.69 337 SER A C 1
ATOM 2450 O O . SER A 1 337 ? 24.208 3.274 3.289 1.00 78.69 337 SER A O 1
ATOM 2452 N N . GLY A 1 338 ? 22.976 4.622 4.594 1.00 75.62 338 GLY A N 1
ATOM 2453 C CA . GLY A 1 338 ? 22.281 5.295 3.490 1.00 75.62 338 GLY A CA 1
ATOM 2454 C C . GLY A 1 338 ? 21.304 4.382 2.743 1.00 75.62 338 GLY A C 1
ATOM 2455 O O . GLY A 1 338 ? 20.892 4.708 1.632 1.00 75.62 338 GLY A O 1
ATOM 2456 N N . GLN A 1 339 ? 21.001 3.207 3.306 1.00 71.00 339 GLN A N 1
ATOM 2457 C CA . GLN A 1 339 ? 20.149 2.191 2.705 1.00 71.00 339 GLN A CA 1
ATOM 2458 C C . GLN A 1 339 ? 19.341 1.481 3.790 1.00 71.00 339 GLN A C 1
ATOM 2460 O O . GLN A 1 339 ? 19.888 0.757 4.620 1.00 71.00 339 GLN A O 1
ATOM 2465 N N . GLY A 1 340 ? 18.025 1.647 3.769 1.00 73.31 340 GLY A N 1
ATOM 2466 C CA . GLY A 1 340 ? 17.134 0.849 4.611 1.00 73.31 340 GLY A CA 1
ATOM 2467 C C . GLY A 1 340 ? 15.729 1.408 4.751 1.00 73.31 340 GLY A C 1
ATOM 2468 O O . GLY A 1 340 ? 14.809 0.660 5.086 1.00 73.31 340 GLY A O 1
ATOM 2469 N N . LEU A 1 341 ? 15.529 2.694 4.458 1.00 77.75 341 LEU A N 1
ATOM 2470 C CA . LEU A 1 341 ? 14.230 3.331 4.624 1.00 77.75 341 LEU A CA 1
ATOM 2471 C C . LEU A 1 341 ? 13.172 2.724 3.704 1.00 77.75 341 LEU A C 1
ATOM 2473 O O . LEU A 1 341 ? 12.102 2.343 4.170 1.00 77.75 341 LEU A O 1
ATOM 2477 N N . HIS A 1 342 ? 13.473 2.606 2.410 1.00 78.06 342 HIS A N 1
ATOM 2478 C CA . HIS A 1 342 ? 12.533 2.088 1.415 1.00 78.06 342 HIS A CA 1
ATOM 2479 C C . HIS A 1 342 ? 12.032 0.682 1.785 1.00 78.06 342 HIS A C 1
ATOM 2481 O O . HIS A 1 342 ? 10.829 0.422 1.840 1.00 78.06 342 HIS A O 1
ATOM 2487 N N . THR A 1 343 ? 12.959 -0.216 2.123 1.00 78.81 343 THR A N 1
ATOM 2488 C CA . THR A 1 343 ? 12.648 -1.587 2.542 1.00 78.81 343 THR A CA 1
ATOM 2489 C C . THR A 1 343 ? 11.886 -1.627 3.862 1.00 78.81 343 THR A C 1
ATOM 2491 O O . THR A 1 343 ? 10.954 -2.418 3.995 1.00 78.81 343 THR A O 1
ATOM 2494 N N . ALA A 1 344 ? 12.223 -0.765 4.825 1.00 84.31 344 ALA A N 1
ATOM 2495 C CA . ALA A 1 344 ? 11.540 -0.708 6.114 1.00 84.31 344 ALA A CA 1
ATOM 2496 C C . ALA A 1 344 ? 10.115 -0.157 6.007 1.00 84.31 344 ALA A C 1
ATOM 2498 O O . ALA A 1 344 ? 9.214 -0.686 6.654 1.00 84.31 344 ALA A O 1
ATOM 2499 N N . VAL A 1 345 ? 9.893 0.860 5.168 1.00 86.38 345 VAL A N 1
ATOM 2500 C CA . VAL A 1 345 ? 8.560 1.409 4.903 1.00 86.38 345 VAL A CA 1
ATOM 2501 C C . VAL A 1 345 ? 7.668 0.341 4.289 1.00 86.38 345 VAL A C 1
ATOM 2503 O O . VAL A 1 345 ? 6.593 0.089 4.822 1.00 86.38 345 VAL A O 1
ATOM 2506 N N . LEU A 1 346 ? 8.109 -0.323 3.217 1.00 85.69 346 LEU A N 1
ATOM 2507 C CA . LEU A 1 346 ? 7.300 -1.349 2.553 1.00 85.69 346 LEU A CA 1
ATOM 2508 C C . LEU A 1 346 ? 7.062 -2.565 3.454 1.00 85.69 346 LEU A C 1
ATOM 2510 O O . LEU A 1 346 ? 5.932 -3.039 3.555 1.00 85.69 346 LEU A O 1
ATOM 2514 N N . SER A 1 347 ? 8.093 -3.026 4.167 1.00 85.75 347 SER A N 1
ATOM 2515 C CA . SER A 1 347 ? 7.960 -4.141 5.113 1.00 85.75 347 SER A CA 1
ATOM 2516 C C . SER A 1 347 ? 7.011 -3.785 6.252 1.00 85.75 347 SER A C 1
ATOM 2518 O O . SER A 1 347 ? 6.110 -4.551 6.572 1.00 85.75 347 SER A O 1
ATOM 2520 N N . GLY A 1 348 ? 7.159 -2.595 6.833 1.00 90.94 348 GLY A N 1
ATOM 2521 C CA . GLY A 1 348 ? 6.275 -2.095 7.875 1.00 90.94 348 GLY A CA 1
ATOM 2522 C C . GLY A 1 348 ? 4.837 -1.900 7.382 1.00 90.94 348 GLY A C 1
ATOM 2523 O O . GLY A 1 348 ? 3.893 -2.214 8.104 1.00 90.94 348 GLY A O 1
ATOM 2524 N N . ALA A 1 349 ? 4.648 -1.430 6.150 1.00 93.12 349 ALA A N 1
ATOM 2525 C CA . ALA A 1 349 ? 3.335 -1.251 5.544 1.00 93.12 349 ALA A CA 1
ATOM 2526 C C . ALA A 1 349 ? 2.561 -2.585 5.489 1.00 93.12 349 ALA A C 1
ATOM 2528 O O . ALA A 1 349 ? 1.373 -2.626 5.806 1.00 93.12 349 ALA A O 1
ATOM 2529 N N . VAL A 1 350 ? 3.231 -3.709 5.221 1.00 93.56 350 VAL A N 1
ATOM 2530 C CA . VAL A 1 350 ? 2.602 -5.042 5.296 1.00 93.56 350 VAL A CA 1
ATOM 2531 C C . VAL A 1 350 ? 2.012 -5.324 6.686 1.00 93.56 350 VAL A C 1
ATOM 2533 O O . VAL A 1 350 ? 0.910 -5.867 6.781 1.00 93.56 350 VAL A O 1
ATOM 2536 N N . PHE A 1 351 ? 2.668 -4.898 7.773 1.00 95.75 351 PHE A N 1
ATOM 2537 C CA . PHE A 1 351 ? 2.096 -5.034 9.118 1.00 95.75 351 PHE A CA 1
ATOM 2538 C C . PHE A 1 351 ? 0.823 -4.204 9.283 1.00 95.75 351 PHE A C 1
ATOM 2540 O O . PHE A 1 351 ? -0.137 -4.680 9.886 1.00 95.75 351 PHE A O 1
ATOM 2547 N N . VAL A 1 352 ? 0.770 -3.000 8.711 1.00 96.38 352 VAL A N 1
ATOM 2548 C CA . VAL A 1 352 ? -0.456 -2.190 8.706 1.00 96.38 352 VAL A CA 1
ATOM 2549 C C . VAL A 1 352 ? -1.572 -2.881 7.924 1.00 96.38 352 VAL A C 1
ATOM 2551 O O . VAL A 1 352 ? -2.702 -2.893 8.402 1.00 96.38 352 VAL A O 1
ATOM 2554 N N . LEU A 1 353 ? -1.280 -3.508 6.778 1.00 95.75 353 LEU A N 1
ATOM 2555 C CA . LEU A 1 353 ? -2.280 -4.259 6.005 1.00 95.75 353 LEU A CA 1
ATOM 2556 C C . LEU A 1 353 ? -2.859 -5.434 6.796 1.00 95.75 353 LEU A C 1
ATOM 2558 O O . LEU A 1 353 ? -4.071 -5.636 6.794 1.00 95.75 353 LEU A O 1
ATOM 2562 N N . PHE A 1 354 ? -2.025 -6.188 7.515 1.00 95.25 354 PHE A N 1
ATOM 2563 C CA . PHE A 1 354 ? -2.527 -7.242 8.397 1.00 95.25 354 PHE A CA 1
ATOM 2564 C C . PHE A 1 354 ? -3.305 -6.670 9.587 1.00 95.25 354 PHE A C 1
ATOM 2566 O O . PHE A 1 354 ? -4.351 -7.208 9.943 1.00 95.25 354 PHE A O 1
ATOM 2573 N N . GLY A 1 355 ? -2.863 -5.552 10.170 1.00 93.88 355 GLY A N 1
ATOM 2574 C CA . GLY A 1 355 ? -3.623 -4.841 11.201 1.00 93.88 355 GLY A CA 1
ATOM 2575 C C . GLY A 1 355 ? -5.012 -4.422 10.710 1.00 93.88 355 GLY A C 1
ATOM 2576 O O . GLY A 1 355 ? -6.009 -4.683 11.383 1.00 93.88 355 GLY A O 1
ATOM 2577 N N . ALA A 1 356 ? -5.083 -3.856 9.506 1.00 93.38 356 ALA A N 1
ATOM 2578 C CA . ALA A 1 356 ? -6.310 -3.501 8.803 1.00 93.38 356 ALA A CA 1
ATOM 2579 C C . ALA A 1 356 ? -7.197 -4.728 8.535 1.00 93.38 356 ALA A C 1
ATOM 2581 O O . ALA A 1 356 ? -8.390 -4.687 8.822 1.00 93.38 356 ALA A O 1
ATOM 2582 N N . PHE A 1 357 ? -6.622 -5.840 8.072 1.00 92.75 357 PHE A N 1
ATOM 2583 C CA . PHE A 1 357 ? -7.336 -7.105 7.881 1.00 92.75 357 PHE A CA 1
ATOM 2584 C C . PHE A 1 357 ? -7.978 -7.608 9.174 1.00 92.75 357 PHE A C 1
ATOM 2586 O O . PHE A 1 357 ? -9.174 -7.892 9.205 1.00 92.75 357 PHE A O 1
ATOM 2593 N N . TYR A 1 358 ? -7.205 -7.681 10.258 1.00 91.50 358 TYR A N 1
ATOM 2594 C CA . TYR A 1 358 ? -7.718 -8.141 11.543 1.00 91.50 358 TYR A CA 1
ATOM 2595 C C . TYR A 1 358 ? -8.761 -7.182 12.117 1.00 91.50 358 TYR A C 1
ATOM 2597 O O . TYR A 1 358 ? -9.773 -7.640 12.636 1.00 91.50 358 TYR A O 1
ATOM 2605 N N . SER A 1 359 ? -8.575 -5.868 11.968 1.00 89.12 359 SER A N 1
ATOM 2606 C CA . SER A 1 359 ? -9.570 -4.868 12.377 1.00 89.12 359 SER A CA 1
ATOM 2607 C C . SER A 1 359 ? -10.864 -4.983 11.564 1.00 89.12 359 SER A C 1
ATOM 2609 O O . SER A 1 359 ? -11.969 -4.885 12.104 1.00 89.12 359 SER A O 1
ATOM 2611 N N . TRP A 1 360 ? -10.748 -5.254 10.264 1.00 88.19 360 TRP A N 1
ATOM 2612 C CA . TRP A 1 360 ? -11.897 -5.528 9.417 1.00 88.19 360 TRP A CA 1
ATOM 2613 C C . TRP A 1 360 ? -12.640 -6.790 9.866 1.00 88.19 360 TRP A C 1
ATOM 2615 O O . TRP A 1 360 ? -13.858 -6.736 10.000 1.00 88.19 360 TRP A O 1
ATOM 2625 N N . LEU A 1 361 ? -11.942 -7.886 10.178 1.00 86.06 361 LEU A N 1
ATOM 2626 C CA . LEU A 1 361 ? -12.581 -9.094 10.710 1.00 86.06 361 LEU A CA 1
ATOM 2627 C C . LEU A 1 361 ? -13.296 -8.837 12.045 1.00 86.06 361 LEU A C 1
ATOM 2629 O O . LEU A 1 361 ? -14.432 -9.268 12.207 1.00 86.06 361 LEU A O 1
ATOM 2633 N N . GLU A 1 362 ? -12.687 -8.086 12.973 1.00 83.12 362 GLU A N 1
ATOM 2634 C CA . GLU A 1 362 ? -13.330 -7.727 14.254 1.00 83.12 362 GLU A CA 1
ATOM 2635 C C . GLU A 1 362 ? -14.640 -6.952 14.073 1.00 83.12 362 GLU A C 1
ATOM 2637 O O . GLU A 1 362 ? -15.518 -7.029 14.928 1.00 83.12 362 GLU A O 1
ATOM 2642 N N . THR A 1 363 ? -14.771 -6.201 12.977 1.00 77.81 363 THR A N 1
ATOM 2643 C CA . THR A 1 363 ? -15.951 -5.369 12.695 1.00 77.81 363 THR A CA 1
ATOM 2644 C C . THR A 1 363 ? -16.962 -6.033 11.761 1.00 77.81 363 THR A C 1
ATOM 2646 O O . THR A 1 363 ? -18.142 -5.703 11.822 1.00 77.81 363 THR A O 1
ATOM 2649 N N . ALA A 1 364 ? -16.524 -6.925 10.870 1.00 72.25 364 ALA A N 1
ATOM 2650 C CA . ALA A 1 364 ? -17.361 -7.521 9.831 1.00 72.25 364 ALA A CA 1
ATOM 2651 C C . ALA A 1 364 ? -18.027 -8.834 10.257 1.00 72.25 364 ALA A C 1
ATOM 2653 O O . ALA A 1 364 ? -19.136 -9.118 9.808 1.00 72.25 364 ALA A O 1
ATOM 2654 N N . SER A 1 365 ? -17.370 -9.638 11.094 1.00 60.53 365 SER A N 1
ATOM 2655 C CA . SER A 1 365 ? -17.862 -10.964 11.451 1.00 60.53 365 SER A CA 1
ATOM 2656 C C . SER A 1 365 ? -18.198 -11.057 12.938 1.00 60.53 365 SER A C 1
ATOM 2658 O O . SER A 1 365 ? -17.325 -10.872 13.781 1.00 60.53 365 SER A O 1
ATOM 2660 N N . ASP A 1 366 ? -19.439 -11.440 13.268 1.00 56.59 366 ASP A N 1
ATOM 2661 C CA . ASP A 1 366 ? -19.818 -11.843 14.639 1.00 56.59 366 ASP A CA 1
ATOM 2662 C C . ASP A 1 366 ? -18.984 -13.055 15.116 1.00 56.59 366 ASP A C 1
ATOM 2664 O O . ASP A 1 366 ? -18.875 -13.340 16.311 1.00 56.59 366 ASP A O 1
ATOM 2668 N N . THR A 1 367 ? -18.365 -13.774 14.172 1.00 53.56 367 THR A N 1
ATOM 2669 C CA . THR A 1 367 ? -17.429 -14.875 14.402 1.00 53.56 367 THR A CA 1
ATOM 2670 C C . THR A 1 367 ? -16.015 -14.359 14.654 1.00 53.56 367 THR A C 1
ATOM 2672 O O . THR A 1 367 ? -15.429 -13.637 13.850 1.00 53.56 367 THR A O 1
ATOM 2675 N N . ARG A 1 368 ? -15.437 -14.763 15.788 1.00 68.38 368 ARG A N 1
ATOM 2676 C CA . ARG A 1 368 ? -14.081 -14.381 16.195 1.00 68.38 368 ARG A CA 1
ATOM 2677 C C . ARG A 1 368 ? -13.048 -15.256 15.483 1.00 68.38 368 ARG A C 1
ATOM 2679 O O . ARG A 1 368 ? -13.111 -16.481 15.573 1.00 68.38 368 ARG A O 1
ATOM 2686 N N . TYR A 1 369 ? -12.056 -14.642 14.841 1.00 82.38 369 TYR A N 1
ATOM 2687 C CA . TYR A 1 369 ? -10.847 -15.359 14.427 1.00 82.38 369 TYR A CA 1
ATOM 2688 C C . TYR A 1 369 ? -10.056 -15.822 15.665 1.00 82.38 369 TYR A C 1
ATOM 2690 O O . TYR A 1 369 ? -10.161 -15.243 16.751 1.00 82.38 369 TYR A O 1
ATOM 2698 N N . SER A 1 370 ? -9.226 -16.859 15.512 1.00 86.19 370 SER A N 1
ATOM 2699 C CA . SER A 1 370 ? -8.361 -17.320 16.604 1.00 86.19 370 SER A CA 1
ATOM 2700 C C . SER A 1 370 ? -7.274 -16.286 16.905 1.00 86.19 370 SER A C 1
ATOM 2702 O O . SER A 1 370 ? -6.298 -16.144 16.168 1.00 86.19 370 SER A O 1
ATOM 2704 N N . THR A 1 371 ? -7.423 -15.579 18.026 1.00 86.69 371 THR A N 1
ATOM 2705 C CA . THR A 1 371 ? -6.459 -14.577 18.507 1.00 86.69 371 THR A CA 1
ATOM 2706 C C . THR A 1 371 ? -5.066 -15.177 18.714 1.00 86.69 371 THR A C 1
ATOM 2708 O O . THR A 1 371 ? -4.067 -14.517 18.437 1.00 86.69 371 THR A O 1
ATOM 2711 N N . GLY A 1 372 ? -4.987 -16.431 19.176 1.00 89.00 372 GLY A N 1
ATOM 2712 C CA . GLY A 1 372 ? -3.717 -17.139 19.347 1.00 89.00 372 GLY A CA 1
ATOM 2713 C C . GLY A 1 372 ? -2.992 -17.340 18.017 1.00 89.00 372 GLY A C 1
ATOM 2714 O O . GLY A 1 372 ? -1.809 -17.028 17.909 1.00 89.00 372 GLY A O 1
ATOM 2715 N N . LEU A 1 373 ? -3.722 -17.769 16.985 1.00 91.50 373 LEU A N 1
ATOM 2716 C CA . LEU A 1 373 ? -3.158 -18.014 15.659 1.00 91.50 373 LEU A CA 1
ATOM 2717 C C . LEU A 1 373 ? -2.740 -16.707 14.966 1.00 91.50 373 LEU A C 1
ATOM 2719 O O . LEU A 1 373 ? -1.680 -16.651 14.352 1.00 91.50 373 LEU A O 1
ATOM 2723 N N . ALA A 1 374 ? -3.497 -15.625 15.163 1.00 91.81 374 ALA A N 1
ATOM 2724 C CA . ALA A 1 374 ? -3.132 -14.299 14.669 1.00 91.81 374 ALA A CA 1
ATOM 2725 C C . ALA A 1 374 ? -1.878 -13.720 15.354 1.00 91.81 374 ALA A C 1
ATOM 2727 O O . ALA A 1 374 ? -1.028 -13.115 14.699 1.00 91.81 374 ALA A O 1
ATOM 2728 N N . ARG A 1 375 ? -1.719 -13.930 16.670 1.00 93.88 375 ARG A N 1
ATOM 2729 C CA . ARG A 1 375 ? -0.495 -13.555 17.406 1.00 93.88 375 ARG A CA 1
ATOM 2730 C C . ARG A 1 375 ? 0.704 -14.405 16.994 1.00 93.88 375 ARG A C 1
ATOM 2732 O O . ARG A 1 375 ? 1.812 -13.888 16.918 1.00 93.88 375 ARG A O 1
ATOM 2739 N N . PHE A 1 376 ? 0.483 -15.685 16.707 1.00 95.50 376 PHE A N 1
ATOM 2740 C CA . PHE A 1 376 ? 1.519 -16.566 16.182 1.00 95.50 376 PHE A CA 1
ATOM 2741 C C . PHE A 1 376 ? 1.967 -16.136 14.779 1.00 95.50 376 PHE A C 1
ATOM 2743 O O . PHE A 1 376 ? 3.164 -15.989 14.548 1.00 95.50 376 PHE A O 1
ATOM 2750 N N . GLN A 1 377 ? 1.019 -15.830 13.882 1.00 95.94 377 GLN A N 1
ATOM 2751 C CA . GLN A 1 377 ? 1.314 -15.240 12.574 1.00 95.94 377 GLN A CA 1
ATOM 2752 C C . GLN A 1 377 ? 2.174 -13.978 12.723 1.00 95.94 377 GLN A C 1
ATOM 2754 O O . GLN A 1 377 ? 3.198 -13.846 12.050 1.00 95.94 377 GLN A O 1
ATOM 2759 N N . PHE A 1 378 ? 1.760 -13.065 13.608 1.00 96.31 378 PHE A N 1
ATOM 2760 C CA . PHE A 1 378 ? 2.492 -11.838 13.898 1.00 96.31 378 PHE A CA 1
ATOM 2761 C C . PHE A 1 378 ? 3.925 -12.128 14.350 1.00 96.31 378 PHE A C 1
ATOM 2763 O O . PHE A 1 378 ? 4.860 -11.566 13.790 1.00 96.31 378 PHE A O 1
ATOM 2770 N N . ALA A 1 379 ? 4.102 -13.016 15.333 1.00 96.50 379 ALA A N 1
ATOM 2771 C CA . ALA A 1 379 ? 5.416 -13.348 15.875 1.00 96.50 379 ALA A CA 1
ATOM 2772 C C . ALA A 1 379 ? 6.344 -13.915 14.793 1.00 96.50 379 ALA A C 1
ATOM 2774 O O . ALA A 1 379 ? 7.492 -13.489 14.700 1.00 96.50 379 ALA A O 1
ATOM 2775 N N . LEU A 1 380 ? 5.830 -14.811 13.942 1.00 96.25 380 LEU A N 1
ATOM 2776 C CA . LEU A 1 380 ? 6.574 -15.359 12.809 1.00 96.25 380 LEU A CA 1
ATOM 2777 C C . LEU A 1 380 ? 6.980 -14.281 11.802 1.00 96.25 380 LEU A C 1
ATOM 2779 O O . LEU A 1 380 ? 8.140 -14.243 11.403 1.00 96.25 380 LEU A O 1
ATOM 2783 N N . LEU A 1 381 ? 6.057 -13.394 11.407 1.00 95.38 381 LEU A N 1
ATOM 2784 C CA . LEU A 1 381 ? 6.376 -12.348 10.430 1.00 95.38 381 LEU A CA 1
ATOM 2785 C C . LEU A 1 381 ? 7.362 -11.334 11.007 1.00 95.38 381 LEU A C 1
ATOM 2787 O O . LEU A 1 381 ? 8.301 -10.937 10.330 1.00 95.38 381 LEU A O 1
ATOM 2791 N N . PHE A 1 382 ? 7.154 -10.918 12.256 1.00 95.19 382 PHE A N 1
ATOM 2792 C CA . PHE A 1 382 ? 7.993 -9.934 12.927 1.00 95.19 382 PHE A CA 1
ATOM 2793 C C . PHE A 1 382 ? 9.409 -10.461 13.157 1.00 95.19 382 PHE A C 1
ATOM 2795 O O . PHE A 1 382 ? 10.373 -9.811 12.760 1.00 95.19 382 PHE A O 1
ATOM 2802 N N . ALA A 1 383 ? 9.544 -11.657 13.737 1.00 94.12 383 ALA A N 1
ATOM 2803 C CA . ALA A 1 383 ? 10.845 -12.293 13.912 1.00 94.12 383 ALA A CA 1
ATOM 2804 C C . ALA A 1 383 ? 11.505 -12.583 12.558 1.00 94.12 383 ALA A C 1
ATOM 2806 O O . ALA A 1 383 ? 12.690 -12.313 12.393 1.00 94.12 383 ALA A O 1
ATOM 2807 N N . GLY A 1 384 ? 10.734 -13.064 11.578 1.00 92.81 384 GLY A N 1
ATOM 2808 C CA . GLY A 1 384 ? 11.217 -13.327 10.227 1.00 92.81 384 GLY A CA 1
ATOM 2809 C C . GLY A 1 384 ? 11.778 -12.081 9.542 1.00 92.81 384 GLY A C 1
ATOM 2810 O O . GLY A 1 384 ? 12.906 -12.108 9.060 1.00 92.81 384 GLY A O 1
ATOM 2811 N N . ALA A 1 385 ? 11.053 -10.960 9.598 1.00 90.50 385 ALA A N 1
ATOM 2812 C CA . ALA A 1 385 ? 11.500 -9.682 9.049 1.00 90.50 385 ALA A CA 1
ATOM 2813 C C . ALA A 1 385 ? 12.775 -9.166 9.738 1.00 90.50 385 ALA A C 1
ATOM 2815 O O . ALA A 1 385 ? 13.681 -8.676 9.066 1.00 90.50 385 ALA A O 1
ATOM 2816 N N . LEU A 1 386 ? 12.879 -9.305 11.066 1.00 89.81 386 LEU A N 1
ATOM 2817 C CA . LEU A 1 386 ? 14.087 -8.928 11.806 1.00 89.81 386 LEU A CA 1
ATOM 2818 C C . LEU A 1 386 ? 15.290 -9.808 11.443 1.00 89.81 386 LEU A C 1
ATOM 2820 O O . LEU A 1 386 ? 16.383 -9.284 11.247 1.00 89.81 386 LEU A O 1
ATOM 2824 N N . LEU A 1 387 ? 15.101 -11.126 11.340 1.00 89.81 387 LEU A N 1
ATOM 2825 C CA . LEU A 1 387 ? 16.159 -12.069 10.966 1.00 89.81 387 LEU A CA 1
ATOM 2826 C C . LEU A 1 387 ? 16.611 -11.865 9.515 1.00 89.81 387 LEU A C 1
ATOM 2828 O O . LEU A 1 387 ? 17.812 -11.829 9.258 1.00 89.81 387 LEU A O 1
ATOM 2832 N N . SER A 1 388 ? 15.669 -11.659 8.591 1.00 85.19 388 SER A N 1
ATOM 2833 C CA . SER A 1 388 ? 15.961 -11.363 7.183 1.00 85.19 388 SER A CA 1
ATOM 2834 C C . SER A 1 388 ? 16.763 -10.062 7.050 1.00 85.19 388 SER A C 1
ATOM 2836 O O . SER A 1 388 ? 17.814 -10.039 6.408 1.00 85.19 388 SER A O 1
ATOM 2838 N N . ALA A 1 389 ? 16.362 -9.007 7.771 1.00 81.88 389 ALA A N 1
ATOM 2839 C CA . ALA A 1 389 ? 17.100 -7.746 7.812 1.00 81.88 389 ALA A CA 1
ATOM 2840 C C . ALA A 1 389 ? 18.494 -7.880 8.457 1.00 81.88 389 ALA A C 1
ATOM 2842 O O . ALA A 1 389 ? 19.464 -7.321 7.948 1.00 81.88 389 ALA A O 1
ATOM 2843 N N . ALA A 1 390 ? 18.621 -8.632 9.556 1.00 79.69 390 ALA A N 1
ATOM 2844 C CA . ALA A 1 390 ? 19.899 -8.857 10.237 1.00 79.69 390 ALA A CA 1
ATOM 2845 C C . ALA A 1 390 ? 20.877 -9.699 9.399 1.00 79.69 390 ALA A C 1
ATOM 2847 O O . ALA A 1 390 ? 22.086 -9.472 9.438 1.00 79.69 390 ALA A O 1
ATOM 2848 N N . GLY A 1 391 ? 20.356 -10.653 8.623 1.00 65.94 391 GLY A N 1
ATOM 2849 C CA . GLY A 1 391 ? 21.136 -11.497 7.722 1.00 65.94 391 GLY A CA 1
ATOM 2850 C C . GLY A 1 391 ? 21.689 -10.760 6.498 1.00 65.94 391 GLY A C 1
ATOM 2851 O O . GLY A 1 391 ? 22.631 -11.255 5.887 1.00 65.94 391 GLY A O 1
ATOM 2852 N N . GLY A 1 392 ? 21.171 -9.568 6.176 1.00 57.38 392 GLY A N 1
ATOM 2853 C CA . GLY A 1 392 ? 21.529 -8.778 4.990 1.00 57.38 392 GLY A CA 1
ATOM 2854 C C . GLY A 1 392 ? 22.976 -8.267 4.921 1.00 57.38 392 GLY A C 1
ATOM 2855 O O . GLY A 1 392 ? 23.378 -7.743 3.887 1.00 57.38 392 GLY A O 1
ATOM 2856 N N . VAL A 1 393 ? 23.785 -8.441 5.974 1.00 59.19 393 VAL A N 1
ATOM 2857 C CA . VAL A 1 393 ? 25.233 -8.142 5.942 1.00 59.19 393 VAL A CA 1
ATOM 2858 C C . VAL A 1 393 ? 26.007 -9.188 5.122 1.00 59.19 393 VAL A C 1
ATOM 2860 O O . VAL A 1 393 ? 27.065 -8.886 4.575 1.00 59.19 393 VAL A O 1
ATOM 2863 N N . VAL A 1 394 ? 25.474 -10.410 4.998 1.00 59.97 394 VAL A N 1
ATOM 2864 C CA . VAL A 1 394 ? 26.054 -11.500 4.201 1.00 59.97 394 VAL A CA 1
ATOM 2865 C C . VAL A 1 394 ? 24.935 -12.150 3.391 1.00 59.97 394 VAL A C 1
ATOM 2867 O O . VAL A 1 394 ? 24.101 -12.872 3.941 1.00 59.97 394 VAL A O 1
ATOM 2870 N N . ALA A 1 395 ? 24.920 -11.898 2.080 1.00 63.03 395 ALA A N 1
ATOM 2871 C CA . ALA A 1 395 ? 23.943 -12.499 1.176 1.00 63.03 395 ALA A CA 1
ATOM 2872 C C . ALA A 1 395 ? 23.941 -14.032 1.318 1.00 63.03 395 ALA A C 1
ATOM 2874 O O . ALA A 1 395 ? 25.003 -14.654 1.336 1.00 63.03 395 ALA A O 1
ATOM 2875 N N . HIS A 1 396 ? 22.746 -14.626 1.416 1.00 67.25 396 HIS A N 1
ATOM 2876 C CA . HIS A 1 396 ? 22.532 -16.069 1.614 1.00 67.25 396 HIS A CA 1
ATOM 2877 C C . HIS A 1 396 ? 23.007 -16.619 2.968 1.00 67.25 396 HIS A C 1
ATOM 2879 O O . HIS A 1 396 ? 23.274 -17.816 3.097 1.00 67.25 396 HIS A O 1
ATOM 2885 N N . SER A 1 397 ? 23.090 -15.782 4.008 1.00 81.44 397 SER A N 1
ATOM 2886 C CA . SER A 1 397 ? 23.338 -16.306 5.351 1.00 81.44 397 SER A CA 1
ATOM 2887 C C . SER A 1 397 ? 22.195 -17.238 5.801 1.00 81.44 397 SER A C 1
ATOM 2889 O O . SER A 1 397 ? 21.024 -16.976 5.505 1.00 81.44 397 SER A O 1
ATOM 2891 N N . PRO A 1 398 ? 22.484 -18.299 6.582 1.00 84.56 398 PRO A N 1
ATOM 2892 C CA . PRO A 1 398 ? 21.448 -19.163 7.153 1.00 84.56 398 PRO A CA 1
ATOM 2893 C C . PRO A 1 398 ? 20.396 -18.395 7.969 1.00 84.56 398 PRO A C 1
ATOM 2895 O O . PRO A 1 398 ? 19.242 -18.809 8.041 1.00 84.56 398 PRO A O 1
ATOM 2898 N N . ILE A 1 399 ? 20.790 -17.259 8.557 1.00 87.19 399 ILE A N 1
ATOM 2899 C CA . ILE A 1 399 ? 19.915 -16.363 9.323 1.00 87.19 399 ILE A CA 1
ATOM 2900 C C . ILE A 1 399 ? 18.883 -15.702 8.405 1.00 87.19 399 ILE A C 1
ATOM 2902 O O . ILE A 1 399 ? 17.701 -15.674 8.746 1.00 87.19 399 ILE A O 1
ATOM 2906 N N . GLN A 1 400 ? 19.316 -15.217 7.237 1.00 85.62 400 GLN A N 1
ATOM 2907 C CA . GLN A 1 400 ? 18.425 -14.624 6.242 1.00 85.62 400 GLN A CA 1
ATOM 2908 C C . GLN A 1 400 ? 17.398 -15.656 5.755 1.00 85.62 400 GLN A C 1
ATOM 2910 O O . GLN A 1 400 ? 16.199 -15.419 5.861 1.00 85.62 400 GLN A O 1
ATOM 2915 N N . ILE A 1 401 ? 17.866 -16.845 5.354 1.00 85.38 401 ILE A N 1
ATOM 2916 C CA . ILE A 1 401 ? 17.009 -17.942 4.872 1.00 85.38 401 ILE A CA 1
ATOM 2917 C C . ILE A 1 401 ? 15.986 -18.358 5.938 1.00 85.38 401 ILE A C 1
ATOM 2919 O O . ILE A 1 401 ? 14.812 -18.560 5.630 1.00 85.38 401 ILE A O 1
ATOM 2923 N N . ALA A 1 402 ? 16.406 -18.468 7.203 1.00 89.75 402 ALA A N 1
ATOM 2924 C CA . ALA A 1 402 ? 15.500 -18.772 8.308 1.00 89.75 402 ALA A CA 1
ATOM 2925 C C . ALA A 1 402 ? 14.447 -17.670 8.513 1.00 89.75 402 ALA A C 1
ATOM 2927 O O . ALA A 1 402 ? 13.282 -17.974 8.778 1.00 89.75 402 ALA A O 1
ATOM 2928 N N . GLY A 1 403 ? 14.843 -16.402 8.366 1.00 90.62 403 GLY A N 1
ATOM 2929 C CA . GLY A 1 403 ? 13.935 -15.261 8.417 1.00 90.62 403 GLY A CA 1
ATOM 2930 C C . GLY A 1 403 ? 12.874 -15.313 7.320 1.00 90.62 403 GLY A C 1
ATOM 2931 O O . GLY A 1 403 ? 11.678 -15.248 7.609 1.00 90.62 403 GLY A O 1
ATOM 2932 N N . ASP A 1 404 ? 13.298 -15.527 6.078 1.00 87.81 404 ASP A N 1
ATOM 2933 C CA . ASP A 1 404 ? 12.414 -15.598 4.914 1.00 87.81 404 ASP A CA 1
ATOM 2934 C C . ASP A 1 404 ? 11.477 -16.817 4.982 1.00 87.81 404 ASP A C 1
ATOM 2936 O O . ASP A 1 404 ? 10.278 -16.714 4.705 1.00 87.81 404 ASP A O 1
ATOM 2940 N N . ALA A 1 405 ? 11.978 -17.960 5.465 1.00 90.06 405 ALA A N 1
ATOM 2941 C CA . ALA A 1 405 ? 11.159 -19.136 5.744 1.00 90.06 405 ALA A CA 1
ATOM 2942 C C . ALA A 1 405 ? 10.100 -18.854 6.823 1.00 90.06 405 ALA A C 1
ATOM 2944 O O . ALA A 1 405 ? 8.938 -19.223 6.653 1.00 90.06 405 ALA A O 1
ATOM 2945 N N . ALA A 1 406 ? 10.454 -18.159 7.911 1.00 93.38 406 ALA A N 1
ATOM 2946 C CA . ALA A 1 406 ? 9.493 -17.773 8.945 1.00 93.38 406 ALA A CA 1
ATOM 2947 C C . ALA A 1 406 ? 8.402 -16.833 8.397 1.00 93.38 406 ALA A C 1
ATOM 2949 O O . ALA A 1 406 ? 7.221 -17.005 8.716 1.00 93.38 406 ALA A O 1
ATOM 2950 N N . MET A 1 407 ? 8.766 -15.889 7.521 1.00 91.81 407 MET A N 1
ATOM 2951 C CA . MET A 1 407 ? 7.804 -15.025 6.826 1.00 91.81 407 MET A CA 1
ATOM 2952 C C . MET A 1 407 ? 6.875 -15.827 5.901 1.00 91.81 407 MET A C 1
ATOM 2954 O O . MET A 1 407 ? 5.665 -15.595 5.894 1.00 91.81 407 MET A O 1
ATOM 2958 N N . ALA A 1 408 ? 7.400 -16.816 5.174 1.00 90.12 408 ALA A N 1
ATOM 2959 C CA . ALA A 1 408 ? 6.597 -17.694 4.323 1.00 90.12 408 ALA A CA 1
ATOM 2960 C C . ALA A 1 408 ? 5.619 -18.561 5.134 1.00 90.12 408 ALA A C 1
ATOM 2962 O O . ALA A 1 408 ? 4.440 -18.665 4.787 1.00 90.12 408 ALA A O 1
ATOM 2963 N N . VAL A 1 409 ? 6.069 -19.129 6.259 1.00 93.19 409 VAL A N 1
ATOM 2964 C CA . VAL A 1 409 ? 5.193 -19.872 7.179 1.00 93.19 409 VAL A CA 1
ATOM 2965 C C . VAL A 1 409 ? 4.108 -18.952 7.740 1.00 93.19 409 VAL A C 1
ATOM 2967 O O . VAL A 1 409 ? 2.945 -19.349 7.791 1.00 93.19 409 VAL A O 1
ATOM 2970 N N . SER A 1 410 ? 4.445 -17.706 8.090 1.00 94.69 410 SER A N 1
ATOM 2971 C CA . SER A 1 410 ? 3.463 -16.702 8.514 1.00 94.69 410 SER A CA 1
ATOM 2972 C C . SER A 1 410 ? 2.368 -16.480 7.460 1.00 94.69 410 SER A C 1
ATOM 2974 O O . SER A 1 410 ? 1.183 -16.446 7.795 1.00 94.69 410 SER A O 1
ATOM 2976 N N . LEU A 1 411 ? 2.725 -16.421 6.174 1.00 91.38 411 LEU A N 1
ATOM 2977 C CA . LEU A 1 411 ? 1.748 -16.315 5.088 1.00 91.38 411 LEU A CA 1
ATOM 2978 C C . LEU A 1 411 ? 0.852 -17.564 4.977 1.00 91.38 411 LEU A C 1
ATOM 2980 O O . LEU A 1 411 ? -0.348 -17.446 4.735 1.00 91.38 411 LEU A O 1
ATOM 2984 N N . GLY A 1 412 ? 1.394 -18.759 5.223 1.00 91.69 412 GLY A N 1
ATOM 2985 C CA . GLY A 1 412 ? 0.596 -19.987 5.330 1.00 91.69 412 GLY A CA 1
ATOM 2986 C C . GLY A 1 412 ? -0.407 -19.940 6.490 1.00 91.69 412 GLY A C 1
ATOM 2987 O O . GLY A 1 412 ? -1.580 -20.280 6.322 1.00 91.69 412 GLY A O 1
ATOM 2988 N N . VAL A 1 413 ? 0.024 -19.444 7.654 1.00 93.38 413 VAL A N 1
ATOM 2989 C CA . VAL A 1 413 ? -0.843 -19.231 8.826 1.00 93.38 413 VAL A CA 1
ATOM 2990 C C . VAL A 1 413 ? -1.946 -18.216 8.505 1.00 93.38 413 VAL A C 1
ATOM 2992 O O . VAL A 1 413 ? -3.107 -18.456 8.832 1.00 93.38 413 VAL A O 1
ATOM 2995 N N . PHE A 1 414 ? -1.621 -17.125 7.808 1.00 92.75 414 PHE A N 1
ATOM 2996 C CA . PHE A 1 414 ? -2.602 -16.148 7.327 1.00 92.75 414 PHE A CA 1
ATOM 2997 C C . PHE A 1 414 ? -3.681 -16.783 6.445 1.00 92.75 414 PHE A C 1
ATOM 2999 O O . PHE A 1 414 ? -4.870 -16.559 6.671 1.00 92.75 414 PHE A O 1
ATOM 3006 N N . LEU A 1 415 ? -3.290 -17.603 5.467 1.00 91.44 415 LEU A N 1
ATOM 3007 C CA . LEU A 1 415 ? -4.245 -18.290 4.596 1.00 91.44 415 LEU A CA 1
ATOM 3008 C C . LEU A 1 415 ? -5.166 -19.219 5.390 1.00 91.44 415 LEU A C 1
ATOM 3010 O O . LEU A 1 415 ? -6.367 -19.263 5.126 1.00 91.44 415 LEU A O 1
ATOM 3014 N N . ALA A 1 416 ? -4.640 -19.903 6.409 1.00 90.56 416 ALA A N 1
ATOM 3015 C CA . ALA A 1 416 ? -5.454 -20.715 7.305 1.00 90.56 416 ALA A CA 1
ATOM 3016 C C . ALA A 1 416 ? -6.478 -19.871 8.090 1.00 90.56 416 ALA A C 1
ATOM 3018 O O . ALA A 1 416 ? -7.636 -20.285 8.205 1.00 90.56 416 ALA A O 1
ATOM 3019 N N . VAL A 1 417 ? -6.098 -18.681 8.582 1.00 89.88 417 VAL A N 1
ATOM 3020 C CA . VAL A 1 417 ? -7.042 -17.725 9.203 1.00 89.88 417 VAL A CA 1
ATOM 3021 C C . VAL A 1 417 ? -8.115 -17.315 8.209 1.00 89.88 417 VAL A C 1
ATOM 3023 O O . VAL A 1 417 ? -9.298 -17.395 8.532 1.00 89.88 417 VAL A O 1
ATOM 3026 N N . LEU A 1 418 ? -7.710 -16.891 7.011 1.00 87.94 418 LEU A N 1
ATOM 3027 C CA . LEU A 1 418 ? -8.611 -16.385 5.982 1.00 87.94 418 LEU A CA 1
ATOM 3028 C C . LEU A 1 418 ? -9.645 -17.443 5.582 1.00 87.94 418 LEU A C 1
ATOM 3030 O O . LEU A 1 418 ? -10.843 -17.176 5.613 1.00 87.94 418 LEU A O 1
ATOM 3034 N N . VAL A 1 419 ? -9.201 -18.667 5.285 1.00 86.88 419 VAL A N 1
ATOM 3035 C CA . VAL A 1 419 ? -10.090 -19.788 4.942 1.00 86.88 419 VAL A CA 1
ATOM 3036 C C . VAL A 1 419 ? -11.021 -20.131 6.104 1.00 86.88 419 VAL A C 1
ATOM 3038 O O . VAL A 1 419 ? -12.202 -20.393 5.884 1.00 86.88 419 VAL A O 1
ATOM 3041 N N . SER A 1 420 ? -10.520 -20.115 7.341 1.00 85.62 420 SER A N 1
ATOM 3042 C CA . SER A 1 420 ? -11.348 -20.381 8.524 1.00 85.62 420 SER A CA 1
ATOM 3043 C C . SER A 1 420 ? -12.432 -19.317 8.706 1.00 85.62 420 SER A C 1
ATOM 3045 O O . SER A 1 420 ? -13.582 -19.666 8.960 1.00 85.62 420 SER A O 1
ATOM 3047 N N . ALA A 1 421 ? -12.089 -18.040 8.520 1.00 82.50 421 ALA A N 1
ATOM 3048 C CA . ALA A 1 421 ? -13.033 -16.929 8.594 1.00 82.50 421 ALA A CA 1
ATOM 3049 C C . ALA A 1 421 ? -14.112 -17.025 7.500 1.00 82.50 421 ALA A C 1
ATOM 3051 O O . ALA A 1 421 ? -15.297 -16.870 7.789 1.00 82.50 421 ALA A O 1
ATOM 3052 N N . LEU A 1 422 ? -13.724 -17.365 6.265 1.00 81.62 422 LEU A N 1
ATOM 3053 C CA . LEU A 1 422 ? -14.661 -17.559 5.152 1.00 81.62 422 LEU A CA 1
ATOM 3054 C C . LEU A 1 422 ? -15.616 -18.738 5.400 1.00 81.62 422 LEU A C 1
ATOM 3056 O O . LEU A 1 422 ? -16.827 -18.586 5.264 1.00 81.62 422 LEU A O 1
ATOM 3060 N N . LYS A 1 423 ? -15.101 -19.890 5.853 1.00 82.38 423 LYS A N 1
ATOM 3061 C CA . LYS A 1 423 ? -15.931 -21.061 6.191 1.00 82.38 423 LYS A CA 1
ATOM 3062 C C . LYS A 1 423 ? -16.930 -20.767 7.309 1.00 82.38 423 LYS A C 1
ATOM 3064 O O . LYS A 1 423 ? -18.067 -21.228 7.264 1.00 82.38 423 LYS A O 1
ATOM 3069 N N . GLN A 1 424 ? -16.512 -20.014 8.326 1.00 75.38 424 GLN A N 1
ATOM 3070 C CA . GLN A 1 424 ? -17.396 -19.609 9.420 1.00 75.38 424 GLN A CA 1
ATOM 3071 C C . GLN A 1 424 ? -18.525 -18.691 8.932 1.00 75.38 424 GLN A C 1
ATOM 3073 O O . GLN A 1 424 ? -19.668 -18.864 9.355 1.00 75.38 424 GLN A O 1
ATOM 3078 N N . HIS A 1 425 ? -18.235 -17.783 7.997 1.00 72.44 425 HIS A N 1
ATOM 3079 C CA . HIS A 1 425 ? -19.243 -16.932 7.363 1.00 72.44 425 HIS A CA 1
ATOM 3080 C C . HIS A 1 425 ? -20.258 -17.746 6.533 1.00 72.44 425 HIS A C 1
ATOM 3082 O O . HIS A 1 425 ? -21.468 -17.532 6.629 1.00 72.44 425 HIS A O 1
ATOM 3088 N N . GLU A 1 426 ? -19.795 -18.722 5.747 1.00 73.12 426 GLU A N 1
ATOM 3089 C CA . GLU A 1 426 ? -20.671 -19.621 4.976 1.00 73.12 426 GLU A CA 1
ATOM 3090 C C . GLU A 1 426 ? -21.577 -20.482 5.872 1.00 73.12 426 GLU A C 1
ATOM 3092 O O . GLU A 1 426 ? -22.754 -20.671 5.574 1.00 73.12 426 GLU A O 1
ATOM 3097 N N . MET A 1 427 ? -21.070 -20.987 7.001 1.00 65.69 427 MET A N 1
ATOM 3098 C CA . MET A 1 427 ? -21.896 -21.752 7.945 1.00 65.69 427 MET A CA 1
ATOM 3099 C C . MET A 1 427 ? -22.941 -20.876 8.648 1.00 65.69 427 MET A C 1
ATOM 3101 O O . MET A 1 427 ? -24.078 -21.311 8.824 1.00 65.69 427 MET A O 1
ATOM 3105 N N . GLY A 1 428 ? -22.585 -19.641 9.017 1.00 61.75 428 GLY A N 1
ATOM 3106 C CA . GLY A 1 428 ? -23.517 -18.696 9.641 1.00 61.75 428 GLY A CA 1
ATOM 3107 C C . GLY A 1 428 ? -24.671 -18.294 8.720 1.00 61.75 428 GLY A C 1
ATOM 3108 O O . GLY A 1 428 ? -25.812 -18.217 9.168 1.00 61.75 428 GLY A O 1
ATOM 3109 N N . THR A 1 429 ? -24.394 -18.110 7.427 1.00 63.12 429 THR A N 1
ATOM 3110 C CA . THR A 1 429 ? -25.421 -17.785 6.420 1.00 63.12 429 THR A CA 1
ATOM 3111 C C . THR A 1 429 ? -26.373 -18.955 6.152 1.00 63.12 429 THR A C 1
ATOM 3113 O O . THR A 1 429 ? -27.580 -18.742 6.100 1.00 63.12 429 THR A O 1
ATOM 3116 N N . ARG A 1 430 ? -25.878 -20.202 6.094 1.00 64.50 430 ARG A N 1
ATOM 3117 C CA . ARG A 1 430 ? -26.730 -21.402 5.931 1.00 64.50 430 ARG A CA 1
ATOM 3118 C C . ARG A 1 430 ? -27.652 -21.682 7.118 1.00 64.50 430 ARG A C 1
ATOM 3120 O O . ARG A 1 430 ? -28.738 -22.209 6.929 1.00 64.50 430 ARG A O 1
ATOM 3127 N N . LEU A 1 431 ? -27.234 -21.350 8.340 1.00 61.38 431 LEU A N 1
ATOM 3128 C CA . LEU A 1 431 ? -28.074 -21.513 9.536 1.00 61.38 431 LEU A CA 1
ATOM 3129 C C . LEU A 1 431 ? -29.146 -20.418 9.667 1.00 61.38 431 LEU A C 1
ATOM 3131 O O . LEU A 1 431 ? -30.086 -20.581 10.442 1.00 61.38 431 LEU A O 1
ATOM 3135 N N . GLN A 1 432 ? -29.002 -19.311 8.928 1.00 55.06 432 GLN A N 1
ATOM 3136 C CA . GLN A 1 432 ? -29.971 -18.215 8.873 1.00 55.06 432 GLN A CA 1
ATOM 3137 C C . GLN A 1 432 ? -30.969 -18.328 7.712 1.00 55.06 432 GLN A C 1
ATOM 3139 O O . GLN A 1 432 ? -31.936 -17.572 7.719 1.00 55.06 432 GLN A O 1
ATOM 3144 N N . GLU A 1 433 ? -30.799 -19.263 6.766 1.00 45.75 433 GLU A N 1
ATOM 3145 C CA . GLU A 1 433 ? -31.886 -19.684 5.870 1.00 45.75 433 GLU A CA 1
ATOM 3146 C C . GLU A 1 433 ? -32.940 -20.415 6.712 1.00 45.75 433 GLU A C 1
ATOM 3148 O O . GLU A 1 433 ? -32.707 -21.547 7.152 1.00 45.75 433 GLU A O 1
ATOM 3153 N N . PRO A 1 434 ? -34.097 -19.806 7.011 1.00 51.94 434 PRO A N 1
ATOM 3154 C CA . PRO A 1 434 ? -35.042 -20.450 7.889 1.00 51.94 434 PRO A CA 1
ATOM 3155 C C . PRO A 1 434 ? -35.796 -21.515 7.091 1.00 51.94 434 PRO A C 1
ATOM 3157 O O . PRO A 1 434 ? -36.209 -21.285 5.955 1.00 51.94 434 PRO A O 1
ATOM 3160 N N . LEU A 1 435 ? -35.998 -22.660 7.738 1.00 49.28 435 LEU A N 1
ATOM 3161 C CA . LEU A 1 435 ? -37.239 -23.425 7.971 1.00 49.28 435 LEU A CA 1
ATOM 3162 C C . LEU A 1 435 ? -38.622 -22.869 7.502 1.00 49.28 435 LEU A C 1
ATOM 3164 O O . LEU A 1 435 ? -39.646 -23.429 7.885 1.00 49.28 435 LEU A O 1
ATOM 3168 N N . PHE A 1 436 ? -38.711 -21.827 6.671 1.00 51.31 436 PHE A N 1
ATOM 3169 C CA . PHE A 1 436 ? -39.936 -21.280 6.074 1.00 51.31 436 PHE A CA 1
ATOM 3170 C C . PHE A 1 436 ? -40.373 -21.985 4.782 1.00 51.31 436 PHE A C 1
ATOM 3172 O O . PHE A 1 436 ? -41.434 -21.662 4.261 1.00 51.31 436 PHE A O 1
ATOM 3179 N N . SER A 1 437 ? -39.647 -22.993 4.288 1.00 49.81 437 SER A N 1
ATOM 3180 C CA . SER A 1 437 ? -40.130 -23.824 3.169 1.00 49.81 437 SER A CA 1
ATOM 3181 C C . SER A 1 437 ? -41.135 -24.914 3.588 1.00 49.81 437 SER A C 1
ATOM 3183 O O . SER A 1 437 ? -41.557 -25.712 2.753 1.00 49.81 437 SER A O 1
ATOM 3185 N N . GLY A 1 438 ? -41.532 -24.968 4.868 1.00 49.12 438 GLY A N 1
ATOM 3186 C CA . GLY A 1 438 ? -42.367 -26.041 5.425 1.00 49.12 438 GLY A CA 1
ATOM 3187 C C . GLY A 1 438 ? -43.815 -25.688 5.786 1.00 49.12 438 GLY A C 1
ATOM 3188 O O . GLY A 1 438 ? -44.540 -26.584 6.210 1.00 49.12 438 GLY A O 1
ATOM 3189 N N . VAL A 1 439 ? -44.267 -24.435 5.646 1.00 52.91 439 VAL A N 1
ATOM 3190 C CA . VAL A 1 439 ? -45.640 -24.029 6.024 1.00 52.91 439 VAL A CA 1
ATOM 3191 C C . VAL A 1 439 ? -46.376 -23.431 4.827 1.00 52.91 439 VAL A C 1
ATOM 3193 O O . VAL A 1 439 ? -46.787 -22.280 4.836 1.00 52.91 439 VAL A O 1
ATOM 3196 N N . GLU A 1 440 ? -46.560 -24.226 3.776 1.00 51.44 440 GLU A N 1
ATOM 3197 C CA . GLU A 1 440 ? -47.557 -23.924 2.747 1.00 51.44 440 GLU A CA 1
ATOM 3198 C C . GLU A 1 440 ? -48.123 -25.228 2.178 1.00 51.44 440 GLU A C 1
ATOM 3200 O O . GLU A 1 440 ? -47.734 -25.697 1.113 1.00 51.44 440 GLU A O 1
ATOM 3205 N N . LYS A 1 441 ? -49.007 -25.880 2.948 1.00 48.94 441 LYS A N 1
ATOM 3206 C CA . LYS A 1 441 ? -49.940 -26.898 2.435 1.00 48.94 441 LYS A CA 1
ATOM 3207 C C . LYS A 1 441 ? -51.078 -27.190 3.416 1.00 48.94 441 LYS A C 1
ATOM 3209 O O . LYS A 1 441 ? -51.244 -28.314 3.858 1.00 48.94 441 LYS A O 1
ATOM 3214 N N . THR A 1 442 ? -51.882 -26.177 3.727 1.00 51.91 442 THR A N 1
ATOM 3215 C CA . THR A 1 442 ? -53.299 -26.367 4.090 1.00 51.91 442 THR A CA 1
ATOM 3216 C C . THR A 1 442 ? -54.048 -25.047 3.930 1.00 51.91 442 THR A C 1
ATOM 3218 O O . THR A 1 442 ? -54.108 -24.247 4.865 1.00 51.91 442 THR A O 1
ATOM 3221 N N . ARG A 1 443 ? -54.637 -24.840 2.753 1.00 45.91 443 ARG A N 1
ATOM 3222 C CA . ARG A 1 443 ? -55.985 -24.286 2.614 1.00 45.91 443 ARG A CA 1
ATOM 3223 C C . ARG A 1 443 ? -56.590 -24.711 1.291 1.00 45.91 443 ARG A C 1
ATOM 3225 O O . ARG A 1 443 ? -55.844 -24.686 0.290 1.00 45.91 443 ARG A O 1
#

Organism: NCBI:txid304077

Radius of gyration: 22.81 Å; chains: 1; bounding box: 82×58×64 Å

pLDDT: mean 80.93, std 17.07, range [30.2, 97.75]

Foldseek 3Di:
DDDDDPPDPPDPPPLPLQDQPPQQVLLQVQQLVLVLVLLVLVLCLLVVNDDPLSNVLSVVSNLCSLQLRHLLSLLQRHLLCRVVLVVLFQSPDPNRPFDDPPVLSVQLSVLLVVLVVLSVVVSPDLLSPLVSLLSSLSSLLSSLVRLLCRLVVCDPDPQWGQNPDDPPDRDTHGDALSSLLSNLLSLLSNLQSVLSNVVSVCVNVVNDDDVVSVVLSLLLSLLSSLSSLLSLLRVVLCVVPNDDPVLSVVLSVLSNCLNNVLSVLSSVCVVVVHDSVVNCVVNVVSVVSNLCSSVVVVVVSVVVCVVPPPPDPALLNLLLVLLNVLQVVQVVCCVVPVDRNSVSSSLSSVSSSLSSVQVCLVSNDPDHFDRVLSVQLVVLLSCLSVQLVVCVVPRSDPSNSSSSVSNSVSSVSVVVRVVVSVVVVVVVVVVPPDPPVPPPPDD

InterPro domains:
  IPR023616 Cytochrome c oxidase-like, subunit I domain [PS50855] (30-388)
  IPR036927 Cytochrome c oxidase-like, subunit I superfamily [G3DSA:1.20.210.10] (23-427)
  IPR036927 Cytochrome c oxidase-like, subunit I superfamily [SSF81442] (30-427)

Secondary structure (DSSP, 8-state):
-----------------PPPPHHHHHHHHHHHHHHHHHHHHHHHHHTT-S-HHHHHHHHHHHHHIIIIIIIHIIIIIIHHHHHHHHHH--TTSTTTTPPP-HHHHHHHHHHHHHHHHHHHHTTT-HHHHHHHHHHHHHHHHHHHHHHHHHHHHTEEETTEEEETT-TT--EEEEPPHHHHHHHHHHHHHHHHHHHHHHHHHHHHTTSS-SHHHHHHHHHHHHHHHHHHHHHHHHHHHHTTSPPPHHHHHHHHHHHHHHHHHHHHHHHHHHHTT--HHHHHHHHHHHHHHHHHHHHHHHHHHHHHHTTTGGGT--HHHHHHHHHHHHHHHHHHHHHHHS--HHHHHHHHHHHHHHHHHHHHHHHH-SSPP-HHHHHHHHHHHHHHHHHHHHHTTSTT-HHHHHHHHHHHHHHHHHHHHHHHHHHHHHHHHHHHS-SGGG-----